Protein 3BMZ (pdb70)

Sequence (375 aa):
EPPLLPPARWSSSAYVSYWSPMLPDDQLTSSGYCWFDYERDICRIDGLFNPWSERDTGYRLWMSEVGNAASGRTWKQKKVAYGRRERTALGEQQLCCEERPLDDETTGPFAELFLPRDVLRRLGARHIGRRVVLGRREEADGWRYQQRPPGKGPSTLYLDAASGTPPLRMVTGDEASSRASSLRDFPPNVSEAEIPDAVFAAEPPLLLPARRWSSAYVSSYWSPMLPDDQLTSGYCWFDYERDIICRIDGLFNPWSSERDTGYRLWMSEVGNAASSGRTWKQKVAYGRERTALGEQQLCCCEERRPPLDDDEETTGPFAELFLPRDVLRRLGARRHIIGRRRVVLGREADGWRYQQRPGKGPSTLYLDAASGTPPLRMMVTGDEASRASSLRDFPPNVSEAEIPDAVFAAKRLEH

Organism: Chromobacterium violaceum (strain ATCC 12472 / DSM 30191 / JCM 1249 / CCUG 213 / NBRC 12614 / NCIMB 9131 / NCTC 9757 / MK) (NCBI:txid243365)

Solvent-accessible surface area: 17722 Å² total; per-residue (Å²): 131,30,45,66,2,16,37,72,0,8,0,0,20,0,5,2,35,4,9,16,89,135,82,27,85,18,10,0,1,8,3,14,8,7,24,143,87,50,13,0,22,44,1,4,14,79,20,81,76,47,52,192,124,56,48,59,42,4,0,19,2,13,7,0,43,21,73,72,24,114,6,58,43,32,38,3,7,1,18,105,41,196,65,114,88,26,49,27,14,77,33,172,51,55,136,85,64,78,10,116,18,102,119,9,97,13,29,71,53,9,0,132,191,65,55,10,162,76,73,28,142,98,107,0,14,43,120,99,0,25,0,22,80,12,101,54,102,93,166,16,24,1,10,0,8,4,9,33,92,62,26,15,0,13,13,15,2,43,13,57,49,74,70,87,1,9,8,88,0,14,18,28,35,38,88,33,133,4,34,109,43,24,15,82,70,171,22,43,66,2,14,33,37,0,8,0,0,19,0,6,3,37,3,15,8,90,135,130,23,93,14,13,1,1,8,3,13,8,1,26,130,96,49,15,0,22,44,1,4,14,80,20,81,75,49,39,214,123,57,50,42,46,4,0,15,2,14,8,0,41,18,72,74,22,118,6,33,46,16,31,2,3,0,19,127,41,230,71,116,70,31,52,24,14,77,33,158,36,56,75,27,76,80,12,114,16,103,113,8,82,4,26,74,55,11,1,96,193,65,57,10,146,86,56,28,137,152,103,0,7,51,100,91,0,26,0,34,83,15,97,53,98,89,166,11,50,2,5,1,13,4,13,35,104,65,24,13,0,2,22,24,1,36,13,68,58,53,76,88,2,9,6,72,0,9,10,28,38,36,91,33,122,6,39,103,44,24,16,67,61,138,189,52,76,99

CATH classification: 2.50.20.30

Radius of gyration: 20.84 Å; Cα contacts (8 Å, |Δi|>4): 1105; chains: 2; bounding box: 60×44×48 Å

Foldseek 3Di:
DDAFAFQWKKFKKWKWKQVHDPQTDIWIWIKIDHVVQQKIKTWIWDPPDDCPVVQWTKTKIKIARQVVQKMKIWIKTWHWDADPVGIDTDIDTDDIDMDGHNHDPDHRCCLVVQVWDFPDWDQALNAIWTWTKGAPPPAAIKIWTARPPPRHTAWIWAHDSVPMTMIMGGNDMDRDDDDPVVNPD/DDAFAFQKKKFKKWKWKFPHDPLTDIWIWIKIDHQVQQKIKTWIFDPPDDCPVVQWTKTKIKIARQVVQKMKIKIKTWHWDQDPVGIDTDIDTDWIDMDGHNHDPDHRCCLVVQVWDWPDWDQALHDTWTWTKGADPPAAIKIWTADPPPRHTAWIWAHDSVPITMIMGGNDMDSDDDPPVVNDDDTDDD

Secondary structure (DSSP, 8-state):
-PPPPPSEEEEEEEEEEES--TT---EEEEEEEETTTTEEEEEEE-SS--HHHHSEEEEEEEEEETTTTEEEEEEEEEEEEEETTEEEEEEEEPPPEEEE--S-SS-TTHHHHTT-EEEEEEEETTEEEEEEEEEETTTEEEEEEEETTT--EEEEEEEETTTEEEEEE-TT-B-S---GGGG--/-PPPPPSEEEEEEEEEEES--TT---EEEEEEEETTTTEEEEEEE-SS--HHHHSSEEEEEEEEETTTTEEEEEEEEEEEEEETTEEEEEEEEPPPEEEE--S-SS-TTHHHHTT-EEEEEEEETTEEEEEEEEEETTTEEEEEEEETTT--EEEEEEEETTTEEEEEE-TT-B-S---GGGG-------

Nearest PDB structures (foldseek):
  2zf3-assembly2_D  TM=9.969E-01  e=3.154E-34  Chromobacterium violaceum
  2zf4-assembly3_F  TM=9.944E-01  e=1.800E-33  Chromobacterium violaceum
  2zf4-assembly1_B  TM=9.982E-01  e=4.087E-33  Chromobacterium violaceum
  2zf4-assembly2_C  TM=9.932E-01  e=1.028E-32  Chromobacterium violaceum
  2zf4-assembly2_D  TM=9.842E-01  e=1.721E-31  Chromobacterium violaceum

Structure (mmCIF, N/CA/C/O backbone):
data_3BMZ
#
_entry.id   3BMZ
#
_cell.length_a   53.527
_cell.length_b   82.477
_cell.length_c   90.633
_cell.angle_alpha   90.00
_cell.angle_beta   90.00
_cell.angle_gamma   90.00
#
_symmetry.space_group_name_H-M   'P 21 21 21'
#
loop_
_entity.id
_entity.type
_entity.pdbx_description
1 polymer 'Putative uncharacterized protein'
2 non-polymer 'TETRAETHYLENE GLYCOL'
3 non-polymer 'TRIETHYLENE GLYCOL'
4 water water
#
loop_
_atom_site.group_PDB
_atom_site.id
_atom_site.type_symbol
_atom_site.label_atom_id
_atom_site.label_alt_id
_atom_site.label_comp_id
_atom_site.label_asym_id
_atom_site.label_entity_id
_atom_site.label_seq_id
_atom_site.pdbx_PDB_ins_code
_atom_site.Cartn_x
_atom_site.Cartn_y
_atom_site.Cartn_z
_atom_site.occupancy
_atom_site.B_iso_or_equiv
_atom_site.auth_seq_id
_atom_site.auth_comp_id
_atom_site.auth_asym_id
_atom_site.auth_atom_id
_atom_site.pdbx_PDB_model_num
ATOM 1 N N . GLU A 1 5 ? -33.123 59.406 38.514 1.00 24.04 5 GLU A N 1
ATOM 2 C CA . GLU A 1 5 ? -33.270 59.862 37.102 1.00 23.03 5 GLU A CA 1
ATOM 3 C C . GLU A 1 5 ? -32.078 59.406 36.262 1.00 23.02 5 GLU A C 1
ATOM 4 O O . GLU A 1 5 ? -30.947 59.812 36.545 1.00 23.63 5 GLU A O 1
ATOM 6 N N . PRO A 1 6 ? -32.321 58.588 35.211 1.00 22.13 6 PRO A N 1
ATOM 7 C CA . PRO A 1 6 ? -31.192 58.048 34.458 1.00 20.86 6 PRO A CA 1
ATOM 8 C C . PRO A 1 6 ? -30.489 59.099 33.589 1.00 19.74 6 PRO A C 1
ATOM 9 O O . PRO A 1 6 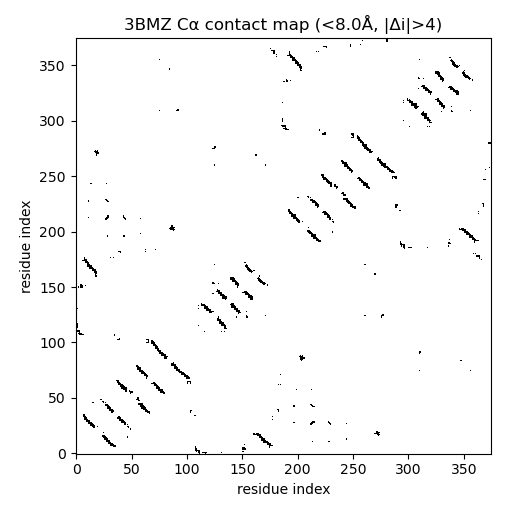? -31.146 59.907 32.944 1.00 19.69 6 PRO A O 1
ATOM 13 N N . PRO A 1 7 ? -29.150 59.086 33.572 1.00 18.25 7 PRO A N 1
ATOM 14 C CA . PRO A 1 7 ? -28.396 60.054 32.792 1.00 17.31 7 PRO A CA 1
ATOM 15 C C . PRO A 1 7 ? -28.241 59.652 31.331 1.00 15.84 7 PRO A C 1
ATOM 16 O O . PRO A 1 7 ? -28.454 58.489 30.971 1.00 15.83 7 PRO A O 1
ATOM 20 N N . LEU A 1 8 ? -27.874 60.628 30.509 1.00 14.94 8 LEU A N 1
ATOM 21 C CA . LEU A 1 8 ? -27.384 60.361 29.162 1.00 14.58 8 LEU A CA 1
ATOM 22 C C . LEU A 1 8 ? -25.939 59.902 29.216 1.00 13.85 8 LEU A C 1
ATOM 23 O O . LEU A 1 8 ? -25.192 60.298 30.104 1.00 14.42 8 LEU A O 1
ATOM 28 N N . LEU A 1 9 ? -25.548 59.079 28.249 1.00 13.11 9 LEU A N 1
ATOM 29 C CA . LEU A 1 9 ? -24.141 58.741 28.051 1.00 13.32 9 LEU A CA 1
ATOM 30 C C . LEU A 1 9 ? -23.411 59.982 27.548 1.00 12.60 9 LEU A C 1
ATOM 31 O O . LEU A 1 9 ? -24.044 60.961 27.140 1.00 12.54 9 LEU A O 1
ATOM 36 N N . PRO A 1 10 ? -22.069 59.977 27.583 1.00 12.26 10 PRO A N 1
ATOM 37 C CA A PRO A 1 10 ? -21.339 61.108 27.014 0.50 12.16 10 PRO A CA 1
ATOM 38 C CA B PRO A 1 10 ? -21.348 61.114 27.017 0.50 12.29 10 PRO A CA 1
ATOM 39 C C . PRO A 1 10 ? -21.686 61.316 25.542 1.00 11.76 10 PRO A C 1
ATOM 40 O O . PRO A 1 10 ? -21.999 60.358 24.849 1.00 12.29 10 PRO A O 1
ATOM 47 N N . ALA A 1 11 ? -21.616 62.557 25.067 1.00 11.53 11 ALA A N 1
ATOM 48 C CA . ALA A 1 11 ? -21.962 62.871 23.676 1.00 11.94 11 ALA A CA 1
ATOM 49 C C . ALA A 1 11 ? -21.085 62.124 22.664 1.00 11.70 11 ALA A C 1
ATOM 50 O O . ALA A 1 11 ? -21.510 61.835 21.547 1.00 11.51 11 ALA A O 1
ATOM 52 N N . ARG A 1 12 ? -19.849 61.830 23.062 1.00 11.80 12 ARG A N 1
ATOM 53 C CA . ARG A 1 12 ? -18.922 61.089 22.223 1.00 12.32 12 ARG A CA 1
ATOM 54 C C . ARG A 1 12 ? -17.978 60.350 23.154 1.00 10.98 12 ARG A C 1
ATOM 55 O O . ARG A 1 12 ? -17.532 60.897 24.163 1.00 11.63 12 ARG A O 1
ATOM 63 N N . TRP A 1 13 ? -17.694 59.094 22.847 1.00 10.00 13 TRP A N 1
ATOM 64 C CA . TRP A 1 13 ? -16.750 58.344 23.648 1.00 10.00 13 TRP A CA 1
ATOM 65 C C . TRP A 1 13 ? -16.151 57.233 22.831 1.00 9.56 13 TRP A C 1
ATOM 66 O O . TRP A 1 13 ? -16.762 56.714 21.910 1.00 9.90 13 TRP A O 1
ATOM 77 N N . SER A 1 14 ? -14.929 56.879 23.180 1.00 8.58 14 SER A N 1
ATOM 78 C CA A SER A 1 14 ? -14.257 55.766 22.535 0.60 8.57 14 SER A CA 1
ATOM 79 C CA B SER A 1 14 ? -14.199 55.810 22.511 0.40 8.92 14 SER A CA 1
ATOM 80 C C . SER A 1 14 ? -13.368 55.087 23.559 1.00 8.12 14 SER A C 1
ATOM 81 O O . SER A 1 14 ? -12.972 55.691 24.551 1.00 9.06 14 SER A O 1
ATOM 86 N N . SER A 1 15 ? -13.097 53.807 23.339 1.00 7.90 15 SER A N 1
ATOM 87 C CA . SER A 1 15 ? -12.404 53.012 24.348 1.00 7.91 15 SER A CA 1
ATOM 88 C C . SER A 1 15 ? -11.970 51.692 23.775 1.00 7.61 15 SER A C 1
ATOM 89 O O . SER A 1 15 ? -12.597 51.162 22.855 1.00 7.88 15 SER A O 1
ATOM 92 N N . ALA A 1 16 ? -10.929 51.118 24.361 1.00 7.35 16 ALA A N 1
ATOM 93 C CA . ALA A 1 16 ? -10.712 49.696 24.206 1.00 7.76 16 ALA A CA 1
ATOM 94 C C . ALA A 1 16 ? -11.876 48.969 24.873 1.00 8.00 16 ALA A C 1
ATOM 95 O O . ALA A 1 16 ? -12.534 49.493 25.773 1.00 7.97 16 ALA A O 1
ATOM 97 N N . TYR A 1 17 ? -12.129 47.741 24.452 1.00 8.68 17 TYR A N 1
ATOM 98 C CA . TYR A 1 17 ? -13.084 46.913 25.170 1.00 9.00 17 TYR A CA 1
ATOM 99 C C . TYR A 1 17 ? -12.508 45.521 25.363 1.00 9.24 17 TYR A C 1
ATOM 100 O O . TYR A 1 17 ? -11.654 45.075 24.600 1.00 9.24 17 TYR A O 1
ATOM 109 N N . VAL A 1 18 ? -12.988 44.867 26.412 1.00 9.22 18 VAL A N 1
ATOM 110 C CA . VAL A 1 18 ? -12.686 43.483 26.715 1.00 9.63 18 VAL A CA 1
ATOM 111 C C . VAL A 1 18 ? -14.035 42.780 26.845 1.00 9.34 18 VAL A C 1
ATOM 112 O O . VAL A 1 18 ? -14.896 43.233 27.594 1.00 10.12 18 VAL A O 1
ATOM 116 N N . SER A 1 19 ? -14.220 41.698 26.093 1.00 9.50 19 SER A N 1
ATOM 117 C CA . SER A 1 19 ? -15.513 41.034 25.949 1.00 10.14 19 SER A CA 1
ATOM 118 C C . SER A 1 19 ? -15.412 39.589 26.400 1.00 9.93 19 SER A C 1
ATOM 119 O O . SER A 1 19 ? -14.498 38.865 25.996 1.00 10.17 19 SER A O 1
ATOM 122 N N . TYR A 1 20 ? -16.365 39.182 27.234 1.00 9.99 20 TYR A N 1
ATOM 123 C CA . TYR A 1 20 ? -16.365 37.848 27.798 1.00 10.87 20 TYR A CA 1
ATOM 124 C C . TYR A 1 20 ? -17.778 37.489 28.263 1.00 11.15 20 TYR A C 1
ATOM 125 O O . TYR A 1 20 ? -18.749 38.115 27.837 1.00 10.80 20 TYR A O 1
ATOM 134 N N . TRP A 1 21 ? -17.885 36.462 29.102 1.00 11.85 21 TRP A N 1
ATOM 135 C CA . TRP A 1 21 ? -19.170 35.863 29.444 1.00 12.98 21 TRP A CA 1
ATOM 136 C C . TRP A 1 21 ? -19.248 35.507 30.913 1.00 13.59 21 TRP A C 1
ATOM 137 O O . TRP A 1 21 ? -18.233 35.255 31.553 1.00 13.46 21 TRP A O 1
ATOM 148 N N . SER A 1 22 ? -20.476 35.497 31.429 1.00 14.41 22 SER A N 1
ATOM 149 C CA . SER A 1 22 ? -20.781 35.029 32.780 1.00 15.39 22 SER A CA 1
ATOM 150 C C . SER A 1 22 ? -21.897 33.986 32.669 1.00 16.25 22 SER A C 1
ATOM 151 O O . SER A 1 22 ? -22.978 34.315 32.210 1.00 16.48 22 SER A O 1
ATOM 154 N N . PRO A 1 23 ? -21.629 32.719 33.029 1.00 16.75 23 PRO A N 1
ATOM 155 C CA . PRO A 1 23 ? -20.341 32.156 33.386 1.00 17.03 23 PRO A CA 1
ATOM 156 C C . PRO A 1 23 ? -19.517 31.945 32.120 1.00 17.06 23 PRO A C 1
ATOM 157 O O . PRO A 1 23 ? -20.050 32.068 31.023 1.00 17.07 23 PRO A O 1
ATOM 161 N N . MET A 1 24 ? -18.236 31.635 32.270 1.00 17.21 24 MET A N 1
ATOM 162 C CA . MET A 1 24 ? -17.423 31.237 31.125 1.00 17.95 24 MET A CA 1
ATOM 163 C C . MET A 1 24 ? -17.585 29.739 30.902 1.00 18.60 24 MET A C 1
ATOM 164 O O . MET A 1 24 ? -17.114 28.933 31.704 1.00 19.61 24 MET A O 1
ATOM 169 N N . LEU A 1 25 ? -18.286 29.381 29.830 1.00 19.53 25 LEU A N 1
ATOM 170 C CA . LEU A 1 25 ? -18.424 27.988 29.406 1.00 20.12 25 LEU A CA 1
ATOM 171 C C . LEU A 1 25 ? -17.180 27.597 28.600 1.00 20.69 25 LEU A C 1
ATOM 172 O O . LEU A 1 25 ? -16.440 28.472 28.154 1.00 20.49 25 LEU A O 1
ATOM 177 N N . PRO A 1 26 ? -16.923 26.284 28.426 1.00 21.07 26 PRO A N 1
ATOM 178 C CA . PRO A 1 26 ? -15.668 25.851 27.782 1.00 20.69 26 PRO A CA 1
ATOM 179 C C . PRO A 1 26 ? -15.266 26.542 26.464 1.00 20.53 26 PRO A C 1
ATOM 180 O O . PRO A 1 26 ? -14.083 26.833 26.271 1.00 21.40 26 PRO A O 1
ATOM 184 N N . ASP A 1 27 ? -16.226 2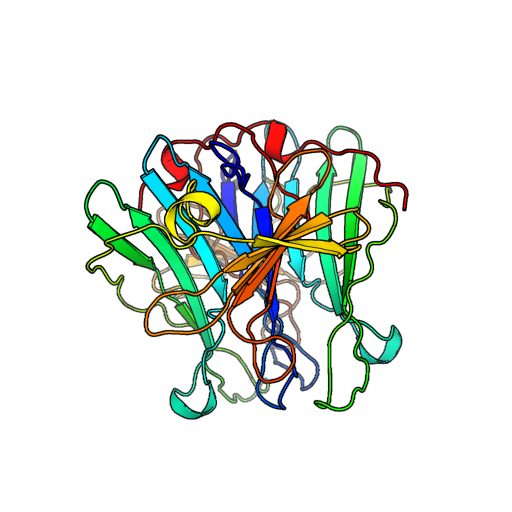6.789 25.575 1.00 19.51 27 ASP A N 1
ATOM 185 C CA . ASP A 1 27 ? -15.935 27.407 24.271 1.00 18.67 27 ASP A CA 1
ATOM 186 C C . ASP A 1 27 ? -16.018 28.930 24.276 1.00 17.56 27 ASP A C 1
ATOM 187 O O . ASP A 1 27 ? -15.746 29.567 23.257 1.00 17.33 27 ASP A O 1
ATOM 192 N N . ASP A 1 28 ? -16.398 29.516 25.406 1.00 16.02 28 ASP A N 1
ATOM 193 C CA . ASP A 1 28 ? -16.470 30.974 25.495 1.00 15.60 28 ASP A CA 1
ATOM 194 C C . ASP A 1 28 ? -15.082 31.589 25.413 1.00 14.94 28 ASP A C 1
ATOM 195 O O . ASP A 1 28 ? -14.119 31.062 25.970 1.00 15.39 28 ASP A O 1
ATOM 200 N N . GLN A 1 29 ? -15.005 32.728 24.729 1.00 14.22 29 GLN A N 1
ATOM 201 C CA . GLN A 1 29 ? -13.750 33.435 24.512 1.00 13.74 29 GLN A CA 1
ATOM 202 C C . GLN A 1 29 ? -13.701 34.753 25.271 1.00 13.01 29 GLN A C 1
ATOM 203 O O . GLN A 1 29 ? -14.728 35.413 25.459 1.00 13.05 29 GLN A O 1
ATOM 209 N N . LEU A 1 30 ? -12.495 35.098 25.715 1.00 12.64 30 LEU A N 1
ATOM 210 C CA . LEU A 1 30 ? -12.146 36.426 26.189 1.00 12.49 30 LEU A CA 1
ATOM 211 C C . LEU A 1 30 ? -11.441 37.136 25.043 1.00 11.55 30 LEU A C 1
ATOM 212 O O . LEU A 1 30 ? -10.399 36.680 24.589 1.00 12.52 30 LEU A O 1
ATOM 217 N N . THR A 1 31 ? -12.003 38.244 24.576 1.00 10.32 31 THR A N 1
ATOM 218 C CA . THR A 1 31 ? -11.447 38.959 23.438 1.00 10.49 31 THR A CA 1
ATOM 219 C C . THR A 1 31 ? -11.341 40.441 23.751 1.00 9.66 31 THR A C 1
ATOM 220 O O . THR A 1 31 ? -11.907 40.916 24.735 1.00 10.20 31 THR A O 1
ATOM 224 N N . SER A 1 32 ? -10.590 41.155 22.922 1.00 9.66 32 SER A N 1
ATOM 225 C CA A SER A 1 32 ? -10.390 42.596 23.068 0.85 9.91 32 SER A CA 1
ATOM 226 C CA B SER A 1 32 ? -10.441 42.590 23.067 0.15 10.01 32 SER A CA 1
ATOM 227 C C . SER A 1 32 ? -10.551 43.276 21.715 1.00 10.01 32 SER A C 1
ATOM 228 O O . SER A 1 32 ? -10.472 42.642 20.662 1.00 13.38 32 SER A O 1
ATOM 233 N N . GLY A 1 33 ? -10.808 44.566 21.745 1.00 8.85 33 GLY A N 1
ATOM 234 C CA . GLY A 1 33 ? -10.865 45.357 20.539 1.00 8.87 33 GLY A CA 1
ATOM 235 C C . GLY A 1 33 ? -10.941 46.822 20.891 1.00 8.27 33 GLY A C 1
ATOM 236 O O . GLY A 1 33 ? -10.515 47.232 21.974 1.00 8.10 33 GLY A O 1
ATOM 237 N N . TYR A 1 34 ? -11.486 47.609 19.976 1.00 7.88 34 TYR A N 1
ATOM 238 C CA . TYR A 1 34 ? -11.621 49.044 20.198 1.00 8.05 34 TYR A CA 1
ATOM 239 C C . TYR A 1 34 ? -12.965 49.479 19.638 1.00 8.03 34 TYR A C 1
ATOM 240 O O . TYR A 1 34 ? -13.450 48.909 18.659 1.00 8.54 34 TYR A O 1
ATOM 249 N N . CYS A 1 35 ? -13.568 50.489 20.263 1.00 7.81 35 CYS A N 1
ATOM 250 C CA . CYS A 1 35 ? -14.845 50.996 19.792 1.00 8.41 35 CYS A CA 1
ATOM 251 C C . CYS A 1 35 ? -14.928 52.508 19.899 1.00 7.81 35 CYS A C 1
ATOM 252 O O . CYS A 1 35 ? -14.238 53.130 20.702 1.00 8.37 35 CYS A O 1
ATOM 255 N N . TRP A 1 36 ? -15.802 53.073 19.068 1.00 8.07 36 TRP A N 1
ATOM 256 C CA . TRP A 1 36 ? -16.035 54.509 18.995 1.00 8.50 36 TRP A CA 1
ATOM 257 C C . TRP A 1 36 ? -17.531 54.773 18.859 1.00 8.88 36 TRP A C 1
ATOM 258 O O . TRP A 1 36 ? -18.199 54.125 18.056 1.00 9.11 36 TRP A O 1
ATOM 269 N N . PHE A 1 37 ? -18.030 55.748 19.612 1.00 8.71 37 PHE A N 1
ATOM 270 C CA . PHE A 1 37 ? -19.434 56.164 19.549 1.00 9.52 37 PHE A CA 1
ATOM 271 C C . PHE A 1 37 ? -19.497 57.671 19.440 1.00 9.62 37 PHE A C 1
ATOM 272 O O . PHE A 1 37 ? -18.982 58.376 20.304 1.00 10.64 37 PHE A O 1
ATOM 280 N N . ASP A 1 38 ? -20.117 58.165 18.372 1.00 10.38 38 ASP A N 1
ATOM 281 C CA . ASP A 1 38 ? -20.295 59.607 18.197 1.00 11.03 38 ASP A CA 1
ATOM 282 C C . ASP A 1 38 ? -21.779 59.874 18.012 1.00 11.18 38 ASP A C 1
ATOM 283 O O . ASP A 1 38 ? -22.342 59.633 16.942 1.00 10.86 38 ASP A O 1
ATOM 288 N N . TYR A 1 39 ? -22.422 60.343 19.070 1.00 11.47 39 TYR A N 1
ATOM 289 C CA . TYR A 1 39 ? -23.873 60.459 19.051 1.00 12.57 39 TYR A CA 1
ATOM 290 C C . TYR A 1 39 ? -24.372 61.654 18.262 1.00 13.81 39 TYR A C 1
ATOM 291 O O . TYR A 1 39 ? -25.494 61.630 17.768 1.00 14.81 39 TYR A O 1
ATOM 300 N N . GLU A 1 40 ? -23.547 62.682 18.112 1.00 14.77 40 GLU A N 1
ATOM 301 C CA . GLU A 1 40 ? -23.929 63.831 17.291 1.00 15.77 40 GLU A CA 1
ATOM 302 C C . GLU A 1 40 ? -23.905 63.465 15.809 1.00 15.99 40 GLU A C 1
ATOM 303 O O . GLU A 1 40 ? -24.806 63.841 15.063 1.00 17.48 40 GLU A O 1
ATOM 309 N N . ARG A 1 41 ? -22.897 62.703 15.387 1.00 15.32 41 ARG A N 1
ATOM 310 C CA . ARG A 1 41 ? -22.868 62.149 14.032 1.00 15.20 41 ARG A CA 1
ATOM 311 C C . ARG A 1 41 ? -23.884 61.016 13.865 1.00 14.14 41 ARG A C 1
ATOM 312 O O . ARG A 1 41 ? -24.325 60.738 12.750 1.00 15.23 41 ARG A O 1
ATOM 320 N N . ASP A 1 42 ? -24.211 60.348 14.970 1.00 13.04 42 ASP A N 1
ATOM 321 C CA . ASP A 1 42 ? -25.126 59.197 14.996 1.00 12.46 42 ASP A CA 1
ATOM 322 C C . ASP A 1 42 ? -24.500 57.969 14.322 1.00 11.28 42 ASP A C 1
ATOM 323 O O . ASP A 1 42 ? -25.097 57.325 13.449 1.00 11.82 42 ASP A O 1
ATOM 328 N N . ILE A 1 43 ? -23.288 57.634 14.763 1.00 10.89 43 ILE A N 1
ATOM 329 C CA . ILE A 1 43 ? -22.510 56.578 14.132 1.00 11.12 43 ILE A CA 1
ATOM 330 C C . ILE A 1 43 ? -21.622 55.923 15.178 1.00 10.25 43 ILE A C 1
ATOM 331 O O . ILE A 1 43 ? -21.255 56.543 16.179 1.00 10.62 43 ILE A O 1
ATOM 336 N N . CYS A 1 44 ? -21.317 54.652 14.960 1.00 9.59 44 CYS A N 1
ATOM 337 C CA . CYS A 1 44 ? -20.435 53.923 15.849 1.00 9.57 44 CYS A CA 1
ATOM 338 C C . CYS A 1 44 ? -19.555 52.995 15.042 1.00 9.01 44 CYS A C 1
ATOM 339 O O . CYS A 1 44 ? -19.818 52.718 13.875 1.00 9.64 44 CYS A O 1
ATOM 342 N N . ARG A 1 45 ? -18.490 52.534 15.681 1.00 8.62 45 ARG A N 1
ATOM 343 C CA . ARG A 1 45 ? -17.564 51.604 15.044 1.00 8.77 45 ARG A CA 1
ATOM 344 C C . ARG A 1 45 ? -17.015 50.659 16.091 1.00 8.39 45 ARG A C 1
ATOM 345 O O . ARG A 1 45 ? -16.698 51.086 17.197 1.00 8.59 45 ARG A O 1
ATOM 353 N N . ILE A 1 46 ? -16.889 49.381 15.736 1.00 8.42 46 ILE A N 1
ATOM 354 C CA . ILE A 1 46 ? -16.321 48.359 16.616 1.00 9.05 46 ILE A CA 1
ATOM 355 C C . ILE A 1 46 ? -15.358 47.504 15.801 1.00 8.04 46 ILE A C 1
ATOM 356 O O . ILE A 1 46 ? -15.746 46.950 14.769 1.00 8.48 46 ILE A O 1
ATOM 361 N N . ASP A 1 47 ? -14.118 47.379 16.285 1.00 7.91 47 ASP A N 1
ATOM 362 C CA . ASP A 1 47 ? -13.089 46.538 15.648 1.00 8.25 47 ASP A CA 1
ATOM 363 C C . ASP A 1 47 ? -12.614 45.468 16.627 1.00 8.05 47 ASP A C 1
ATOM 364 O O . ASP A 1 47 ? -12.102 45.810 17.701 1.00 9.25 47 ASP A O 1
ATOM 369 N N . GLY A 1 48 ? -12.692 44.193 16.258 1.00 8.09 48 GLY A N 1
ATOM 370 C CA . GLY A 1 48 ? -12.160 43.125 17.099 1.00 8.45 48 GLY A CA 1
ATOM 371 C C . GLY A 1 48 ? -12.567 41.759 16.611 1.00 8.72 48 GLY A C 1
ATOM 372 O O . GLY A 1 48 ? -13.392 41.623 15.705 1.00 9.24 48 GLY A O 1
ATOM 373 N N . LEU A 1 49 ? -11.998 40.727 17.220 1.00 9.12 49 LEU A N 1
ATOM 374 C CA . LEU A 1 49 ? -12.481 39.373 16.991 1.00 9.90 49 LEU A CA 1
ATOM 375 C C . LEU A 1 49 ? -13.949 39.302 17.397 1.00 10.23 49 LEU A C 1
ATOM 376 O O . LEU A 1 49 ? -14.338 39.745 18.478 1.00 11.49 49 LEU A O 1
ATOM 381 N N . PHE A 1 50 ? -14.781 38.764 16.517 1.00 10.84 50 PHE A N 1
ATOM 382 C CA . PHE A 1 50 ? -16.213 38.667 16.773 1.00 11.28 50 PHE A CA 1
ATOM 383 C C . PHE A 1 50 ? -16.450 37.725 17.950 1.00 10.98 50 PHE A C 1
ATOM 384 O O . PHE A 1 50 ? -15.904 36.625 17.990 1.00 11.05 50 PHE A O 1
ATOM 392 N N . ASN A 1 51 ? -17.262 38.167 18.902 1.00 11.20 51 ASN A N 1
ATOM 393 C CA . ASN A 1 51 ? -17.535 37.419 20.121 1.00 11.46 51 ASN A CA 1
ATOM 394 C C . ASN A 1 51 ? -19.027 37.596 20.426 1.00 12.02 51 ASN A C 1
ATOM 395 O O . ASN A 1 51 ? -19.457 38.710 20.688 1.00 12.81 51 ASN A O 1
ATOM 400 N N . PRO A 1 52 ? -19.827 36.513 20.391 1.00 12.68 52 PRO A N 1
ATOM 401 C CA . PRO A 1 52 ? -19.480 35.111 20.243 1.00 13.44 52 PRO A CA 1
ATOM 402 C C . PRO A 1 52 ? -19.390 34.662 18.790 1.00 13.72 52 PRO A C 1
ATOM 403 O O . PRO A 1 52 ? -20.148 35.119 17.939 1.00 13.80 52 PRO A O 1
ATOM 407 N N . TRP A 1 53 ? -18.453 33.764 18.522 1.00 14.56 53 TRP A N 1
ATOM 408 C CA . TRP A 1 53 ? -18.314 33.166 17.205 1.00 15.56 53 TRP A CA 1
ATOM 409 C C . TRP A 1 53 ? -17.865 31.725 17.377 1.00 16.70 53 TRP A C 1
ATOM 410 O O . TRP A 1 53 ? -16.796 31.468 17.931 1.00 17.75 53 TRP A O 1
ATOM 421 N N . SER A 1 54 ? -18.697 30.800 16.908 1.00 17.80 54 SER A N 1
ATOM 422 C CA . SER A 1 54 ? -18.422 29.371 17.032 1.00 18.80 54 SER A CA 1
ATOM 423 C C . SER A 1 54 ? -17.490 28.883 15.933 1.00 19.07 54 SER A C 1
ATOM 424 O O . SER A 1 54 ? -17.901 28.711 14.791 1.00 19.01 54 SER A O 1
ATOM 427 N N . GLU A 1 55 ? -16.233 28.665 16.296 1.00 20.15 55 GLU A N 1
ATOM 428 C CA . GLU A 1 55 ? -15.297 28.022 15.392 1.00 20.85 55 GLU A CA 1
ATOM 429 C C . GLU A 1 55 ? -15.722 26.577 15.080 1.00 21.48 55 GLU A C 1
ATOM 430 O O . GLU A 1 55 ? -15.437 26.078 13.999 1.00 21.54 55 GLU A O 1
ATOM 436 N N . ARG A 1 56 ? -16.418 25.919 16.010 1.00 22.30 56 ARG A N 1
ATOM 437 C CA . ARG A 1 56 ? -16.922 24.556 15.778 1.00 22.71 56 ARG A CA 1
ATOM 438 C C . ARG A 1 56 ? -17.954 24.488 14.659 1.00 23.20 56 ARG A C 1
ATOM 439 O O . ARG A 1 56 ? -17.900 23.600 13.805 1.00 23.84 56 ARG A O 1
ATOM 447 N N . ASP A 1 57 ? -18.908 25.412 14.689 1.00 23.11 57 ASP A N 1
ATOM 448 C CA . ASP A 1 57 ? -19.984 25.445 13.705 1.00 22.88 57 ASP A CA 1
ATOM 449 C C . ASP A 1 57 ? -19.476 25.893 12.339 1.00 22.53 57 ASP A C 1
ATOM 450 O O . ASP A 1 57 ? -19.933 25.397 11.307 1.00 23.52 57 ASP A O 1
ATOM 455 N N . THR A 1 58 ? -18.522 26.826 12.341 1.00 21.54 58 THR A N 1
ATOM 456 C CA . THR A 1 58 ? -18.110 27.519 11.123 1.00 20.58 58 THR A CA 1
ATOM 457 C C . THR A 1 58 ? -16.768 27.055 10.546 1.00 19.77 58 THR A C 1
ATOM 458 O O . THR A 1 58 ? -16.553 27.167 9.347 1.00 20.64 58 THR A O 1
ATOM 462 N N . GLY A 1 59 ? -15.872 26.562 11.399 1.00 18.93 59 GLY A N 1
ATOM 463 C CA . GLY A 1 59 ? -14.521 26.174 10.983 1.00 18.29 59 GLY A CA 1
ATOM 464 C C . GLY A 1 59 ? -13.478 27.285 11.034 1.00 17.69 59 GLY A C 1
ATOM 465 O O . GLY A 1 59 ? -12.324 27.063 10.663 1.00 18.50 59 GLY A O 1
ATOM 466 N N . TYR A 1 60 ? -13.853 28.479 11.496 1.00 16.41 60 TYR A N 1
ATOM 467 C CA . TYR A 1 60 ? -12.894 29.583 11.590 1.00 15.47 60 TYR A CA 1
ATOM 468 C C . TYR A 1 60 ? -13.237 30.557 12.710 1.00 14.39 60 TYR A C 1
ATOM 469 O O . TYR A 1 60 ? -14.328 30.522 13.276 1.00 14.63 60 TYR A O 1
ATOM 478 N N . ARG A 1 61 ? -12.266 31.400 13.042 1.00 13.19 61 ARG A N 1
ATOM 479 C CA . ARG A 1 61 ? -12.487 32.559 13.896 1.00 13.43 61 ARG A CA 1
ATOM 480 C C . ARG A 1 61 ? -12.574 33.788 13.002 1.00 12.50 61 ARG A C 1
ATOM 481 O O . ARG A 1 61 ? -12.001 33.823 11.922 1.00 13.34 61 ARG A O 1
ATOM 489 N N . LEU A 1 62 ? -13.321 34.790 13.436 1.00 12.29 62 LEU A N 1
ATOM 490 C CA . LEU A 1 62 ? -13.639 35.938 12.596 1.00 11.61 62 LEU A CA 1
ATOM 491 C C . LEU A 1 62 ? -13.169 37.233 13.248 1.00 10.37 62 LEU A C 1
ATOM 492 O O . LEU A 1 62 ? -13.534 37.510 14.385 1.00 10.45 62 LEU A O 1
ATOM 497 N N . TRP A 1 63 ? -12.366 38.010 12.528 1.00 9.47 63 TRP A N 1
ATOM 498 C CA . TRP A 1 63 ? -12.113 39.401 12.881 1.00 8.99 63 TRP A CA 1
ATOM 499 C C . TRP A 1 63 ? -13.063 40.279 12.070 1.00 8.73 63 TRP A C 1
ATOM 500 O O . TRP A 1 63 ? -13.276 40.034 10.884 1.00 8.85 63 TRP A O 1
ATOM 511 N N . MET A 1 64 ? -13.612 41.310 12.705 1.00 9.16 64 MET A N 1
ATOM 512 C CA . MET A 1 64 ? -14.504 42.220 12.026 1.00 9.33 64 MET A CA 1
ATOM 513 C C . MET A 1 64 ? -14.299 43.662 12.478 1.00 8.38 64 MET A C 1
ATOM 514 O O . MET A 1 64 ? -14.020 43.926 13.638 1.00 9.14 64 MET A O 1
ATOM 519 N N . SER A 1 65 ? -14.452 44.580 11.528 1.00 8.42 65 SER A N 1
ATOM 520 C CA . SER A 1 65 ? -14.620 46.006 11.781 1.00 8.65 65 SER A CA 1
ATOM 521 C C . SER A 1 65 ? -15.977 46.391 11.214 1.00 8.91 65 SER A C 1
ATOM 522 O O . SER A 1 65 ? -16.235 46.175 10.028 1.00 10.27 65 SER A O 1
ATOM 525 N N . GLU A 1 66 ? -16.831 46.958 12.061 1.00 9.16 66 GLU A N 1
ATOM 526 C CA . GLU A 1 66 ? -18.168 47.355 11.659 1.00 9.52 66 GLU A CA 1
ATOM 527 C C . GLU A 1 66 ? -18.339 48.840 11.917 1.00 9.08 66 GLU A C 1
ATOM 528 O O . GLU A 1 66 ? -18.046 49.321 13.008 1.00 9.58 66 GLU A O 1
ATOM 534 N N . VAL A 1 67 ? -18.848 49.556 10.918 1.00 9.33 67 VAL A N 1
ATOM 535 C CA . VAL A 1 67 ? -19.217 50.959 11.076 1.00 9.75 67 VAL A CA 1
ATOM 536 C C . VAL A 1 67 ? -20.726 51.027 10.873 1.00 9.76 67 VAL A C 1
ATOM 537 O O . VAL A 1 67 ? -21.217 50.801 9.758 1.00 10.70 67 VAL A O 1
ATOM 541 N N . GLY A 1 68 ? -21.442 51.282 11.968 1.00 9.90 68 GLY A N 1
ATOM 542 C CA . GLY A 1 68 ? -22.903 51.315 11.987 1.00 10.53 68 GLY A CA 1
ATOM 543 C C . GLY A 1 68 ? -23.379 52.750 11.991 1.00 10.42 68 GLY A C 1
ATOM 544 O O . GLY A 1 68 ? -23.192 53.482 12.968 1.00 10.92 68 GLY A O 1
ATOM 545 N N . ASN A 1 69 ? -23.987 53.155 10.880 1.00 11.30 69 ASN A N 1
ATOM 546 C CA . ASN A 1 69 ? -24.436 54.518 10.686 1.00 11.73 69 ASN A CA 1
ATOM 547 C C . ASN A 1 69 ? -25.944 54.572 10.912 1.00 11.94 69 ASN A C 1
ATOM 548 O O . ASN A 1 69 ? -26.727 54.246 10.019 1.00 12.93 69 ASN A O 1
ATOM 553 N N . ALA A 1 70 ? -26.351 54.968 12.112 1.00 12.31 70 ALA A N 1
ATOM 554 C CA . ALA A 1 70 ? -27.784 55.047 12.438 1.00 13.23 70 ALA A CA 1
ATOM 555 C C . ALA A 1 70 ? -28.478 56.224 11.750 1.00 14.03 70 ALA A C 1
ATOM 556 O O . ALA A 1 70 ? -29.693 56.199 11.566 1.00 14.71 70 ALA A O 1
ATOM 558 N N . ALA A 1 71 ? -27.731 57.245 11.348 1.00 14.69 71 ALA A N 1
ATOM 559 C CA . ALA A 1 71 ? -28.331 58.359 10.607 1.00 15.40 71 ALA A CA 1
ATOM 560 C C . ALA A 1 71 ? -28.835 57.873 9.246 1.00 16.19 71 ALA A C 1
ATOM 561 O O . ALA A 1 71 ? -29.980 58.147 8.867 1.00 17.62 71 ALA A O 1
ATOM 563 N N . SER A 1 72 ? -27.989 57.151 8.516 1.00 16.49 72 SER A N 1
ATOM 564 C CA . SER A 1 72 ? -28.353 56.615 7.200 1.00 16.23 72 SER A CA 1
ATOM 565 C C . SER A 1 72 ? -29.117 55.301 7.299 1.00 16.35 72 SER A C 1
ATOM 566 O O . SER A 1 72 ? -29.757 54.879 6.333 1.00 17.30 72 SER A O 1
ATOM 569 N N . GLY A 1 73 ? -29.050 54.653 8.454 1.00 15.15 73 GLY A N 1
ATOM 570 C CA . GLY A 1 73 ? -29.666 53.357 8.657 1.00 14.70 73 GLY A CA 1
ATOM 571 C C . GLY A 1 73 ? -28.931 52.201 7.998 1.00 13.87 73 GLY A C 1
ATOM 572 O O . GLY A 1 73 ? -29.531 51.160 7.728 1.00 13.87 73 GLY A O 1
ATOM 573 N N . ARG A 1 74 ? -27.628 52.362 7.764 1.00 13.48 74 ARG A N 1
ATOM 574 C CA . ARG A 1 74 ? -26.840 51.331 7.103 1.00 13.23 74 ARG A CA 1
ATOM 575 C C . ARG A 1 74 ? -25.572 51.022 7.883 1.00 12.55 74 ARG A C 1
ATOM 576 O O . ARG A 1 74 ? -24.962 51.909 8.491 1.00 12.77 74 ARG A O 1
ATOM 584 N N . THR A 1 75 ? -25.188 49.753 7.849 1.00 11.73 75 THR A N 1
ATOM 585 C CA . THR A 1 75 ? -23.926 49.311 8.405 1.00 11.65 75 THR A CA 1
ATOM 586 C C . THR A 1 75 ? -23.036 48.730 7.313 1.00 11.42 75 THR A C 1
ATOM 587 O O . THR A 1 75 ? -23.513 48.263 6.275 1.00 12.26 75 THR A O 1
ATOM 591 N N . TRP A 1 76 ? -21.732 48.810 7.565 1.00 11.34 76 TRP A N 1
ATOM 592 C CA . TRP A 1 76 ? -20.691 48.279 6.696 1.00 11.25 76 TRP A CA 1
ATOM 593 C C . TRP A 1 76 ? -19.769 47.447 7.572 1.00 10.59 76 TRP A C 1
ATOM 594 O O . TRP A 1 76 ? -19.369 47.885 8.646 1.00 11.11 76 TRP A O 1
ATOM 605 N N . LYS A 1 77 ? -19.478 46.237 7.119 1.00 10.36 77 LYS A N 1
ATOM 606 C CA . LYS A 1 77 ? -18.662 45.289 7.869 1.00 11.11 77 LYS A CA 1
ATOM 607 C C . LYS A 1 77 ? -17.519 44.792 7.000 1.00 10.43 77 LYS A C 1
ATOM 608 O O . LYS A 1 77 ? -17.742 44.281 5.891 1.00 11.81 77 LYS A O 1
ATOM 614 N N . GLN A 1 78 ? -16.301 44.932 7.519 1.00 10.07 78 GLN A N 1
ATOM 615 C CA . GLN A 1 78 ? -15.106 44.332 6.940 1.00 10.41 78 GLN A CA 1
ATOM 616 C C . GLN A 1 78 ? -14.791 43.097 7.765 1.00 10.05 78 GLN A C 1
ATOM 617 O O . GLN A 1 78 ? -14.818 43.147 8.983 1.00 10.75 78 GLN A O 1
ATOM 623 N N . LYS A 1 79 ? -14.459 41.998 7.099 1.00 10.33 79 LYS A N 1
ATOM 624 C CA A LYS A 1 79 ? -14.314 40.702 7.751 0.70 11.06 79 LYS A CA 1
ATOM 625 C CA B LYS A 1 79 ? -14.294 40.720 7.778 0.30 10.58 79 LYS A CA 1
ATOM 626 C C . LYS A 1 79 ? -13.069 39.968 7.274 1.00 10.46 79 LYS A C 1
ATOM 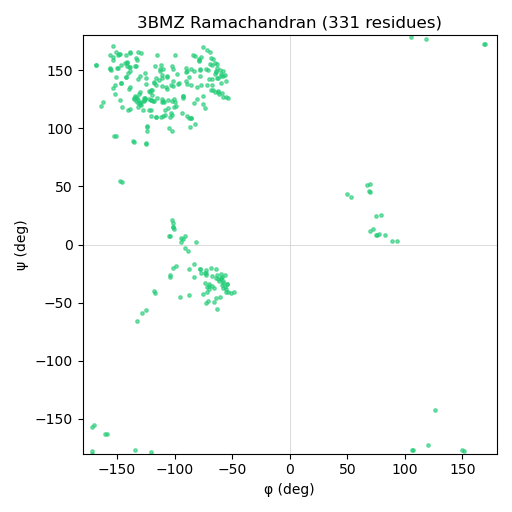627 O O . LYS A 1 79 ? -12.777 39.956 6.072 1.00 11.48 79 LYS A O 1
ATOM 638 N N . VAL A 1 80 ? -12.358 39.341 8.208 1.00 9.70 80 VAL A N 1
ATOM 639 C CA . VAL A 1 80 ? -11.236 38.463 7.874 1.00 10.22 80 VAL A CA 1
ATOM 640 C C . VAL A 1 80 ? -11.376 37.179 8.686 1.00 10.23 80 VAL A C 1
ATOM 641 O O . VAL A 1 80 ? -11.481 37.220 9.907 1.00 10.68 80 VAL A O 1
ATOM 645 N N . ALA A 1 81 ? -11.411 36.046 7.991 1.00 10.67 81 ALA A N 1
ATOM 646 C CA . ALA A 1 81 ? -11.492 34.735 8.627 1.00 10.98 81 ALA A CA 1
ATOM 647 C C . ALA A 1 81 ? -10.100 34.185 8.902 1.00 11.15 81 ALA A C 1
ATOM 648 O O . ALA A 1 81 ? -9.199 34.340 8.076 1.00 11.98 81 ALA A O 1
ATOM 650 N N . TYR A 1 82 ? -9.946 33.544 10.057 1.00 11.13 82 TYR A N 1
ATOM 651 C CA . TYR A 1 82 ? -8.722 32.838 10.424 1.00 12.00 82 TYR A CA 1
ATOM 652 C C . TYR A 1 82 ? -9.058 31.376 10.678 1.00 12.81 82 TYR A C 1
ATOM 653 O O . TYR A 1 82 ? -9.743 31.057 11.643 1.00 13.35 82 TYR A O 1
ATOM 662 N N . GLY A 1 83 ? -8.593 30.499 9.794 1.00 13.77 83 GLY A N 1
ATOM 663 C CA . GLY A 1 83 ? -8.842 29.062 9.897 1.00 14.88 83 GLY A CA 1
ATOM 664 C C . GLY A 1 83 ? -7.578 28.273 10.177 1.00 15.85 83 GLY A C 1
ATOM 665 O O . GLY A 1 83 ? -6.488 28.672 9.773 1.00 16.98 83 GLY A O 1
ATOM 666 N N . ARG A 1 84 ? -7.729 27.134 10.849 1.00 16.60 84 ARG A N 1
ATOM 667 C CA A ARG A 1 84 ? -6.586 26.293 11.193 0.60 17.22 84 ARG A CA 1
ATOM 668 C CA B ARG A 1 84 ? -6.600 26.275 11.206 0.40 16.97 84 ARG A CA 1
ATOM 669 C C . ARG A 1 84 ? -6.253 25.315 10.072 1.00 17.45 84 ARG A C 1
ATOM 670 O O . ARG A 1 84 ? -7.141 24.762 9.425 1.00 18.02 84 ARG A O 1
ATOM 685 N N . GLU A 1 85 ? -4.959 25.125 9.846 1.00 17.89 85 GLU A N 1
ATOM 686 C CA . GLU A 1 85 ? -4.461 24.151 8.893 1.00 18.54 85 GLU A CA 1
ATOM 687 C C . GLU A 1 85 ? -3.266 23.480 9.542 1.00 19.18 85 GLU A C 1
ATOM 688 O O . GLU A 1 85 ? -2.740 23.949 10.549 1.00 19.04 85 GLU A O 1
ATOM 690 N N . ARG A 1 86 ? -2.851 22.364 8.969 1.00 20.43 86 ARG A N 1
ATOM 691 C CA . ARG A 1 86 ? -1.683 21.653 9.456 1.00 21.10 86 ARG A CA 1
ATOM 692 C C . ARG A 1 86 ? -0.727 21.451 8.290 1.00 21.11 86 ARG A C 1
ATOM 693 O O . ARG A 1 86 ? -1.110 20.902 7.259 1.00 21.58 86 ARG A O 1
ATOM 701 N N . THR A 1 87 ? 0.503 21.929 8.447 1.00 21.59 87 THR A N 1
ATOM 702 C CA . THR A 1 87 ? 1.533 21.790 7.420 1.00 21.89 87 THR A CA 1
ATOM 703 C C . THR A 1 87 ? 2.717 21.030 7.997 1.00 22.08 87 THR A C 1
ATOM 704 O O . THR A 1 87 ? 2.692 20.620 9.163 1.00 21.93 87 THR A O 1
ATOM 708 N N . ALA A 1 88 ? 3.751 20.847 7.176 1.00 22.37 88 ALA A N 1
ATOM 709 C CA . ALA A 1 88 ? 5.007 20.228 7.613 1.00 22.49 88 ALA A CA 1
ATOM 710 C C . ALA A 1 88 ? 5.745 21.048 8.681 1.00 22.74 88 ALA A C 1
ATOM 711 O O . ALA A 1 88 ? 6.578 20.511 9.409 1.00 23.32 88 ALA A O 1
ATOM 713 N N . LEU A 1 89 ? 5.441 22.343 8.770 1.00 22.66 89 LEU A N 1
ATOM 714 C CA . LEU A 1 89 ? 6.046 23.219 9.772 1.00 22.42 89 LEU A CA 1
ATOM 715 C C . LEU A 1 89 ? 5.196 23.347 11.045 1.00 21.98 89 LEU A C 1
ATOM 716 O O . LEU A 1 89 ? 5.568 24.088 11.958 1.00 22.13 89 LEU A O 1
ATOM 721 N N . GLY A 1 90 ? 4.068 22.628 11.099 1.00 21.40 90 GLY A N 1
ATOM 722 C CA . GLY A 1 90 ? 3.192 22.586 12.278 1.00 20.90 90 GLY A CA 1
ATOM 723 C C . GLY A 1 90 ? 1.773 23.082 12.012 1.00 20.30 90 GLY A C 1
ATOM 724 O O . GLY A 1 90 ? 1.387 23.320 10.866 1.00 20.28 90 GLY A O 1
ATOM 725 N N . GLU A 1 91 ? 0.984 23.214 13.076 1.00 19.99 91 GLU A N 1
ATOM 726 C CA . GLU A 1 91 ? -0.342 23.824 12.987 1.00 19.46 91 GLU A CA 1
ATOM 727 C C . GLU A 1 91 ? -0.195 25.305 12.669 1.00 18.04 91 GLU A C 1
ATOM 728 O O . GLU A 1 91 ? 0.673 25.966 13.227 1.00 17.60 91 GLU A O 1
ATOM 734 N N . GLN A 1 92 ? -1.023 25.809 11.757 1.00 17.22 92 GLN A N 1
ATOM 735 C CA A GLN A 1 92 ? -0.944 27.212 11.377 0.40 17.57 92 GLN A CA 1
ATOM 736 C CA B GLN A 1 92 ? -0.945 27.192 11.278 0.60 17.41 92 GLN A CA 1
ATOM 737 C C . GLN A 1 92 ? -2.327 27.811 11.218 1.00 17.11 92 GLN A C 1
ATOM 738 O O . GLN A 1 92 ? -3.325 27.096 11.100 1.00 17.93 92 GLN A O 1
ATOM 749 N N . LEU A 1 93 ? -2.377 29.138 11.259 1.00 16.57 93 LEU A N 1
ATOM 750 C CA . LEU A 1 93 ? -3.603 29.856 10.936 1.00 17.00 93 LEU A CA 1
ATOM 751 C C . LEU A 1 93 ? -3.458 30.421 9.547 1.00 17.45 93 LEU A C 1
ATOM 752 O O . LEU A 1 93 ? -2.409 30.963 9.192 1.00 18.95 93 LEU A O 1
ATOM 757 N N . CYS A 1 94 ? -4.521 30.301 8.766 1.00 17.47 94 CYS A N 1
ATOM 758 C CA A CYS A 1 94 ? -4.555 30.909 7.453 0.60 17.48 94 CYS A CA 1
ATOM 759 C CA C CYS A 1 94 ? -4.580 30.869 7.427 0.40 17.52 94 CYS A CA 1
ATOM 760 C C . CYS A 1 94 ? -5.666 31.934 7.391 1.00 16.61 94 CYS A C 1
ATOM 761 O O . CYS A 1 94 ? -6.818 31.667 7.786 1.00 16.58 94 CYS A O 1
ATOM 766 N N A GLU A 1 95 ? -5.331 33.125 6.921 0.80 15.95 95 GLU A N 1
ATOM 767 N N B GLU A 1 95 ? -5.293 33.137 6.957 0.20 15.81 95 GLU A N 1
ATOM 768 C CA A GLU A 1 95 ? -6.325 34.180 6.838 0.80 16.36 95 GLU A CA 1
ATOM 769 C CA B GLU A 1 95 ? -6.242 34.245 6.838 0.20 15.48 95 GLU A CA 1
ATOM 770 C C A GLU A 1 95 ? -6.916 34.274 5.461 0.80 15.64 95 GLU A C 1
ATOM 771 C C B GLU A 1 95 ? -6.928 34.229 5.473 0.20 15.38 95 GLU A C 1
ATOM 772 O O A GLU A 1 95 ? -6.269 33.985 4.449 0.80 15.86 95 GLU A O 1
ATOM 773 O O B GLU A 1 95 ? -6.356 33.779 4.478 0.20 15.46 95 GLU A O 1
ATOM 784 N N . ARG A 1 96 ? -8.164 34.717 5.448 1.00 15.37 96 ARG A N 1
ATOM 785 C CA . ARG A 1 96 ? -8.920 34.867 4.233 1.00 15.47 96 ARG A CA 1
ATOM 786 C C . ARG A 1 96 ? -9.855 36.039 4.449 1.00 14.18 96 ARG A C 1
ATOM 787 O O . ARG A 1 96 ? -10.788 35.930 5.237 1.00 14.54 96 ARG A O 1
ATOM 795 N N . PRO A 1 97 ? -9.616 37.167 3.767 1.00 13.11 97 PRO A N 1
ATOM 796 C CA . PRO A 1 97 ? -10.640 38.204 3.822 1.00 13.42 97 PRO A CA 1
ATOM 797 C C . PRO A 1 97 ? -11.933 37.704 3.204 1.00 13.12 97 PRO A C 1
ATOM 798 O O . PRO A 1 97 ? -11.912 36.935 2.233 1.00 13.71 97 PRO A O 1
ATOM 802 N N . LEU A 1 98 ? -13.045 38.120 3.788 1.00 12.97 98 LEU A N 1
ATOM 803 C CA . LEU A 1 98 ? -14.354 37.848 3.221 1.00 13.75 98 LEU A CA 1
ATOM 804 C C . LEU A 1 98 ? -14.804 39.105 2.498 1.00 13.85 98 LEU A C 1
ATOM 805 O O . LEU A 1 98 ? -14.243 40.184 2.699 1.00 13.69 98 LEU A O 1
ATOM 810 N N . ASP A 1 99 ? -15.802 38.981 1.631 1.00 14.74 99 ASP A N 1
ATOM 811 C CA . ASP A 1 99 ? -16.355 40.170 0.996 1.00 15.10 99 ASP A CA 1
ATOM 812 C C . ASP A 1 99 ? -16.954 41.101 2.065 1.00 14.52 99 ASP A C 1
ATOM 813 O O . ASP A 1 99 ? -17.501 40.642 3.078 1.00 14.79 99 ASP A O 1
ATOM 818 N N . ASP A 1 100 ? -16.811 42.404 1.855 1.00 14.76 100 ASP A N 1
ATOM 819 C CA . ASP A 1 100 ? -17.470 43.382 2.723 1.00 15.16 100 ASP A CA 1
ATOM 820 C C . ASP A 1 100 ? -18.979 43.098 2.719 1.00 15.24 100 ASP A C 1
ATOM 821 O O . ASP A 1 100 ? -19.530 42.674 1.698 1.00 16.09 100 ASP A O 1
ATOM 826 N N . GLU A 1 101 ? -19.635 43.325 3.853 1.00 15.30 101 GLU A N 1
ATOM 827 C CA . GLU A 1 101 ? -21.086 43.152 3.983 1.00 15.52 101 GLU A CA 1
ATOM 828 C C . GLU A 1 101 ? -21.705 44.499 4.321 1.00 14.74 101 GLU A C 1
ATOM 829 O O . GLU A 1 101 ? -21.158 45.267 5.120 1.00 14.82 101 GLU A O 1
ATOM 835 N N . THR A 1 102 ? -22.843 44.789 3.699 1.00 14.50 102 THR A N 1
ATOM 836 C CA A THR A 1 102 ? -23.639 45.958 4.032 0.30 14.63 102 THR A CA 1
ATOM 837 C CA B THR A 1 102 ? -23.637 45.952 4.090 0.70 14.66 102 THR A CA 1
ATOM 838 C C . THR A 1 102 ? -25.042 45.491 4.403 1.00 14.63 102 THR A C 1
ATOM 839 O O . THR A 1 102 ? -25.486 44.449 3.935 1.00 15.75 102 THR A O 1
ATOM 846 N N . GLY A 1 103 ? -25.730 46.257 5.235 1.00 14.06 103 GLY A N 1
ATOM 847 C CA . GLY A 1 103 ? -27.089 45.905 5.611 1.00 14.00 103 GLY A CA 1
ATOM 848 C C . GLY A 1 103 ? -27.758 46.999 6.401 1.00 13.76 103 GLY A C 1
ATOM 849 O O . GLY A 1 103 ? -27.184 48.069 6.613 1.00 12.95 103 GLY A O 1
ATOM 850 N N . PRO A 1 104 ? -29.000 46.742 6.830 1.00 13.81 104 PRO A N 1
ATOM 851 C CA . PRO A 1 104 ? -29.732 47.728 7.600 1.00 13.93 104 PRO A CA 1
ATOM 852 C C . PRO A 1 104 ? -29.186 47.857 9.016 1.00 14.29 104 PRO A C 1
ATOM 853 O O . PRO A 1 104 ? -28.674 46.886 9.577 1.00 15.05 104 PRO A O 1
ATOM 857 N N . PHE A 1 105 ? -29.335 49.049 9.577 1.00 14.15 105 PHE A N 1
ATOM 858 C CA . PHE A 1 105 ? -28.801 49.390 10.889 1.00 14.84 105 PHE A CA 1
ATOM 859 C C . PHE A 1 105 ? -29.676 50.486 11.492 1.00 15.75 105 PHE A C 1
ATOM 860 O O . PHE A 1 105 ? -29.456 51.667 11.250 1.00 16.84 105 PHE A O 1
ATOM 868 N N . ALA A 1 106 ? -30.668 50.087 12.276 1.00 16.59 106 ALA A N 1
ATOM 869 C CA . ALA A 1 106 ? -31.710 51.024 12.706 1.00 16.88 106 ALA A CA 1
ATOM 870 C C . ALA A 1 106 ? -31.354 51.790 13.976 1.00 17.60 106 ALA A C 1
ATOM 871 O O . ALA A 1 106 ? -31.917 52.853 14.231 1.00 18.34 106 ALA A O 1
ATOM 873 N N . GLU A 1 107 ? -30.430 51.271 14.780 1.00 17.69 107 GLU A N 1
ATOM 874 C CA . GLU A 1 107 ? -29.967 52.024 15.941 1.00 18.02 107 GLU A CA 1
ATOM 875 C C . GLU A 1 107 ? -28.557 51.627 16.335 1.00 16.60 107 GLU A C 1
ATOM 876 O O . GLU A 1 107 ? -28.093 50.535 16.003 1.00 16.32 107 GLU A O 1
ATOM 882 N N . LEU A 1 108 ? -27.895 52.526 17.055 1.00 15.86 108 LEU A N 1
ATOM 883 C CA . LEU A 1 108 ? -26.545 52.283 17.549 1.00 16.01 108 LEU A CA 1
ATOM 884 C C . LEU A 1 108 ? -26.593 51.182 18.593 1.00 16.31 108 LEU A C 1
ATOM 885 O O . LEU A 1 108 ? -27.620 50.975 19.238 1.00 16.80 108 LEU A O 1
ATOM 890 N N . PHE A 1 109 ? -25.482 50.478 18.771 1.00 16.65 109 PHE A N 1
ATOM 891 C CA . PHE A 1 109 ? -25.448 49.359 19.717 1.00 16.74 109 PHE A CA 1
ATOM 892 C C . PHE A 1 109 ? -25.730 49.794 21.149 1.00 17.00 109 PHE A C 1
ATOM 893 O O . PHE A 1 109 ? -26.289 49.028 21.935 1.00 18.21 109 PHE A O 1
ATOM 901 N N . LEU A 1 110 ? -25.329 51.021 21.474 1.00 16.39 110 LEU A N 1
ATOM 902 C CA . LEU A 1 110 ? -25.601 51.628 22.767 1.00 15.79 110 LEU A CA 1
ATOM 903 C C . LEU A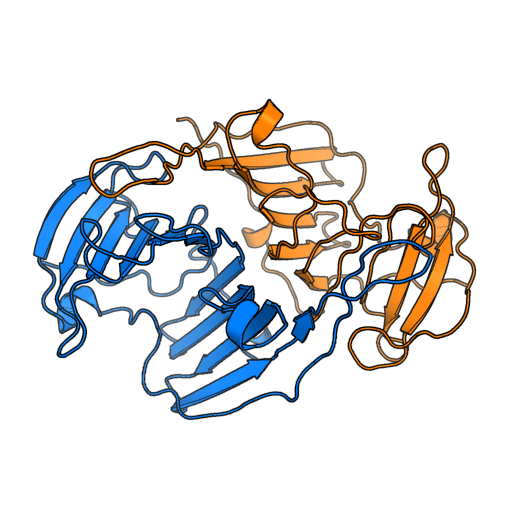 1 110 ? -26.047 53.078 22.545 1.00 14.53 110 LEU A C 1
ATOM 904 O O . LEU A 1 110 ? -25.225 53.991 22.493 1.00 13.85 110 LEU A O 1
ATOM 909 N N . PRO A 1 111 ? -27.358 53.295 22.360 1.00 13.86 111 PRO A N 1
ATOM 910 C CA . PRO A 1 111 ? -27.880 54.642 22.159 1.00 13.55 111 PRO A CA 1
ATOM 911 C C . PRO A 1 111 ? -27.569 55.558 23.341 1.00 12.71 111 PRO A C 1
ATOM 912 O O . PRO A 1 111 ? -27.558 55.106 24.490 1.00 12.69 111 PRO A O 1
ATOM 916 N N . ARG A 1 112 ? -27.324 56.831 23.061 1.00 12.16 112 ARG A N 1
ATOM 917 C CA . ARG A 1 112 ? -26.951 57.778 24.109 1.00 12.35 112 ARG A CA 1
ATOM 918 C C . ARG A 1 112 ? -27.983 57.845 25.226 1.00 12.16 112 ARG A C 1
ATOM 919 O O . ARG A 1 112 ? -27.640 58.013 26.400 1.00 12.15 112 ARG A O 1
ATOM 927 N N . ASP A 1 113 ? -29.251 57.739 24.836 1.00 12.14 113 ASP A N 1
ATOM 928 C CA . ASP A 1 113 ? -30.371 57.894 25.755 1.00 12.60 113 ASP A CA 1
ATOM 929 C C . ASP A 1 113 ? -30.976 56.552 26.158 1.00 12.60 113 ASP A C 1
ATOM 930 O O . ASP A 1 113 ? -32.107 56.508 26.626 1.00 13.42 113 ASP A O 1
ATOM 935 N N . VAL A 1 114 ? -30.226 55.461 26.024 1.00 12.75 114 VAL A N 1
ATOM 936 C CA . VAL A 1 114 ? -30.759 54.125 26.283 1.00 13.00 114 VAL A CA 1
ATOM 937 C C . VAL A 1 114 ? -31.365 53.990 27.689 1.00 12.60 114 VAL A C 1
ATOM 938 O O . VAL A 1 114 ? -32.419 53.369 27.868 1.00 12.83 114 VAL A O 1
ATOM 942 N N . LEU A 1 115 ? -30.717 54.574 28.689 1.00 12.45 115 LEU A N 1
ATOM 943 C CA . LEU A 1 115 ? -31.177 54.425 30.065 1.00 12.97 115 LEU A CA 1
ATOM 944 C C . LEU A 1 115 ? -32.478 55.185 30.309 1.00 13.45 115 LEU A C 1
ATOM 945 O O . LEU A 1 115 ? -33.348 54.724 31.055 1.00 14.14 115 LEU A O 1
ATOM 950 N N . ARG A 1 116 ? -32.600 56.361 29.703 1.00 14.29 116 ARG A N 1
ATOM 951 C CA . ARG A 1 116 ? -33.825 57.139 29.814 1.00 15.31 116 ARG A CA 1
ATOM 952 C C . ARG A 1 116 ? -34.949 56.475 29.036 1.00 15.32 116 ARG A C 1
ATOM 953 O O . ARG A 1 116 ? -36.051 56.315 29.557 1.00 16.20 116 ARG A O 1
ATOM 961 N N . ARG A 1 117 ? -34.689 56.092 27.792 1.00 15.22 117 ARG A N 1
ATOM 962 C CA . ARG A 1 117 ? -35.739 55.585 26.913 1.00 15.64 117 ARG A CA 1
ATOM 963 C C . ARG A 1 117 ? -36.255 54.210 27.340 1.00 15.20 117 ARG A C 1
ATOM 964 O O . ARG A 1 117 ? -37.446 53.933 27.196 1.00 16.13 117 ARG A O 1
ATOM 972 N N . LEU A 1 118 ? -35.381 53.361 27.880 1.00 14.54 118 LEU A N 1
ATOM 973 C CA . LEU A 1 118 ? -35.792 52.032 28.335 1.00 14.52 118 LEU A CA 1
ATOM 974 C C . LEU A 1 118 ? -36.130 51.981 29.829 1.00 13.55 118 LEU A C 1
ATOM 975 O O . LEU A 1 118 ? -36.398 50.906 30.365 1.00 14.93 118 LEU A O 1
ATOM 980 N N . GLY A 1 119 ? -36.119 53.133 30.492 1.00 13.69 119 GLY A N 1
ATOM 981 C CA . GLY A 1 119 ? -36.610 53.230 31.868 1.00 13.71 119 GLY A CA 1
ATOM 982 C C . GLY A 1 119 ? -35.727 52.526 32.882 1.00 13.68 119 GLY A C 1
ATOM 983 O O . GLY A 1 119 ? -36.205 51.810 33.752 1.00 14.14 119 GLY A O 1
ATOM 984 N N . ALA A 1 120 ? -34.418 52.730 32.777 1.00 12.97 120 ALA A N 1
ATOM 985 C CA . ALA A 1 120 ? -33.483 52.059 33.680 1.00 13.07 120 ALA A CA 1
ATOM 986 C C . ALA A 1 120 ? -33.679 52.501 35.116 1.00 13.67 120 ALA A C 1
ATOM 987 O O . ALA A 1 120 ? -34.063 53.646 35.387 1.00 14.86 120 ALA A O 1
ATOM 989 N N . ARG A 1 121 ? -33.403 51.577 36.029 1.00 13.66 121 ARG A N 1
ATOM 990 C CA . ARG A 1 121 ? -33.422 51.872 37.453 1.00 14.45 121 ARG A CA 1
ATOM 991 C C . ARG A 1 121 ? -32.037 51.694 38.040 1.00 13.22 121 ARG A C 1
ATOM 992 O O . ARG A 1 121 ? -31.278 50.802 37.642 1.00 12.49 121 ARG A O 1
ATOM 1000 N N . HIS A 1 122 ? -31.709 52.561 38.980 1.00 12.98 122 HIS A N 1
ATOM 1001 C CA . HIS A 1 122 ? -30.436 52.492 39.679 1.00 12.99 122 HIS A CA 1
ATOM 1002 C C . HIS A 1 122 ? -30.493 51.340 40.673 1.00 12.69 122 HIS A C 1
ATOM 1003 O O . HIS A 1 122 ? -31.370 51.319 41.539 1.00 13.73 122 HIS A O 1
ATOM 1010 N N . ILE A 1 123 ? -29.593 50.370 40.539 1.00 12.26 123 ILE A N 1
ATOM 1011 C CA . ILE A 1 123 ? -29.598 49.187 41.398 1.00 12.85 123 ILE A CA 1
ATOM 1012 C C . ILE A 1 123 ? -28.494 49.215 42.453 1.00 12.55 123 ILE A C 1
ATOM 1013 O O . ILE A 1 123 ? -28.303 48.241 43.171 1.00 13.27 123 ILE A O 1
ATOM 1018 N N . GLY A 1 124 ? -27.796 50.338 42.561 1.00 12.79 124 GLY A N 1
ATOM 1019 C CA . GLY A 1 124 ? -26.751 50.503 43.556 1.00 12.89 124 GLY A CA 1
ATOM 1020 C C . GLY A 1 124 ? -25.387 50.748 42.942 1.00 12.78 124 GLY A C 1
ATOM 1021 O O . GLY A 1 124 ? -25.215 50.743 41.717 1.00 13.89 124 GLY A O 1
ATOM 1022 N N . ARG A 1 125 ? -24.422 50.973 43.825 1.00 13.21 125 ARG A N 1
ATOM 1023 C CA . ARG A 1 125 ? -23.037 51.199 43.444 1.00 13.61 125 ARG A CA 1
ATOM 1024 C C . ARG A 1 125 ? -22.288 49.870 43.403 1.00 13.34 125 ARG A C 1
ATOM 1025 O O . ARG A 1 125 ? -22.614 48.918 44.116 1.00 14.01 125 ARG A O 1
ATOM 1033 N N . ARG A 1 126 ? -21.267 49.819 42.561 1.00 12.67 126 ARG A N 1
ATOM 1034 C CA . ARG A 1 126 ? -20.410 48.647 42.440 1.00 12.81 126 ARG A CA 1
ATOM 1035 C C . ARG A 1 126 ? -19.037 49.122 42.005 1.00 12.31 126 ARG A C 1
ATOM 1036 O O . ARG A 1 126 ? -18.935 50.081 41.252 1.00 12.40 126 ARG A O 1
ATOM 1044 N N . VAL A 1 127 ? -17.980 48.482 42.489 1.00 11.93 127 VAL A N 1
ATOM 1045 C CA . VAL A 1 127 ? -16.642 48.784 42.006 1.00 12.13 127 VAL A CA 1
ATOM 1046 C C . VAL A 1 127 ? -16.398 47.994 40.725 1.00 11.77 127 VAL A C 1
ATOM 1047 O O . VAL A 1 127 ? -16.496 46.773 40.719 1.00 12.59 127 VAL A O 1
ATOM 1051 N N . VAL A 1 128 ? -16.094 48.707 39.647 1.00 11.01 128 VAL A N 1
ATOM 1052 C CA . VAL A 1 128 ? -15.845 48.104 38.341 1.00 11.12 128 VAL A CA 1
ATOM 1053 C C . VAL A 1 128 ? -14.568 48.722 37.805 1.00 10.91 128 VAL A C 1
ATOM 1054 O O . VAL A 1 128 ? -14.440 49.944 37.774 1.00 10.77 128 VAL A O 1
ATOM 1058 N N . LEU A 1 129 ? -13.604 47.884 37.432 1.00 10.99 129 LEU A N 1
ATOM 1059 C CA . LEU A 1 129 ? -12.312 48.372 36.955 1.00 11.79 129 LEU A CA 1
ATOM 1060 C C . LEU A 1 129 ? -11.695 49.353 37.961 1.00 12.32 129 LEU A C 1
ATOM 1061 O O . LEU A 1 129 ? -11.125 50.384 37.597 1.00 13.11 129 LEU A O 1
ATOM 1066 N N . GLY A 1 130 ? -11.825 49.020 39.241 1.00 12.24 130 GLY A N 1
ATOM 1067 C CA . GLY A 1 130 ? -11.244 49.815 40.313 1.00 12.86 130 GLY A CA 1
ATOM 1068 C C . GLY A 1 130 ? -11.886 51.170 40.550 1.00 13.17 130 GLY A C 1
ATOM 1069 O O . GLY A 1 130 ? -11.343 51.981 41.308 1.00 14.46 130 GLY A O 1
ATOM 1070 N N . ARG A 1 131 ? -13.047 51.406 39.933 1.00 13.01 131 ARG A N 1
ATOM 1071 C CA A ARG A 1 131 ? -13.742 52.688 39.999 0.38 13.16 131 ARG A CA 1
ATOM 1072 C CA B ARG A 1 131 ? -13.725 52.688 40.023 0.62 13.66 131 ARG A CA 1
ATOM 1073 C C . ARG A 1 131 ? -15.138 52.512 40.575 1.00 13.17 131 ARG A C 1
ATOM 1074 O O . ARG A 1 131 ? -15.804 51.507 40.316 1.00 13.40 131 ARG A O 1
ATOM 1089 N N . GLU A 1 132 ? -15.583 53.495 41.347 1.00 13.52 132 GLU A N 1
ATOM 1090 C CA A GLU A 1 132 ? -16.950 53.527 41.828 0.60 13.60 132 GLU A CA 1
ATOM 1091 C CA B GLU A 1 132 ? -16.954 53.524 41.828 0.40 13.12 132 GLU A CA 1
ATOM 1092 C C . GLU A 1 132 ? -17.885 53.725 40.640 1.00 12.62 132 GLU A C 1
ATOM 1093 O O . GLU A 1 132 ? -17.739 54.690 39.896 1.00 12.39 132 GLU A O 1
ATOM 1104 N N . ALA A 1 133 ? -18.834 52.805 40.469 1.00 12.31 133 ALA A N 1
ATOM 1105 C CA . ALA A 1 133 ? -19.755 52.826 39.343 1.00 11.93 133 ALA A CA 1
ATOM 1106 C C . ALA A 1 133 ? -21.195 52.779 39.828 1.00 11.84 133 ALA A C 1
ATOM 1107 O O . ALA A 1 133 ? -21.492 52.169 40.856 1.00 13.08 133 ALA A O 1
ATOM 1109 N N . ASP A 1 134 ? -22.070 53.434 39.073 1.00 11.17 134 ASP A N 1
ATOM 1110 C CA . ASP A 1 134 ? -23.511 53.319 39.232 1.00 11.45 134 ASP A CA 1
ATOM 1111 C C . ASP A 1 134 ? -24.028 52.228 38.306 1.00 11.05 134 ASP A C 1
ATOM 1112 O O . ASP A 1 134 ? -23.757 52.262 37.106 1.00 11.05 134 ASP A O 1
ATOM 1117 N N . GLY A 1 135 ? -24.791 51.282 38.847 1.00 10.77 135 GLY A N 1
ATOM 1118 C CA . GLY A 1 135 ? -25.441 50.261 38.039 1.00 10.40 135 GLY A CA 1
ATOM 1119 C C . GLY A 1 135 ? -26.855 50.673 37.646 1.00 10.35 135 GLY A C 1
ATOM 1120 O O . GLY A 1 135 ? -27.680 50.994 38.502 1.00 11.18 135 GLY A O 1
ATOM 1121 N N . TRP A 1 136 ? -27.133 50.638 36.348 1.00 10.29 136 TRP A N 1
ATOM 1122 C CA . TRP A 1 136 ? -28.438 50.987 35.796 1.00 10.81 136 TRP A CA 1
ATOM 1123 C C . TRP A 1 136 ? -28.979 49.779 35.052 1.00 10.90 136 TRP A C 1
ATOM 1124 O O . TRP A 1 136 ? -28.406 49.357 34.047 1.00 11.03 136 TRP A O 1
ATOM 1135 N N . ARG A 1 137 ? -30.091 49.234 35.537 1.00 11.42 137 ARG A N 1
ATOM 1136 C CA . ARG A 1 137 ? -3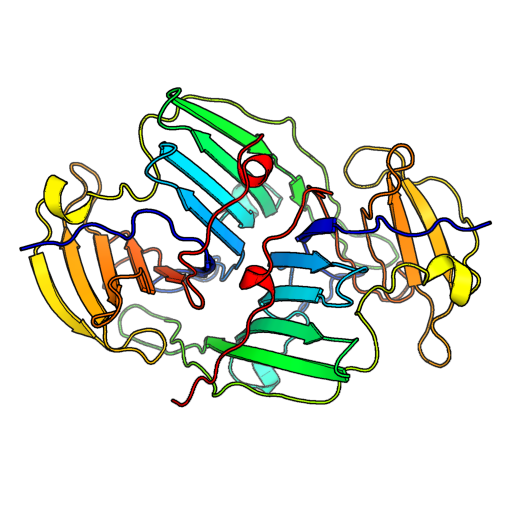0.627 47.991 35.016 1.00 11.94 137 ARG A CA 1
ATOM 1137 C C . ARG A 1 137 ? -31.916 48.288 34.276 1.00 11.83 137 ARG A C 1
ATOM 1138 O O . ARG A 1 137 ? -32.753 49.046 34.767 1.00 12.18 137 ARG A O 1
ATOM 1146 N N . TYR A 1 138 ? -32.078 47.674 33.111 1.00 12.20 138 TYR A N 1
ATOM 1147 C CA . TYR A 1 138 ? -33.246 47.913 32.272 1.00 13.14 138 TYR A CA 1
ATOM 1148 C C . TYR A 1 138 ? -33.577 46.674 31.477 1.00 13.41 138 TYR A C 1
ATOM 1149 O O . TYR A 1 138 ? -32.772 45.759 31.343 1.00 13.26 138 TYR A O 1
ATOM 1158 N N . GLN A 1 139 ? -34.803 46.656 30.961 1.00 14.58 139 GLN A N 1
ATOM 1159 C CA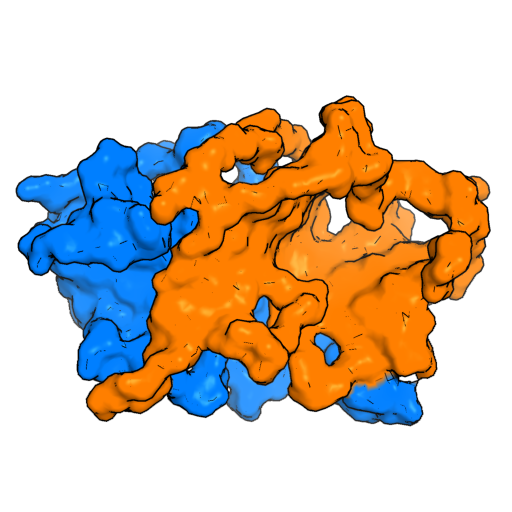 A GLN A 1 139 ? -35.265 45.573 30.103 0.40 15.14 139 GLN A CA 1
ATOM 1160 C CA B GLN A 1 139 ? -35.270 45.577 30.106 0.60 15.03 139 GLN A CA 1
ATOM 1161 C C . GLN A 1 139 ? -35.171 45.996 28.646 1.00 15.41 139 GLN A C 1
ATOM 1162 O O . GLN A 1 139 ? -35.638 47.071 28.270 1.00 15.90 139 GLN A O 1
ATOM 1173 N N . ARG A 1 140 ? -34.542 45.149 27.836 1.00 16.21 140 ARG A N 1
ATOM 1174 C CA . ARG A 1 140 ? -34.566 45.299 26.388 1.00 17.28 140 ARG A CA 1
ATOM 1175 C C . ARG A 1 140 ? -35.851 44.575 25.962 1.00 18.11 140 ARG A C 1
ATOM 1176 O O . ARG A 1 140 ? -35.906 43.351 26.055 1.00 17.13 140 ARG A O 1
ATOM 1184 N N . PRO A 1 141 ? -36.897 45.325 25.526 1.00 19.40 141 PRO A N 1
ATOM 1185 C CA A PRO A 1 141 ? -38.190 44.703 25.233 0.60 19.67 141 PRO A CA 1
ATOM 1186 C CA B PRO A 1 141 ? -38.192 44.703 25.236 0.40 19.59 141 PRO A CA 1
ATOM 1187 C C . PRO A 1 141 ? -38.078 43.498 24.303 1.00 20.17 141 PRO A C 1
ATOM 1188 O O . PRO A 1 141 ? -37.485 43.599 23.230 1.00 20.74 141 PRO A O 1
ATOM 1195 N N . GLY A 1 142 ? -38.631 42.368 24.733 1.00 20.59 142 GLY A N 1
ATOM 1196 C CA . GLY A 1 142 ? -38.630 41.146 23.943 1.00 20.53 142 GLY A CA 1
ATOM 1197 C C . GLY A 1 142 ? -37.292 40.438 23.827 1.00 20.91 142 GLY A C 1
ATOM 1198 O O . GLY A 1 142 ? -37.145 39.545 22.995 1.00 21.88 142 GLY A O 1
ATOM 1199 N N . LYS A 1 143 ? -36.320 40.820 24.660 1.00 20.55 143 LYS A N 1
ATOM 1200 C CA . LYS A 1 143 ? -34.974 40.230 24.617 1.00 20.11 143 LYS A CA 1
ATOM 1201 C C . LYS A 1 143 ? -34.521 39.750 25.992 1.00 19.66 143 LYS A C 1
ATOM 1202 O O . LYS A 1 143 ? -34.228 38.571 26.181 1.00 20.98 143 LYS A O 1
ATOM 1208 N N . GLY A 1 144 ? -34.470 40.665 26.952 1.00 18.09 144 GLY A N 1
ATOM 1209 C CA . GLY A 1 144 ? -34.008 40.337 28.296 1.00 16.94 144 GLY A CA 1
ATOM 1210 C C . GLY A 1 144 ? -33.380 41.538 28.974 1.00 15.36 144 GLY A C 1
ATOM 1211 O O . GLY A 1 144 ? -33.377 42.631 28.411 1.00 15.36 144 GLY A O 1
ATOM 1212 N N . PRO A 1 145 ? -32.864 41.346 30.202 1.00 14.70 145 PRO A N 1
ATOM 1213 C CA . PRO A 1 145 ? -32.300 42.452 30.954 1.00 13.91 145 PRO A CA 1
ATOM 1214 C C . PRO A 1 145 ? -30.893 42.827 30.512 1.00 12.80 145 PRO A C 1
ATOM 1215 O O . PRO A 1 145 ? -30.191 42.017 29.908 1.00 12.92 145 PRO A O 1
ATOM 1219 N N . SER A 1 146 ? -30.522 44.060 30.827 1.00 12.09 146 SER A N 1
ATOM 1220 C CA . SER A 1 146 ? -29.155 44.537 30.712 1.00 12.21 146 SER A CA 1
ATOM 1221 C C . SER A 1 146 ? -28.851 45.385 31.933 1.00 11.57 146 SER A C 1
ATOM 1222 O O . SER A 1 146 ? -29.753 45.982 32.521 1.00 11.47 146 SER A O 1
ATOM 1225 N N . THR A 1 147 ? -27.576 45.446 32.303 1.00 11.71 147 THR A N 1
ATOM 1226 C CA . THR A 1 147 ? -27.122 46.353 33.348 1.00 11.67 147 THR A CA 1
ATOM 1227 C C . THR A 1 147 ? -25.917 47.117 32.818 1.00 11.24 147 THR A C 1
ATOM 1228 O O . THR A 1 147 ? -24.914 46.495 32.452 1.00 12.83 147 THR A O 1
ATOM 1232 N N . LEU A 1 148 ? -26.016 48.444 32.769 1.00 10.40 148 LEU A N 1
ATOM 1233 C CA . LEU A 1 148 ? -24.922 49.304 32.350 1.00 10.57 148 LEU A CA 1
ATOM 1234 C C . LEU A 1 148 ? -24.344 49.995 33.572 1.00 10.06 148 LEU A C 1
ATOM 1235 O O . LEU A 1 148 ? -25.064 50.642 34.329 1.00 10.78 148 LEU A O 1
ATOM 1240 N N . TYR A 1 149 ? -23.039 49.831 33.769 1.00 9.33 149 TYR A N 1
ATOM 1241 C CA . TYR A 1 149 ? -22.318 50.476 34.851 1.00 9.29 149 TYR A CA 1
ATOM 1242 C C . TYR A 1 149 ? -21.603 51.698 34.304 1.00 9.34 149 TYR A C 1
ATOM 1243 O O . TYR A 1 149 ? -20.807 51.597 33.361 1.00 10.00 149 TYR A O 1
ATOM 1252 N N . LEU A 1 150 ? -21.905 52.847 34.897 1.00 9.79 150 LEU A N 1
ATOM 1253 C CA . LEU A 1 150 ? -21.288 54.120 34.544 1.00 10.07 150 LEU A CA 1
ATOM 1254 C C . LEU A 1 150 ? -20.400 54.594 35.674 1.00 10.31 150 LEU A C 1
ATOM 1255 O O . LEU A 1 150 ? -20.736 54.439 36.845 1.00 11.00 150 LEU A O 1
ATOM 1260 N N . ASP A 1 151 ? -19.278 55.208 35.323 1.00 10.75 151 ASP A N 1
ATOM 1261 C CA . ASP A 1 151 ? -18.418 55.817 36.322 1.00 11.14 151 ASP A CA 1
ATOM 1262 C C . ASP A 1 151 ? -19.236 56.849 37.095 1.00 11.51 151 ASP A C 1
ATOM 1263 O O . ASP A 1 151 ? -19.847 57.746 36.505 1.00 11.85 151 ASP A O 1
ATOM 1268 N N . ALA A 1 152 ? -19.235 56.732 38.420 1.00 12.73 152 ALA A N 1
ATOM 1269 C CA . ALA A 1 152 ? -20.094 57.578 39.252 1.00 13.86 152 ALA A CA 1
ATOM 1270 C C . ALA A 1 152 ? -19.667 59.047 39.249 1.00 14.79 152 ALA A C 1
ATOM 1271 O O . ALA A 1 152 ? -20.472 59.926 39.574 1.00 16.57 152 ALA A O 1
ATOM 1273 N N . ALA A 1 153 ? -18.413 59.313 38.889 1.00 15.02 153 ALA A N 1
ATOM 1274 C CA . ALA A 1 153 ? -17.889 60.676 38.817 1.00 15.25 153 ALA A CA 1
ATOM 1275 C C . ALA A 1 153 ? -17.958 61.278 37.409 1.00 15.58 153 ALA A C 1
ATOM 1276 O O . ALA A 1 153 ? -18.361 62.430 37.254 1.00 17.10 153 ALA A O 1
ATOM 1278 N N . SER A 1 154 ? -17.563 60.518 36.389 1.00 14.95 154 SER A N 1
ATOM 1279 C CA . SER A 1 154 ? -17.453 61.051 35.023 1.00 14.61 154 SER A CA 1
ATOM 1280 C C . SER A 1 154 ? -18.646 60.733 34.123 1.00 14.25 154 SER A C 1
ATOM 1281 O O . SER A 1 154 ? -18.824 61.356 33.074 1.00 15.03 154 SER A O 1
ATOM 1284 N N . GLY A 1 155 ? -19.439 59.740 34.510 1.00 13.04 155 GLY A N 1
ATOM 1285 C CA . GLY A 1 155 ? -20.569 59.304 33.702 1.00 12.66 155 GLY A CA 1
ATOM 1286 C C . GLY A 1 155 ? -20.227 58.474 32.474 1.00 11.77 155 GLY A C 1
ATOM 1287 O O . GLY A 1 155 ? -21.110 58.179 31.663 1.00 13.05 155 GLY A O 1
ATOM 1288 N N . THR A 1 156 ? -18.966 58.071 32.330 1.00 11.23 156 THR A N 1
ATOM 1289 C CA . THR A 1 156 ? -18.550 57.289 31.171 1.00 11.38 156 THR A CA 1
ATOM 1290 C C . THR A 1 156 ? -18.799 55.796 31.406 1.00 10.30 156 THR A C 1
ATOM 1291 O O . THR A 1 156 ? -18.773 55.336 32.548 1.00 10.46 156 THR A O 1
ATOM 1295 N N . PRO A 1 157 ? -19.047 55.024 30.336 1.00 9.88 157 PRO A N 1
ATOM 1296 C CA A PRO A 1 157 ? -19.286 53.593 30.512 0.45 9.95 157 PRO A CA 1
ATOM 1297 C CA B PRO A 1 157 ? -19.298 53.600 30.532 0.55 10.09 157 PRO A CA 1
ATOM 1298 C C . PRO A 1 157 ? -18.090 52.843 31.079 1.00 9.68 157 PRO A C 1
ATOM 1299 O O . PRO A 1 157 ? -16.948 53.114 30.690 1.00 9.99 157 PRO A O 1
ATOM 1306 N N . LEU A 1 158 ? -18.360 51.899 31.970 1.00 8.78 158 LEU A N 1
ATOM 1307 C CA . LEU A 1 158 ? -17.345 50.996 32.512 1.00 9.02 158 LEU A CA 1
ATOM 1308 C C . LEU A 1 158 ? -17.608 49.538 32.149 1.00 8.76 158 LEU A C 1
ATOM 1309 O O . LEU A 1 158 ? -16.675 48.797 31.849 1.00 8.83 158 LEU A O 1
ATOM 1314 N N . ARG A 1 159 ? -18.869 49.109 32.211 1.00 8.98 159 ARG A N 1
ATOM 1315 C CA . ARG A 1 159 ? -19.212 47.732 31.890 1.00 9.25 159 ARG A CA 1
ATOM 1316 C C . ARG A 1 159 ? -20.638 47.646 31.401 1.00 9.18 159 ARG A C 1
ATOM 1317 O O . ARG A 1 159 ? -21.549 48.217 32.010 1.00 9.70 159 ARG A O 1
ATOM 1325 N N . MET A 1 160 ? -20.828 46.903 30.315 1.00 10.40 160 MET A N 1
ATOM 1326 C CA . MET A 1 160 ? -22.157 46.549 29.852 1.00 11.12 160 MET A CA 1
ATOM 1327 C C . MET A 1 160 ? -22.380 45.071 30.076 1.00 11.04 160 MET A C 1
ATOM 1328 O O . MET A 1 160 ? -21.610 44.244 29.579 1.00 11.48 160 MET A O 1
ATOM 1333 N N . VAL A 1 161 ? -23.447 44.750 30.812 1.00 11.42 161 VAL A N 1
ATOM 1334 C CA . VAL A 1 161 ? -23.893 43.385 31.012 1.00 11.84 161 VAL A CA 1
ATOM 1335 C C . VAL A 1 161 ? -25.144 43.201 30.162 1.00 12.14 161 VAL A C 1
ATOM 1336 O O . VAL A 1 161 ? -26.147 43.887 30.376 1.00 12.66 161 VAL A O 1
ATOM 1340 N N . THR A 1 162 ? -25.078 42.295 29.192 1.00 12.27 162 THR A N 1
ATOM 1341 C CA . THR A 1 162 ? -26.214 42.007 28.329 1.00 12.76 162 THR A CA 1
ATOM 1342 C C . THR A 1 162 ? -26.712 40.616 28.691 1.00 12.95 162 THR A C 1
ATOM 1343 O O . THR A 1 162 ? -26.036 39.614 28.452 1.00 12.76 162 THR A O 1
ATOM 1347 N N . GLY A 1 163 ? -27.897 40.578 29.295 1.00 13.37 163 GLY A N 1
ATOM 1348 C CA . GLY A 1 163 ? -28.452 39.358 29.847 1.00 14.31 163 GLY A CA 1
ATOM 1349 C C . GLY A 1 163 ? -28.376 39.404 31.354 1.00 15.13 163 GLY A C 1
ATOM 1350 O O . GLY A 1 163 ? -27.955 40.395 31.957 1.00 16.01 163 GLY A O 1
ATOM 1351 N N . ASP A 1 164 ? -28.797 38.307 31.958 1.00 16.59 164 ASP A N 1
ATOM 1352 C CA . ASP A 1 164 ? -28.820 38.169 33.396 1.00 17.35 164 ASP A CA 1
ATOM 1353 C C . ASP A 1 164 ? -27.476 37.610 33.843 1.00 17.97 164 ASP A C 1
ATOM 1354 O O . ASP A 1 164 ? -27.168 36.456 33.580 1.00 17.65 164 ASP A O 1
ATOM 1359 N N . GLU A 1 165 ? -26.685 38.433 34.527 1.00 19.46 165 GLU A N 1
ATOM 1360 C CA . GLU A 1 165 ? -25.347 38.048 34.982 1.00 19.86 165 GLU A CA 1
ATOM 1361 C C . GLU A 1 165 ? -25.340 36.786 35.857 1.00 19.59 165 GLU A C 1
ATOM 1362 O O . GLU A 1 165 ? -24.339 36.065 35.911 1.00 19.59 165 GLU A O 1
ATOM 1368 N N . ALA A 1 166 ? -26.460 36.526 36.533 1.00 19.13 166 ALA A N 1
ATOM 1369 C CA . ALA A 1 166 ? -26.598 35.377 37.430 1.00 19.02 166 ALA A CA 1
ATOM 1370 C C . ALA A 1 166 ? -27.139 34.110 36.747 1.00 18.95 166 ALA A C 1
ATOM 1371 O O . ALA A 1 166 ? -27.419 33.125 37.430 1.00 19.52 166 ALA A O 1
ATOM 1373 N N . SER A 1 167 ? -27.283 34.131 35.418 1.00 18.49 167 SER A N 1
ATOM 1374 C CA A SER A 1 167 ? -27.695 32.959 34.640 0.50 17.98 167 SER A CA 1
ATOM 1375 C CA B SER A 1 167 ? -27.647 32.926 34.667 0.50 18.07 167 SER A CA 1
ATOM 1376 C C . SER A 1 167 ? -26.809 32.807 33.397 1.00 17.64 167 SER A C 1
ATOM 1377 O O . SER A 1 167 ? -26.117 31.801 33.213 1.00 17.69 167 SER A O 1
ATOM 1382 N N . ARG A 1 168 ? -26.856 33.817 32.535 1.00 16.71 168 ARG A N 1
ATOM 1383 C CA . ARG A 1 168 ? -26.054 33.833 31.318 1.00 16.21 168 ARG A CA 1
ATOM 1384 C C . ARG A 1 168 ? -26.034 35.245 30.769 1.00 15.13 168 ARG A C 1
ATOM 1385 O O . ARG A 1 168 ? -27.073 35.790 30.419 1.00 15.29 168 ARG A O 1
ATOM 1393 N N . ALA A 1 169 ? -24.846 35.835 30.677 1.00 14.16 169 ALA A N 1
ATOM 1394 C CA . ALA A 1 169 ? -24.722 37.187 30.159 1.00 13.54 169 ALA A CA 1
ATOM 1395 C C . ALA A 1 169 ? -23.399 37.398 29.462 1.00 12.97 169 ALA A C 1
ATOM 1396 O O . ALA A 1 169 ? -22.408 36.754 29.786 1.00 13.33 169 ALA A O 1
ATOM 1398 N N . SER A 1 170 ? -23.413 38.312 28.505 1.00 12.19 170 SER A N 1
ATOM 1399 C CA A SER A 1 170 ? -22.210 38.873 27.899 0.50 12.15 170 SER A CA 1
ATOM 1400 C CA B SER A 1 170 ? -22.164 38.806 27.960 0.50 12.17 170 SER A CA 1
ATOM 1401 C C . SER A 1 170 ? -21.736 40.041 28.757 1.00 11.91 170 SER A C 1
ATOM 1402 O O . SER A 1 170 ? -22.566 40.853 29.196 1.00 12.06 170 SER A O 1
ATOM 1407 N N . LEU A 1 171 ? -20.426 40.151 28.971 1.00 11.42 171 LEU A N 1
ATOM 1408 C CA . LEU A 1 171 ? -19.829 41.285 29.681 1.00 12.07 171 LEU A CA 1
ATOM 1409 C C . LEU A 1 171 ? -18.861 41.984 28.750 1.00 11.35 171 LEU A C 1
ATOM 1410 O O . LEU A 1 171 ? -18.046 41.337 28.095 1.00 11.87 171 LEU A O 1
ATOM 1415 N N . ARG A 1 172 ? -18.948 43.306 28.696 1.00 10.55 172 ARG A N 1
ATOM 1416 C CA . ARG A 1 172 ? -18.003 44.116 27.936 1.00 11.46 172 ARG A CA 1
ATOM 1417 C C . ARG A 1 172 ? -17.512 45.221 28.857 1.00 10.10 172 ARG A C 1
ATOM 1418 O O . ARG A 1 172 ? -18.317 45.983 29.394 1.00 10.25 172 ARG A O 1
ATOM 1426 N N . ASP A 1 173 ? -16.196 45.269 29.063 1.00 9.40 173 ASP A N 1
ATOM 1427 C CA . ASP A 1 173 ? -15.547 46.238 29.944 1.00 9.43 173 ASP A CA 1
ATOM 1428 C C . ASP A 1 173 ? -14.830 47.288 29.112 1.00 8.80 173 ASP A C 1
ATOM 1429 O O . ASP A 1 173 ? -14.264 46.963 28.078 1.00 9.04 173 ASP A O 1
ATOM 1434 N N . PHE A 1 174 ? -14.826 48.528 29.594 1.00 8.72 174 PHE A N 1
ATOM 1435 C CA . PHE A 1 174 ? -14.288 49.681 28.866 1.00 8.58 174 PHE A CA 1
ATOM 1436 C C . PHE A 1 174 ? -13.233 50.357 29.744 1.00 8.69 174 PHE A C 1
ATOM 1437 O O . PHE A 1 174 ? -13.557 51.250 30.519 1.00 9.21 174 PHE A O 1
ATOM 1445 N N . PRO A 1 175 ? -11.969 49.899 29.685 1.00 9.13 175 PRO A N 1
ATOM 1446 C CA A PRO A 1 175 ? -10.936 50.358 30.619 0.50 9.04 175 PRO A CA 1
ATOM 1447 C CA B PRO A 1 175 ? -10.979 50.380 30.653 0.50 9.15 175 PRO A CA 1
ATOM 1448 C C . PRO A 1 175 ? -10.378 51.762 30.431 1.00 9.11 175 PRO A C 1
ATOM 1449 O O . PRO A 1 175 ? -9.745 52.280 31.344 1.00 9.78 175 PRO A O 1
ATOM 1456 N N . ASN A 1 176 ? -10.561 52.366 29.267 1.00 8.65 176 ASN A N 1
ATOM 1457 C CA . ASN A 1 176 ? -9.859 53.630 28.985 1.00 8.85 176 ASN A CA 1
ATOM 1458 C C . ASN A 1 176 ? -10.674 54.586 28.125 1.00 8.82 176 ASN A C 1
ATOM 1459 O O . ASN A 1 176 ? -10.219 55.080 27.102 1.00 9.42 176 ASN A O 1
ATOM 1464 N N . VAL A 1 177 ? -11.884 54.866 28.586 1.00 8.50 177 VAL A N 1
ATOM 1465 C CA . VAL A 1 177 ? -12.765 55.730 27.832 1.00 8.97 177 VAL A CA 1
ATOM 1466 C C . VAL A 1 177 ? -12.193 57.137 27.679 1.00 9.35 177 VAL A C 1
ATOM 1467 O O . VAL A 1 177 ? -11.767 57.760 28.653 1.00 10.38 177 VAL A O 1
ATOM 1471 N N . SER A 1 178 ? -12.211 57.619 26.443 1.00 9.06 178 SER A N 1
ATOM 1472 C CA . SER A 1 178 ? -11.840 58.978 26.105 1.00 9.74 178 SER A CA 1
ATOM 1473 C C . SER A 1 178 ? -13.039 59.688 25.501 1.00 9.60 178 SER A C 1
ATOM 1474 O O . SER A 1 178 ? -13.759 59.116 24.682 1.00 9.59 178 SER A O 1
ATOM 1477 N N . GLU A 1 179 ? -13.214 60.956 25.877 1.00 10.14 179 GLU A N 1
ATOM 1478 C CA . GLU A 1 179 ? -14.255 61.806 25.300 1.00 11.27 179 GLU A CA 1
ATOM 1479 C C . GLU A 1 179 ? -13.686 62.753 24.248 1.00 11.77 179 GLU A C 1
ATOM 1480 O O . GLU A 1 179 ? -14.347 63.716 23.853 1.00 12.83 179 GLU A O 1
ATOM 1486 N N . ALA A 1 180 ? -12.474 62.490 23.773 1.00 12.10 180 ALA A N 1
ATOM 1487 C CA . ALA A 1 180 ? -11.847 63.360 22.772 1.00 13.24 180 ALA A CA 1
ATOM 1488 C C . ALA A 1 180 ? -12.579 63.316 21.427 1.00 13.96 180 ALA A C 1
ATOM 1489 O O . ALA A 1 180 ? -13.310 62.372 21.117 1.00 13.31 180 ALA A O 1
ATOM 1491 N N . GLU A 1 181 ? -12.360 64.352 20.623 1.00 15.54 181 GLU A N 1
ATOM 1492 C CA . GLU A 1 181 ? -12.890 64.429 19.262 1.00 16.32 181 GLU A CA 1
ATOM 1493 C C . GLU A 1 181 ? -12.452 63.207 18.459 1.00 15.70 181 GLU A C 1
ATOM 1494 O O . GLU A 1 181 ? -11.343 62.724 18.612 1.00 16.52 181 GLU A O 1
ATOM 1500 N N . ILE A 1 182 ? -13.361 62.693 17.635 1.00 15.22 182 ILE A N 1
ATOM 1501 C CA . ILE A 1 182 ? -13.098 61.535 16.789 1.00 15.24 182 ILE A CA 1
ATOM 1502 C C . ILE A 1 182 ? -13.013 62.026 15.346 1.00 15.23 182 ILE A C 1
ATOM 1503 O O . ILE A 1 182 ? -13.950 62.652 14.865 1.00 15.30 182 ILE A O 1
ATOM 1508 N N . PRO A 1 183 ? -11.885 61.779 14.654 1.00 15.25 183 PRO A N 1
ATOM 1509 C CA . PRO A 1 183 ? -11.779 62.248 13.268 1.00 15.39 183 PRO A CA 1
ATOM 1510 C C . PRO A 1 183 ? -12.798 61.620 12.318 1.00 14.77 183 PRO A C 1
ATOM 1511 O O . PRO A 1 183 ? -13.226 60.481 12.527 1.00 13.83 183 PRO A O 1
ATOM 1515 N N . ASP A 1 184 ? -13.157 62.363 11.269 1.00 14.86 184 ASP A N 1
ATOM 1516 C CA . ASP A 1 184 ? -14.065 61.877 10.228 1.00 15.31 184 ASP A CA 1
ATOM 1517 C C . ASP A 1 184 ? -13.630 60.525 9.695 1.00 14.53 184 ASP A C 1
ATOM 1518 O O . ASP A 1 184 ? -14.462 59.646 9.465 1.00 13.77 184 ASP A O 1
ATOM 1523 N N . ALA A 1 185 ? -12.325 60.367 9.488 1.00 14.34 185 ALA A N 1
ATOM 1524 C CA . ALA A 1 185 ? -11.779 59.170 8.872 1.00 14.06 185 ALA A CA 1
ATOM 1525 C C . ALA A 1 185 ? -12.103 57.888 9.630 1.00 13.22 185 ALA A C 1
ATOM 1526 O O . ALA A 1 185 ? -12.168 56.827 9.029 1.00 13.77 185 ALA A O 1
ATOM 1528 N N . VAL A 1 186 ? -12.294 57.977 10.946 1.00 11.98 186 VAL A N 1
ATOM 1529 C CA . VAL A 1 186 ? -12.614 56.794 11.740 1.00 12.18 186 VAL A CA 1
ATOM 1530 C C . VAL A 1 186 ? -13.906 56.152 11.226 1.00 11.66 186 VAL A C 1
ATOM 1531 O O . VAL A 1 186 ? -14.029 54.935 11.214 1.00 11.58 186 VAL A O 1
ATOM 1535 N N . PHE A 1 187 ? -14.851 56.975 10.772 1.00 12.18 187 PHE A N 1
ATOM 1536 C CA . PHE A 1 187 ? -16.161 56.487 10.344 1.00 13.59 187 PHE A CA 1
ATOM 1537 C C . PHE A 1 187 ? -16.353 56.429 8.830 1.00 15.12 187 PHE A C 1
ATOM 1538 O O . PHE A 1 187 ? -17.456 56.145 8.366 1.00 16.92 187 PHE A O 1
ATOM 1546 N N . ALA A 1 188 ? -15.302 56.675 8.057 1.00 17.13 188 ALA A N 1
ATOM 1547 C CA . ALA A 1 188 ? -15.416 56.744 6.590 1.00 18.62 188 ALA A CA 1
ATOM 1548 C C . ALA A 1 188 ? -16.037 55.501 5.939 1.00 20.47 188 ALA A C 1
ATOM 1549 O O . ALA A 1 188 ? -16.799 55.625 4.974 1.00 21.65 188 ALA A O 1
ATOM 1551 N N . ALA A 1 189 ? -15.708 54.315 6.452 1.00 21.60 189 ALA A N 1
ATOM 1552 C CA . ALA A 1 189 ? -16.244 53.048 5.931 1.00 21.84 189 ALA A CA 1
ATOM 1553 C C . ALA A 1 189 ? -15.907 52.832 4.452 1.00 23.07 189 ALA A C 1
ATOM 1554 O O . ALA A 1 189 ? -16.770 52.461 3.651 1.00 24.59 189 ALA A O 1
ATOM 1556 N N . GLU B 1 5 ? 16.149 50.487 -3.265 1.00 24.84 5 GLU B N 1
ATOM 1557 C CA . GLU B 1 5 ? 16.177 50.963 -1.854 1.00 24.03 5 GLU B CA 1
ATOM 1558 C C . GLU B 1 5 ? 14.878 50.569 -1.146 1.00 23.28 5 GLU B C 1
ATOM 1559 O O . GLU B 1 5 ? 13.793 50.728 -1.717 1.00 23.78 5 GLU B O 1
ATOM 1565 N N . PRO B 1 6 ? 14.976 50.054 0.096 1.00 22.00 6 PRO B N 1
ATOM 1566 C CA . PRO B 1 6 ? 13.752 49.744 0.831 1.00 20.75 6 PRO B CA 1
ATOM 1567 C C . PRO B 1 6 ? 12.956 51.014 1.134 1.00 19.47 6 PRO B C 1
ATOM 1568 O O . PRO B 1 6 ? 13.542 52.071 1.320 1.00 19.20 6 PRO B O 1
ATOM 1572 N N . PRO B 1 7 ? 11.621 50.918 1.162 1.00 17.95 7 PRO B N 1
ATOM 1573 C CA . PRO B 1 7 ? 10.791 52.089 1.421 1.00 17.20 7 PRO B CA 1
ATOM 1574 C C . PRO B 1 7 ? 10.719 52.468 2.899 1.00 15.87 7 PRO B C 1
ATOM 1575 O O . PRO B 1 7 ? 10.972 51.634 3.765 1.00 15.64 7 PRO B O 1
ATOM 1579 N N . LEU B 1 8 ? 10.366 53.721 3.162 1.00 15.29 8 LEU B N 1
ATOM 1580 C CA . LEU B 1 8 ? 9.921 54.140 4.490 1.00 14.86 8 LEU B CA 1
ATOM 1581 C C . LEU B 1 8 ? 8.481 53.704 4.712 1.00 14.39 8 LEU B C 1
ATOM 1582 O O . LEU B 1 8 ? 7.706 53.590 3.761 1.00 15.04 8 LEU B O 1
ATOM 1587 N N . LEU B 1 9 ? 8.118 53.467 5.968 1.00 13.66 9 LEU B N 1
ATOM 1588 C CA A LEU B 1 9 ? 6.718 53.256 6.330 0.50 13.69 9 LEU B CA 1
ATOM 1589 C CA B LEU B 1 9 ? 6.719 53.252 6.321 0.50 13.90 9 LEU B CA 1
ATOM 1590 C C . LEU B 1 9 ? 5.986 54.589 6.192 1.00 13.41 9 LEU B C 1
ATOM 1591 O O . LEU B 1 9 ? 6.612 55.642 6.077 1.00 13.21 9 LEU B O 1
ATOM 1600 N N . PRO B 1 10 ? 4.643 54.563 6.189 1.00 12.99 10 PRO B N 1
ATOM 1601 C CA . PRO B 1 10 ? 3.909 55.828 6.149 1.00 13.02 10 PRO B CA 1
ATOM 1602 C C . PRO B 1 10 ? 4.282 56.721 7.331 1.00 12.42 10 PRO B C 1
ATOM 1603 O O . PRO B 1 10 ? 4.593 56.203 8.394 1.00 13.00 10 PRO B O 1
ATOM 1607 N N . ALA B 1 11 ? 4.238 58.038 7.151 1.00 12.45 11 ALA B N 1
ATOM 1608 C CA . ALA B 1 11 ? 4.579 58.985 8.229 1.00 12.50 11 ALA B CA 1
ATOM 1609 C C . ALA B 1 11 ? 3.719 58.809 9.484 1.00 12.38 11 ALA B C 1
ATOM 1610 O O . ALA B 1 11 ? 4.159 59.072 10.601 1.00 12.42 11 ALA B O 1
ATOM 1612 N N . ARG B 1 12 ? 2.474 58.393 9.280 1.00 12.12 12 ARG B N 1
ATOM 1613 C CA A ARG B 1 12 ? 1.560 58.088 10.362 0.50 12.54 12 ARG B CA 1
ATOM 1614 C CA B ARG B 1 12 ? 1.585 58.053 10.384 0.50 12.42 12 ARG B CA 1
ATOM 1615 C C . ARG B 1 12 ? 0.631 56.986 9.893 1.00 11.52 12 ARG B C 1
ATOM 1616 O O . ARG B 1 12 ? 0.177 57.012 8.745 1.00 11.91 12 ARG B O 1
ATOM 1631 N N . TRP B 1 13 ? 0.346 56.028 10.759 1.00 10.52 13 TRP B N 1
ATOM 1632 C CA . TRP B 1 13 ? -0.610 54.993 10.408 1.00 10.45 13 TRP B CA 1
ATOM 1633 C C . TRP B 1 13 ? -1.212 54.393 11.651 1.00 9.62 13 TRP B C 1
ATOM 1634 O O . TRP B 1 13 ? -0.607 54.406 12.725 1.00 9.95 13 TRP B O 1
ATOM 1645 N N . SER B 1 14 ? -2.438 53.909 11.508 1.00 9.08 14 SER B N 1
ATOM 1646 C CA . SER B 1 14 ? -3.115 53.241 12.600 1.00 9.28 14 SER B CA 1
ATOM 1647 C C . SER B 1 14 ? -3.987 52.146 12.030 1.00 8.81 14 SER B C 1
ATOM 1648 O O . SER B 1 14 ? -4.370 52.196 10.866 1.00 9.39 14 SER B O 1
ATOM 1651 N N . SER B 1 15 ? -4.267 51.129 12.831 1.00 8.09 15 SER B N 1
ATOM 1652 C CA . SER B 1 15 ? -4.945 49.943 12.320 1.00 7.98 15 SER B CA 1
ATOM 1653 C C . SER B 1 15 ? -5.397 49.068 13.461 1.00 7.58 15 SER B C 1
ATOM 1654 O O . SER B 1 15 ? -4.778 49.039 14.521 1.00 8.01 15 SER B O 1
ATOM 1657 N N . ALA B 1 16 ? -6.436 48.281 13.220 1.00 7.67 16 ALA B N 1
ATOM 1658 C CA . ALA B 1 16 ? -6.649 47.099 14.020 1.00 7.99 16 ALA B CA 1
ATOM 1659 C C . ALA B 1 16 ? -5.471 46.161 13.788 1.00 8.21 16 ALA B C 1
ATOM 1660 O O . ALA B 1 16 ? -4.812 46.198 12.748 1.00 8.20 16 ALA B O 1
ATOM 1662 N N . TYR B 1 17 ? -5.215 45.300 14.754 1.00 8.72 17 TYR B N 1
ATOM 1663 C CA . TYR B 1 17 ? -4.245 44.240 14.523 1.00 9.08 17 TYR B CA 1
ATOM 1664 C C . TYR B 1 17 ? -4.795 42.909 15.005 1.00 9.12 17 TYR B C 1
ATOM 1665 O O . TYR B 1 17 ? -5.652 42.864 15.896 1.00 9.33 17 TYR B O 1
ATOM 1674 N N . VAL B 1 18 ? -4.295 41.836 14.396 1.00 9.06 18 VAL B N 1
ATOM 1675 C CA . VAL B 1 18 ? -4.580 40.468 14.799 1.00 9.47 18 VAL B CA 1
ATOM 1676 C C . VAL B 1 18 ? -3.220 39.806 15.015 1.00 9.32 18 VAL B C 1
ATOM 1677 O O . VAL B 1 18 ? -2.378 39.841 14.121 1.00 10.12 18 VAL B O 1
ATOM 1681 N N . SER B 1 19 ? -3.014 39.235 16.198 1.00 9.33 19 SER B N 1
ATOM 1682 C CA A SER B 1 19 ? -1.716 38.743 16.616 0.75 9.69 19 SER B CA 1
ATOM 1683 C CA B SER B 1 19 ? -1.712 38.736 16.639 0.25 9.60 19 SER B CA 1
ATOM 1684 C C . SER B 1 19 ? -1.788 37.247 16.902 1.00 9.49 19 SER B C 1
ATOM 1685 O O . SER B 1 19 ? -2.687 36.783 17.601 1.00 9.69 19 SER B O 1
ATOM 1690 N N . TYR B 1 20 ? -0.824 36.499 16.371 1.00 9.48 20 TYR B N 1
ATOM 1691 C CA . TYR B 1 20 ? -0.812 35.049 16.502 1.00 9.99 20 TYR B CA 1
ATOM 1692 C C . TYR B 1 20 ? 0.613 34.542 16.235 1.00 10.03 20 TYR B C 1
ATOM 1693 O O . TYR B 1 20 ? 1.570 35.310 16.328 1.00 10.40 20 TYR B O 1
ATOM 1702 N N . TRP B 1 21 ? 0.749 33.247 15.969 1.00 10.41 21 TRP B N 1
ATOM 1703 C CA . TRP B 1 21 ? 2.055 32.578 15.948 1.00 11.29 21 TRP B CA 1
ATOM 1704 C C . TRP B 1 21 ? 2.108 31.571 14.820 1.00 11.82 21 TRP B C 1
ATOM 1705 O O . TRP B 1 21 ? 1.082 31.051 14.394 1.00 11.70 21 TRP B O 1
ATOM 1716 N N . SER B 1 22 ? 3.326 31.310 14.351 1.00 12.44 22 SER B N 1
ATOM 1717 C CA . SER B 1 22 ? 3.592 30.249 13.385 1.00 13.45 22 SER B CA 1
ATOM 1718 C C . SER B 1 22 ? 4.787 29.434 13.882 1.00 13.89 22 SER B C 1
ATOM 1719 O O . SER B 1 22 ? 5.856 29.997 14.067 1.00 14.78 22 SER B O 1
ATOM 1722 N N . PRO B 1 23 ? 4.596 28.132 14.156 1.00 14.44 23 PRO B N 1
ATOM 1723 C CA . PRO B 1 23 ? 3.326 27.420 14.156 1.00 14.00 23 PRO B CA 1
ATOM 1724 C C . PRO B 1 23 ? 2.517 27.858 15.371 1.00 13.77 23 PRO B C 1
ATOM 1725 O O . PRO B 1 23 ? 3.056 28.517 16.262 1.00 13.71 23 PRO B O 1
ATOM 1729 N N . MET B 1 24 ? 1.238 27.504 15.392 1.00 13.73 24 MET B N 1
ATOM 1730 C CA . MET B 1 24 ? 0.397 27.721 16.562 1.00 13.78 24 MET B CA 1
ATOM 1731 C C . MET B 1 24 ? 0.560 26.534 17.493 1.00 13.84 24 MET B C 1
ATOM 1732 O O . MET B 1 24 ? -0.025 25.470 17.265 1.00 14.55 24 MET B O 1
ATOM 1737 N N . LEU B 1 25 ? 1.359 26.719 18.538 1.00 13.80 25 LEU B N 1
ATOM 1738 C CA . LEU B 1 25 ? 1.507 25.705 19.569 1.00 14.17 25 LEU B CA 1
ATOM 1739 C C . LEU B 1 25 ? 0.271 25.747 20.466 1.00 13.75 25 LEU B C 1
ATOM 1740 O O . LEU B 1 25 ? -0.490 26.724 20.438 1.00 13.08 25 LEU B O 1
ATOM 1745 N N . PRO B 1 26 ? 0.032 24.671 21.228 1.00 14.15 26 PRO B N 1
ATOM 1746 C CA . PRO B 1 26 ? -1.223 24.565 21.977 1.00 14.18 26 PRO B CA 1
ATOM 1747 C C . PRO B 1 26 ? -1.591 25.729 22.922 1.00 14.09 26 PRO B C 1
ATOM 1748 O O . PRO B 1 26 ? -2.779 26.033 23.050 1.00 15.53 26 PRO B O 1
ATOM 1752 N N . ASP B 1 27 ? -0.619 26.384 23.557 1.00 13.86 27 ASP B N 1
ATOM 1753 C CA . ASP B 1 27 ? -0.913 27.533 24.430 1.00 13.80 27 ASP B CA 1
ATOM 1754 C C . ASP B 1 27 ? -0.939 28.867 23.691 1.00 13.32 27 ASP B C 1
ATOM 1755 O O . ASP B 1 27 ? -1.262 29.900 24.294 1.00 14.10 27 ASP B O 1
ATOM 1760 N N . ASP B 1 28 ? -0.598 28.874 22.407 1.00 12.68 28 ASP B N 1
ATOM 1761 C CA . ASP B 1 28 ? -0.574 30.130 21.659 1.00 12.64 28 ASP B CA 1
ATOM 1762 C C . ASP B 1 28 ? -1.985 30.646 21.441 1.00 12.57 28 ASP B C 1
ATOM 1763 O O . ASP B 1 28 ? -2.909 29.878 21.176 1.00 13.35 28 ASP B O 1
ATOM 1768 N N . GLN B 1 29 ? -2.115 31.964 21.524 1.00 12.03 29 GLN B N 1
ATOM 1769 C CA . GLN B 1 29 ? -3.404 32.636 21.392 1.00 12.36 29 GLN B CA 1
ATOM 1770 C C . GLN B 1 29 ? -3.465 33.476 20.126 1.00 12.04 29 GLN B C 1
ATOM 1771 O O . GLN B 1 29 ? -2.449 33.998 19.659 1.00 11.74 29 GLN B O 1
ATOM 1777 N N . LEU B 1 30 ? -4.684 33.588 19.601 1.00 11.81 30 LEU B N 1
ATOM 1778 C CA . LEU B 1 30 ? -5.051 34.544 18.564 1.00 11.86 30 LEU B CA 1
ATOM 1779 C C . LEU B 1 30 ? -5.749 35.705 19.259 1.00 11.15 30 LEU B C 1
ATOM 1780 O O . LEU B 1 30 ? -6.781 35.508 19.887 1.00 12.36 30 LEU B O 1
ATOM 1785 N N . THR B 1 31 ? -5.184 36.902 19.171 1.00 9.94 31 THR B N 1
ATOM 1786 C CA . THR B 1 31 ? -5.763 38.067 19.830 1.00 10.44 31 THR B CA 1
ATOM 1787 C C . THR B 1 31 ? -5.901 39.215 18.855 1.00 9.75 31 THR B C 1
ATOM 1788 O O . THR B 1 31 ? -5.322 39.202 17.772 1.00 10.28 31 THR B O 1
ATOM 1792 N N . SER B 1 32 ? -6.691 40.211 19.240 1.00 9.78 32 SER B N 1
ATOM 1793 C CA . SER B 1 32 ? -6.900 41.402 18.427 1.00 10.34 32 SER B CA 1
ATOM 1794 C C . SER B 1 32 ? -6.774 42.640 19.294 1.00 10.01 32 SER B C 1
ATOM 1795 O O . SER B 1 32 ? -6.882 42.590 20.522 1.00 13.69 32 SER B O 1
ATOM 1798 N N . GLY B 1 33 ? -6.538 43.765 18.653 1.00 9.27 33 GLY B N 1
ATOM 1799 C CA . GLY B 1 33 ? -6.485 45.039 19.339 1.00 8.79 33 GLY B CA 1
ATOM 1800 C C . GLY B 1 33 ? -6.408 46.150 18.325 1.00 8.39 33 GLY B C 1
ATOM 1801 O O . GLY B 1 33 ? -6.837 45.986 17.184 1.00 8.16 33 GLY B O 1
ATOM 1802 N N . TYR B 1 34 ? -5.898 47.299 18.754 1.00 8.06 34 TYR B N 1
ATOM 1803 C CA . TYR B 1 34 ? -5.743 48.454 17.878 1.00 8.01 34 TYR B CA 1
ATOM 1804 C C . TYR B 1 34 ? -4.394 49.097 18.171 1.00 8.01 34 TYR B C 1
ATOM 1805 O O . TYR B 1 34 ? -3.909 49.037 19.296 1.00 8.53 34 TYR B O 1
ATOM 1814 N N . CYS B 1 35 ? -3.796 49.696 17.148 1.00 7.99 35 CYS B N 1
ATOM 1815 C CA . CYS B 1 35 ? -2.506 50.345 17.304 1.00 8.23 35 CYS B CA 1
ATOM 1816 C C . CYS B 1 35 ? -2.412 51.620 16.475 1.00 8.22 35 CYS B C 1
ATOM 1817 O O . CYS B 1 35 ? -3.107 51.795 15.476 1.00 8.59 35 CYS B O 1
ATOM 1820 N N . TRP B 1 36 ? -1.526 52.503 16.927 1.00 8.34 36 TRP B N 1
ATOM 1821 C CA . TRP B 1 36 ? -1.302 53.794 16.314 1.00 8.62 36 TRP B CA 1
ATOM 1822 C C . TRP B 1 36 ? 0.197 54.074 16.310 1.00 8.85 36 TRP B C 1
ATOM 1823 O O . TRP B 1 36 ? 0.854 53.897 17.340 1.00 9.54 36 TRP B O 1
ATOM 1834 N N . PHE B 1 37 ? 0.711 54.530 15.171 1.00 9.07 37 PHE B N 1
ATOM 1835 C CA . PHE B 1 37 ? 2.112 54.925 15.023 1.00 9.77 37 PHE B CA 1
ATOM 1836 C C . PHE B 1 37 ? 2.177 56.310 14.409 1.00 10.36 37 PHE B C 1
ATOM 1837 O O . PHE B 1 37 ? 1.696 56.534 13.310 1.00 11.42 37 PHE B O 1
ATOM 1845 N N . ASP B 1 38 ? 2.786 57.247 15.125 1.00 10.62 38 ASP B N 1
ATOM 1846 C CA . ASP B 1 38 ? 2.947 58.602 14.625 1.00 11.24 38 ASP B CA 1
ATOM 1847 C C . ASP B 1 38 ? 4.430 58.941 14.653 1.00 11.44 38 ASP B C 1
ATOM 1848 O O . ASP B 1 38 ? 4.998 59.225 15.703 1.00 11.88 38 ASP B O 1
ATOM 1853 N N . TYR B 1 39 ? 5.059 58.871 13.491 1.00 11.83 39 TYR B N 1
ATOM 1854 C CA . TYR B 1 39 ? 6.508 59.013 13.421 1.00 12.61 39 TYR B CA 1
ATOM 1855 C C . TYR B 1 39 ? 6.962 60.454 13.521 1.00 13.76 39 TYR B C 1
ATOM 1856 O O . TYR B 1 39 ? 8.117 60.701 13.870 1.00 15.03 39 TYR B O 1
ATOM 1865 N N . GLU B 1 40 ? 6.081 61.403 13.225 1.00 14.73 40 GLU B N 1
ATOM 1866 C CA . GLU B 1 40 ? 6.430 62.817 13.379 1.00 15.50 40 GLU B CA 1
ATOM 1867 C C . GLU B 1 40 ? 6.421 63.213 14.856 1.00 15.64 40 GLU B C 1
ATOM 1868 O O . GLU B 1 40 ? 7.328 63.907 15.318 1.00 17.24 40 GLU B O 1
ATOM 1874 N N . ARG B 1 41 ? 5.424 62.752 15.606 1.00 14.53 41 ARG B N 1
ATOM 1875 C CA . ARG B 1 41 ? 5.420 62.921 17.057 1.00 14.04 41 ARG B CA 1
ATOM 1876 C C . ARG B 1 41 ? 6.426 61.988 17.746 1.00 13.80 41 ARG B C 1
ATOM 1877 O O . ARG B 1 41 ? 6.871 62.271 18.859 1.00 15.21 41 ARG B O 1
ATOM 1885 N N . ASP B 1 42 ? 6.762 60.878 17.087 1.00 12.88 42 ASP B N 1
ATOM 1886 C CA . ASP B 1 42 ? 7.679 59.854 17.605 1.00 12.36 42 ASP B CA 1
ATOM 1887 C C . ASP B 1 42 ? 7.070 59.127 18.810 1.00 11.67 42 ASP B C 1
ATOM 1888 O O . ASP B 1 42 ? 7.686 58.987 19.876 1.00 12.13 42 ASP B O 1
ATOM 1893 N N . ILE B 1 43 ? 5.836 58.658 18.616 1.00 11.18 43 ILE B N 1
ATOM 1894 C CA A ILE B 1 43 ? 5.088 58.012 19.663 0.50 10.97 43 ILE B CA 1
ATOM 1895 C CA B ILE B 1 43 ? 5.058 57.998 19.676 0.50 11.12 43 ILE B CA 1
ATOM 1896 C C . ILE B 1 43 ? 4.213 56.917 19.038 1.00 10.49 43 ILE B C 1
ATOM 1897 O O . ILE B 1 43 ? 3.818 57.019 17.874 1.00 10.64 43 ILE B O 1
ATOM 1906 N N . CYS B 1 44 ? 3.957 55.866 19.798 1.00 9.98 44 CYS B N 1
ATOM 1907 C CA . CYS B 1 44 ? 3.065 54.800 19.365 1.00 9.86 44 CYS B CA 1
ATOM 1908 C C . CYS B 1 44 ? 2.176 54.364 20.526 1.00 9.31 44 CYS B C 1
ATOM 1909 O O . CYS B 1 44 ? 2.444 54.687 21.680 1.00 9.65 44 CYS B O 1
ATOM 1912 N N . ARG B 1 45 ? 1.114 53.637 20.195 1.00 8.89 45 ARG B N 1
ATOM 1913 C CA . ARG B 1 45 ? 0.185 53.120 21.195 1.00 8.82 45 ARG B CA 1
ATOM 1914 C C . ARG B 1 45 ? -0.348 51.782 20.727 1.00 8.52 45 ARG B C 1
ATOM 1915 O O . ARG B 1 45 ? -0.673 51.626 19.546 1.00 8.71 45 ARG B O 1
ATOM 1923 N N . ILE B 1 46 ? -0.465 50.834 21.652 1.00 8.44 46 ILE B N 1
ATOM 1924 C CA . ILE B 1 46 ? -1.018 49.510 21.369 1.00 9.37 46 ILE B CA 1
ATOM 1925 C C . ILE B 1 46 ? -1.981 49.141 22.489 1.00 8.62 46 ILE B C 1
ATOM 1926 O O . ILE B 1 46 ? -1.598 49.161 23.661 1.00 8.76 46 ILE B O 1
ATOM 1931 N N . ASP B 1 47 ? -3.219 48.801 22.126 1.00 8.09 47 ASP B N 1
ATOM 1932 C CA . ASP B 1 47 ? -4.246 48.367 23.079 1.00 8.10 47 ASP B CA 1
ATOM 1933 C C . ASP B 1 47 ? -4.716 46.962 22.733 1.00 8.32 47 ASP B C 1
ATOM 1934 O O . ASP B 1 47 ? -5.233 46.747 21.644 1.00 9.48 47 ASP B O 1
ATOM 1939 N N . GLY B 1 48 ? -4.638 46.032 23.665 1.00 8.00 48 GLY B N 1
ATOM 1940 C CA . GLY B 1 48 ? -5.155 44.690 23.441 1.00 8.69 48 GLY B CA 1
ATOM 1941 C C . GLY B 1 48 ? -4.731 43.722 24.516 1.00 8.87 48 GLY B C 1
ATOM 1942 O O . GLY B 1 48 ? -3.911 44.036 25.369 1.00 9.56 48 GLY B O 1
ATOM 1943 N N . LEU B 1 49 ? -5.291 42.522 24.470 1.00 9.32 49 LEU B N 1
ATOM 1944 C CA . LEU B 1 49 ? -4.830 41.445 25.332 1.00 10.25 49 LEU B CA 1
ATOM 1945 C C . LEU B 1 49 ? -3.370 41.170 24.993 1.00 10.49 49 LEU B C 1
ATOM 1946 O O . LEU B 1 49 ? -2.996 41.026 23.825 1.00 12.24 49 LEU B O 1
ATOM 1951 N N . PHE B 1 50 ? -2.532 41.134 26.016 1.00 10.85 50 PHE B N 1
ATOM 1952 C CA . PHE B 1 50 ? -1.105 40.959 25.803 1.00 11.64 50 PHE B CA 1
ATOM 1953 C C . PHE B 1 50 ? -0.836 39.566 25.243 1.00 11.31 50 PHE B C 1
ATOM 1954 O O . PHE B 1 50 ? -1.365 38.572 25.740 1.00 11.42 50 PHE B O 1
ATOM 1962 N N . ASN B 1 51 ? -0.016 39.513 24.197 1.00 11.46 51 ASN B N 1
ATOM 1963 C CA . ASN B 1 51 ? 0.289 38.276 23.486 1.00 11.81 51 ASN B CA 1
ATOM 1964 C C . ASN B 1 51 ? 1.788 38.293 23.169 1.00 12.60 51 ASN B C 1
ATOM 1965 O O . ASN B 1 51 ? 2.230 39.161 22.435 1.00 13.05 51 ASN B O 1
ATOM 1970 N N . PRO B 1 52 ? 2.580 37.351 23.725 1.00 13.16 52 PRO B N 1
ATOM 1971 C CA . PRO B 1 52 ? 2.197 36.190 24.512 1.00 13.66 52 PRO B CA 1
ATOM 1972 C C . PRO B 1 52 ? 2.114 36.494 26.003 1.00 13.87 52 PRO B C 1
ATOM 1973 O O . PRO B 1 52 ? 2.855 37.328 26.516 1.00 14.52 52 PRO B O 1
ATOM 1977 N N . TRP B 1 53 ? 1.227 35.796 26.689 1.00 14.66 53 TRP B N 1
ATOM 1978 C CA . TRP B 1 53 ? 1.098 35.934 28.130 1.00 16.04 53 TRP B CA 1
ATOM 1979 C C . TRP B 1 53 ? 0.681 34.599 28.720 1.00 16.90 53 TRP B C 1
ATOM 1980 O O . TRP B 1 53 ? -0.332 34.037 28.327 1.00 16.84 53 TRP B O 1
ATOM 1991 N N . SER B 1 54 ? 1.467 34.105 29.674 1.00 17.97 54 SER B N 1
ATOM 1992 C CA A SER B 1 54 ? 1.201 32.812 30.296 0.70 18.58 54 SER B CA 1
ATOM 1993 C CA B SER B 1 54 ? 1.206 32.810 30.292 0.30 18.53 54 SER B CA 1
ATOM 1994 C C . SER B 1 54 ? 0.263 32.953 31.483 1.00 18.93 54 SER B C 1
ATOM 1995 O O . SER B 1 54 ? 0.665 33.419 32.550 1.00 19.12 54 SER B O 1
ATOM 2000 N N . GLU B 1 55 ? -0.984 32.545 31.294 1.00 19.75 55 GLU B N 1
ATOM 2001 C CA . GLU B 1 55 ? -1.944 32.540 32.386 1.00 20.72 55 GLU B CA 1
ATOM 2002 C C . GLU B 1 55 ? -1.559 31.504 33.449 1.00 21.82 55 GLU B C 1
ATOM 2003 O O . GLU B 1 55 ? -1.765 31.726 34.642 1.00 22.18 55 GLU B O 1
ATOM 2009 N N . ARG B 1 56 ? -1.004 30.377 33.013 1.00 23.51 56 ARG B N 1
ATOM 2010 C CA . ARG B 1 56 ? -0.578 29.326 33.941 1.00 23.52 56 ARG B CA 1
ATOM 2011 C C . ARG B 1 56 ? 0.483 29.838 34.919 1.00 24.10 56 ARG B C 1
ATOM 2012 O O . ARG B 1 56 ? 0.395 29.584 36.126 1.00 24.63 56 ARG B O 1
ATOM 2020 N N . ASP B 1 57 ? 1.469 30.565 34.401 1.00 24.22 57 ASP B N 1
ATOM 2021 C CA . ASP B 1 57 ? 2.577 31.079 35.213 1.00 24.07 57 ASP B CA 1
ATOM 2022 C C . ASP B 1 57 ? 2.181 32.253 36.115 1.00 23.82 57 ASP B C 1
ATOM 2023 O O . ASP B 1 57 ? 2.721 32.400 37.213 1.00 24.49 57 ASP B O 1
ATOM 2028 N N . THR B 1 58 ? 1.252 33.090 35.648 1.00 22.84 58 THR B N 1
ATOM 2029 C CA . THR B 1 58 ? 0.901 34.332 36.346 1.00 22.18 58 THR B CA 1
ATOM 2030 C C . THR B 1 58 ? -0.417 34.272 37.111 1.00 21.60 58 THR B C 1
ATOM 2031 O O . THR B 1 58 ? -0.604 35.013 38.072 1.00 21.98 58 THR B O 1
ATOM 2035 N N . GLY B 1 59 ? -1.330 33.414 36.671 1.00 20.96 59 GLY B N 1
ATOM 2036 C CA . GLY B 1 59 ? -2.656 33.312 37.270 1.00 20.30 59 GLY B CA 1
ATOM 2037 C C . GLY B 1 59 ? -3.733 34.160 36.609 1.00 19.66 59 GLY B C 1
ATOM 2038 O O . GLY B 1 59 ? -4.875 34.166 37.063 1.00 20.40 59 GLY B O 1
ATOM 2039 N N . TYR B 1 60 ? -3.393 34.865 35.531 1.00 18.55 60 TYR B N 1
ATOM 2040 C CA . TYR B 1 60 ? -4.366 35.737 34.867 1.00 17.52 60 TYR B CA 1
ATOM 2041 C C . TYR B 1 60 ? -4.016 35.993 33.412 1.00 16.28 60 TYR B C 1
ATOM 2042 O O . TYR B 1 60 ? -2.891 35.748 32.972 1.00 15.52 60 TYR B O 1
ATOM 2051 N N . ARG B 1 61 ? -5.007 36.465 32.665 1.00 15.26 61 ARG B N 1
ATOM 2052 C CA . ARG B 1 61 ? -4.783 37.010 31.337 1.00 15.18 61 ARG B CA 1
ATOM 2053 C C . ARG B 1 61 ? -4.712 38.523 31.482 1.00 14.10 61 ARG B C 1
ATOM 2054 O O . ARG B 1 61 ? -5.358 39.108 32.347 1.00 15.17 61 ARG B O 1
ATOM 2062 N N . LEU B 1 62 ? -3.895 39.154 30.657 1.00 13.14 62 LEU B N 1
ATOM 2063 C CA . LEU B 1 62 ? -3.590 40.568 30.812 1.00 12.47 62 LEU B CA 1
ATOM 2064 C C . LEU B 1 62 ? -4.115 41.367 29.634 1.00 11.13 62 LEU B C 1
ATOM 2065 O O . LEU B 1 62 ? -3.793 41.051 28.495 1.00 11.23 62 LEU B O 1
ATOM 2070 N N . TRP B 1 63 ? -4.914 42.397 29.909 1.00 10.11 63 TRP B N 1
ATOM 2071 C CA . TRP B 1 63 ? -5.193 43.440 28.929 1.00 9.85 63 TRP B CA 1
ATOM 2072 C C . TRP B 1 63 ? -4.253 44.607 29.215 1.00 9.71 63 TRP B C 1
ATOM 2073 O O . TRP B 1 63 ? -4.027 44.961 30.372 1.00 9.90 63 TRP B O 1
ATOM 2084 N N . MET B 1 64 ? -3.698 45.197 28.161 1.00 9.73 64 MET B N 1
ATOM 2085 C CA . MET B 1 64 ? -2.825 46.346 28.324 1.00 10.01 64 MET B CA 1
ATOM 2086 C C . MET B 1 64 ? -3.018 47.388 27.230 1.00 9.61 64 MET B C 1
ATOM 2087 O O . MET B 1 64 ? -3.284 47.067 26.074 1.00 9.95 64 MET B O 1
ATOM 2092 N N . SER B 1 65 ? -2.891 48.647 27.630 1.00 9.03 65 SER B N 1
ATOM 2093 C CA . SER B 1 65 ? -2.707 49.757 26.723 1.00 9.07 65 SER B CA 1
ATOM 2094 C C . SER B 1 65 ? -1.356 50.378 27.046 1.00 9.13 65 SER B C 1
ATOM 2095 O O . SER B 1 65 ? -1.092 50.760 28.190 1.00 10.41 65 SER B O 1
ATOM 2098 N N . GLU B 1 66 ? -0.500 50.443 26.031 1.00 9.11 66 GLU B N 1
ATOM 2099 C CA . GLU B 1 66 ? 0.848 50.984 26.174 1.00 9.72 66 GLU B CA 1
ATOM 2100 C C . GLU B 1 66 ? 1.017 52.176 25.249 1.00 9.38 66 GLU B C 1
ATOM 2101 O O . GLU B 1 66 ? 0.718 52.082 24.065 1.00 9.82 66 GLU B O 1
ATOM 2107 N N . VAL B 1 67 ? 1.491 53.295 25.793 1.00 9.63 67 VAL B N 1
ATOM 2108 C CA . VAL B 1 67 ? 1.882 54.455 25.007 1.00 10.05 67 VAL B CA 1
ATOM 2109 C C . VAL B 1 67 ? 3.394 54.586 25.134 1.00 9.91 67 VAL B C 1
ATOM 2110 O O . VAL B 1 67 ? 3.910 54.903 26.202 1.00 10.90 67 VAL B O 1
ATOM 2114 N N . GLY B 1 68 ? 4.087 54.302 24.039 1.00 10.06 68 GLY B N 1
ATOM 2115 C CA . GLY B 1 68 ? 5.547 54.333 23.985 1.00 10.70 68 GLY B CA 1
ATOM 2116 C C . GLY B 1 68 ? 6.009 55.589 23.293 1.00 10.84 68 GLY B C 1
ATOM 2117 O O . GLY B 1 68 ? 5.809 55.755 22.092 1.00 10.83 68 GLY B O 1
ATOM 2118 N N . ASN B 1 69 ? 6.658 56.466 24.050 1.00 11.62 69 ASN B N 1
ATOM 2119 C CA . ASN B 1 69 ? 7.090 57.754 23.554 1.00 11.93 69 ASN B CA 1
ATOM 2120 C C . ASN B 1 69 ? 8.602 57.690 23.334 1.00 12.24 69 ASN B C 1
ATOM 2121 O O . ASN B 1 69 ? 9.387 57.788 24.287 1.00 12.58 69 ASN B O 1
ATOM 2126 N N . ALA B 1 70 ? 9.010 57.498 22.082 1.00 12.57 70 ALA B N 1
ATOM 2127 C CA . ALA B 1 70 ? 10.439 57.419 21.754 1.00 13.40 70 ALA B CA 1
ATOM 2128 C C . ALA B 1 70 ? 11.114 58.784 21.846 1.00 14.05 70 ALA B C 1
ATOM 2129 O O . ALA B 1 70 ? 12.325 58.863 22.059 1.00 14.94 70 ALA B O 1
ATOM 2131 N N . ALA B 1 71 ? 10.363 59.867 21.692 1.00 14.95 71 ALA B N 1
ATOM 2132 C CA . ALA B 1 71 ? 10.954 61.195 21.832 1.00 15.65 71 ALA B CA 1
ATOM 2133 C C . ALA B 1 71 ? 11.458 61.377 23.261 1.00 16.24 71 ALA B C 1
ATOM 2134 O O . ALA B 1 71 ? 12.640 61.661 23.468 1.00 17.75 71 ALA B O 1
ATOM 2136 N N . SER B 1 72 ? 10.575 61.197 24.241 1.00 16.09 72 SER B N 1
ATOM 2137 C CA A SER B 1 72 ? 10.937 61.347 25.650 0.85 16.01 72 SER B CA 1
ATOM 2138 C CA B SER B 1 72 ? 10.940 61.352 25.648 0.15 15.95 72 SER B CA 1
ATOM 2139 C C . SER B 1 72 ? 11.733 60.154 26.167 1.00 16.05 72 SER B C 1
ATOM 2140 O O . SER B 1 72 ? 12.437 60.261 27.174 1.00 17.16 72 SER B O 1
ATOM 2145 N N . GLY B 1 73 ? 11.621 59.023 25.482 1.00 15.20 73 GLY B N 1
ATOM 2146 C CA . GLY B 1 73 ? 12.283 57.796 25.882 1.00 14.93 73 GLY B CA 1
ATOM 2147 C C . GLY B 1 73 ? 11.585 57.053 27.007 1.00 14.51 73 GLY B C 1
ATOM 2148 O O . GLY B 1 73 ? 12.225 56.282 27.734 1.00 15.01 73 GLY B O 1
ATOM 2149 N N . ARG B 1 74 ? 10.275 57.262 27.151 1.00 13.74 74 ARG B N 1
ATOM 2150 C CA . ARG B 1 74 ? 9.522 56.643 28.234 1.00 13.58 74 ARG B CA 1
ATOM 2151 C C . ARG B 1 74 ? 8.258 55.989 27.714 1.00 12.57 74 ARG B C 1
ATOM 2152 O O . ARG B 1 74 ? 7.601 56.504 26.800 1.00 12.62 74 ARG B O 1
ATOM 2160 N N . THR B 1 75 ? 7.929 54.844 28.297 1.00 11.88 75 THR B N 1
ATOM 2161 C CA . THR B 1 75 ? 6.665 54.203 28.038 1.00 12.22 75 THR B CA 1
ATOM 2162 C C . THR B 1 75 ? 5.781 54.235 29.282 1.00 11.45 75 THR B C 1
ATOM 2163 O O . THR B 1 75 ? 6.268 54.317 30.414 1.00 12.39 75 THR B O 1
ATOM 2167 N N . TRP B 1 76 ? 4.473 54.173 29.034 1.00 11.29 76 TRP B N 1
ATOM 2168 C CA . TRP B 1 76 ? 3.436 54.181 30.052 1.00 11.69 76 TRP B CA 1
ATOM 2169 C C . TRP B 1 76 ? 2.493 53.026 29.722 1.00 10.83 76 TRP B C 1
ATOM 2170 O O . TRP B 1 76 ? 2.059 52.901 28.580 1.00 11.47 76 TRP B O 1
ATOM 2181 N N . LYS B 1 77 ? 2.207 52.186 30.705 1.00 10.66 77 LYS B N 1
ATOM 2182 C CA . LYS B 1 77 ? 1.396 50.985 30.514 1.00 11.55 77 LYS B CA 1
ATOM 2183 C C . LYS B 1 77 ? 0.248 50.965 31.509 1.00 11.08 77 LYS B C 1
ATOM 2184 O O . LYS B 1 77 ? 0.468 51.052 32.721 1.00 11.98 77 LYS B O 1
ATOM 2190 N N . GLN B 1 78 ? -0.968 50.850 30.979 1.00 10.75 78 GLN B N 1
ATOM 2191 C CA . GLN B 1 78 ? -2.169 50.635 31.768 1.00 10.86 78 GLN B CA 1
ATOM 2192 C C . GLN B 1 78 ? -2.530 49.164 31.637 1.00 10.87 78 GLN B C 1
ATOM 2193 O O . GLN B 1 78 ? -2.722 48.680 30.540 1.00 11.42 78 GLN B O 1
ATOM 2199 N N . LYS B 1 79 ? -2.636 48.467 32.758 1.00 11.80 79 LYS B N 1
ATOM 2200 C CA . LYS B 1 79 ? -2.805 47.016 32.777 1.00 12.39 79 LYS B CA 1
ATOM 2201 C C . LYS B 1 79 ? -4.043 46.622 33.569 1.00 11.90 79 LYS B C 1
ATOM 2202 O O . LYS B 1 79 ? -4.308 47.177 34.639 1.00 12.89 79 LYS B O 1
ATOM 2208 N N . VAL B 1 80 ? -4.796 45.655 33.046 1.00 11.21 80 VAL B N 1
ATOM 2209 C CA . VAL B 1 80 ? -5.916 45.064 33.775 1.00 11.33 80 VAL B CA 1
ATOM 2210 C C . VAL B 1 80 ? -5.798 43.553 33.691 1.00 11.42 80 VAL B C 1
ATOM 2211 O O . VAL B 1 80 ? -5.728 42.992 32.599 1.00 11.51 80 VAL B O 1
ATOM 2215 N N . ALA B 1 81 ? -5.770 42.907 34.853 1.00 11.94 81 ALA B N 1
ATOM 2216 C CA . ALA B 1 81 ? -5.691 41.447 34.940 1.00 12.48 81 ALA B CA 1
ATOM 2217 C C . ALA B 1 81 ? -7.094 40.855 34.942 1.00 13.01 81 ALA B C 1
ATOM 2218 O O . ALA B 1 81 ? -7.987 41.385 35.598 1.00 14.37 81 ALA B O 1
ATOM 2220 N N . TYR B 1 82 ? -7.285 39.766 34.204 1.00 13.24 82 TYR B N 1
ATOM 2221 C CA . TYR B 1 82 ? -8.519 38.988 34.239 1.00 13.95 82 TYR B CA 1
ATOM 2222 C C . TYR B 1 82 ? -8.195 37.604 34.765 1.00 14.91 82 TYR B C 1
ATOM 2223 O O . TYR B 1 82 ? -7.519 36.837 34.093 1.00 15.30 82 TYR B O 1
ATOM 2232 N N . GLY B 1 83 ? -8.644 37.311 35.983 1.00 16.05 83 GLY B N 1
ATOM 2233 C CA . GLY B 1 83 ? -8.391 36.012 36.622 1.00 17.24 83 GLY B CA 1
ATOM 2234 C C . GLY B 1 83 ? -9.652 35.180 36.744 1.00 18.51 83 GLY B C 1
ATOM 2235 O O . GLY B 1 83 ? -10.747 35.721 36.862 1.00 19.19 83 GLY B O 1
ATOM 2236 N N . ARG B 1 84 ? -9.498 33.858 36.728 1.00 19.87 84 ARG B N 1
ATOM 2237 C CA . ARG B 1 84 ? -10.635 32.939 36.851 1.00 21.34 84 ARG B CA 1
ATOM 2238 C C . ARG B 1 84 ? -10.982 32.660 38.314 1.00 22.28 84 ARG B C 1
ATOM 2239 O O . ARG B 1 84 ? -10.090 32.448 39.139 1.00 22.91 84 ARG B O 1
ATOM 2247 N N . GLU B 1 85 ? -12.278 32.657 38.619 1.00 23.43 85 GLU B N 1
ATOM 2248 C CA . GLU B 1 85 ? -12.789 32.255 39.932 1.00 24.50 85 GLU B CA 1
ATOM 2249 C C . GLU B 1 85 ? -13.951 31.282 39.743 1.00 25.43 85 GLU B C 1
ATOM 2250 O O . GLU B 1 85 ? -14.570 31.248 38.680 1.00 25.32 85 GLU B O 1
ATOM 2252 N N . ARG B 1 86 ? -14.246 30.494 40.774 1.00 26.71 86 ARG B N 1
ATOM 2253 C CA . ARG B 1 86 ? -15.358 29.542 40.726 1.00 27.59 86 ARG B CA 1
ATOM 2254 C C . ARG B 1 86 ? -16.530 30.026 41.577 1.00 27.99 86 ARG B C 1
ATOM 2255 O O . ARG B 1 86 ? -16.338 30.462 42.715 1.00 28.51 86 ARG B O 1
ATOM 2263 N N . THR B 1 87 ? -17.735 29.952 41.010 1.00 28.24 87 THR B N 1
ATOM 2264 C CA . THR B 1 87 ? -18.966 30.364 41.688 1.00 28.26 87 THR B CA 1
ATOM 2265 C C . THR B 1 87 ? -20.051 29.303 41.487 1.00 28.17 87 THR B C 1
ATOM 2266 O O . THR B 1 87 ? -19.806 28.264 40.870 1.00 28.10 87 THR B O 1
ATOM 2270 N N . ALA B 1 88 ? -21.251 29.574 42.001 1.00 28.14 88 ALA B N 1
ATOM 2271 C CA . ALA B 1 88 ? -22.396 28.677 41.824 1.00 27.93 88 ALA B CA 1
ATOM 2272 C C . ALA B 1 88 ? -22.727 28.437 40.347 1.00 27.79 88 ALA B C 1
ATOM 2273 O O . ALA B 1 88 ? -23.170 27.349 39.981 1.00 28.07 88 ALA B O 1
ATOM 2275 N N . LEU B 1 89 ? -22.507 29.448 39.508 1.00 27.42 89 LEU B N 1
ATOM 2276 C CA . LEU B 1 89 ? -22.772 29.333 38.069 1.00 27.01 89 LEU B CA 1
ATOM 2277 C C . LEU B 1 89 ? -21.689 28.570 37.312 1.00 26.57 89 LEU B C 1
ATOM 2278 O O . LEU B 1 89 ? -21.935 28.082 36.207 1.00 26.74 89 LEU B O 1
ATOM 2283 N N . GLY B 1 90 ? -20.497 28.488 37.900 1.00 25.87 90 GLY B N 1
ATOM 2284 C CA . GLY B 1 90 ? -19.337 27.870 37.263 1.00 25.28 90 GLY B CA 1
ATOM 2285 C C . GLY B 1 90 ? -18.175 28.843 37.273 1.00 24.83 90 GLY B C 1
ATOM 2286 O O . GLY B 1 90 ? -17.993 29.591 38.235 1.00 24.99 90 GLY B O 1
ATOM 2287 N N . GLU B 1 91 ? -17.398 28.852 36.195 1.00 23.85 91 GLU B N 1
ATOM 2288 C CA . GLU B 1 91 ? -16.238 29.731 36.101 1.00 23.20 91 GLU B CA 1
ATOM 2289 C C . GLU B 1 91 ? -16.677 31.156 35.787 1.00 22.18 91 GLU B C 1
ATOM 2290 O O . GLU B 1 91 ? -17.569 31.366 34.969 1.00 21.94 91 GLU B O 1
ATOM 2296 N N . GLN B 1 92 ? -16.053 32.113 36.468 1.00 21.42 92 GLN B N 1
ATOM 2297 C CA A GLN B 1 92 ? -16.268 33.543 36.242 0.50 21.27 92 GLN B CA 1
ATOM 2298 C CA B GLN B 1 92 ? -16.260 33.526 36.170 0.50 21.32 92 GLN B CA 1
ATOM 2299 C C . GLN B 1 92 ? -14.918 34.235 36.131 1.00 20.80 92 GLN B C 1
ATOM 2300 O O . GLN B 1 92 ? -13.941 33.781 36.733 1.00 20.73 92 GLN B O 1
ATOM 2311 N N . LEU B 1 93 ? -14.865 35.336 35.385 1.00 19.91 93 LEU B N 1
ATOM 2312 C CA . LEU B 1 93 ? -13.658 36.152 35.326 1.00 19.81 93 LEU B CA 1
ATOM 2313 C C . LEU B 1 93 ? -13.833 37.366 36.219 1.00 19.54 93 LEU B C 1
ATOM 2314 O O . LEU B 1 93 ? -14.922 37.949 36.291 1.00 20.61 93 LEU B O 1
ATOM 2319 N N . CYS B 1 94 ? -12.752 37.714 36.911 1.00 19.59 94 CYS B N 1
ATOM 2320 C CA A CYS B 1 94 ? -12.729 38.907 37.744 0.50 19.36 94 CYS B CA 1
ATOM 2321 C CA B CYS B 1 94 ? -12.703 38.882 37.784 0.25 19.14 94 CYS B CA 1
ATOM 2322 C CA C CYS B 1 94 ? -12.712 38.891 37.772 0.25 19.45 94 CYS B CA 1
ATOM 2323 C C . CYS B 1 94 ? -11.618 39.825 37.277 1.00 18.89 94 CYS B C 1
ATOM 2324 O O . CYS B 1 94 ? -10.485 39.387 37.048 1.00 18.81 94 CYS B O 1
ATOM 2331 N N . GLU B 1 95 ? -11.957 41.103 37.111 1.00 18.04 95 GLU B N 1
ATOM 2332 C CA A GLU B 1 95 ? -10.969 42.068 36.647 0.45 18.20 95 GLU B CA 1
ATOM 2333 C CA B GLU B 1 95 ? -11.018 42.118 36.636 0.55 17.65 95 GLU B CA 1
ATOM 2334 C C . GLU B 1 95 ? -10.323 42.779 37.821 1.00 17.61 95 GLU B C 1
ATOM 2335 O O . GLU B 1 95 ? -10.952 43.014 38.860 1.00 17.89 95 GLU B O 1
ATOM 2346 N N . ARG B 1 96 ? -9.044 43.088 37.648 1.00 17.98 96 ARG B N 1
ATOM 2347 C CA A ARG B 1 96 ? -8.277 43.800 38.652 0.70 18.27 96 ARG B CA 1
ATOM 2348 C CA B ARG B 1 96 ? -8.268 43.805 38.658 0.30 17.66 96 ARG B CA 1
ATOM 2349 C C . ARG B 1 96 ? -7.290 44.746 37.959 1.00 17.45 96 ARG B C 1
ATOM 2350 O O . ARG B 1 96 ? -6.293 44.299 37.381 1.00 17.28 96 ARG B O 1
ATOM 2365 N N . PRO B 1 97 ? -7.559 46.062 37.987 1.00 16.95 97 PRO B N 1
ATOM 2366 C CA A PRO B 1 97 ? -6.573 46.974 37.413 0.50 17.43 97 PRO B CA 1
ATOM 2367 C CA B PRO B 1 97 ? -6.575 46.982 37.421 0.50 17.39 97 PRO B CA 1
ATOM 2368 C C . PRO B 1 97 ? -5.278 47.004 38.222 1.00 17.38 97 PRO B C 1
ATOM 2369 O O . PRO B 1 97 ? -5.300 46.807 39.438 1.00 18.07 97 PRO B O 1
ATOM 2376 N N . LEU B 1 98 ? -4.165 47.236 37.529 1.00 17.59 98 LEU B N 1
ATOM 2377 C CA . LEU B 1 9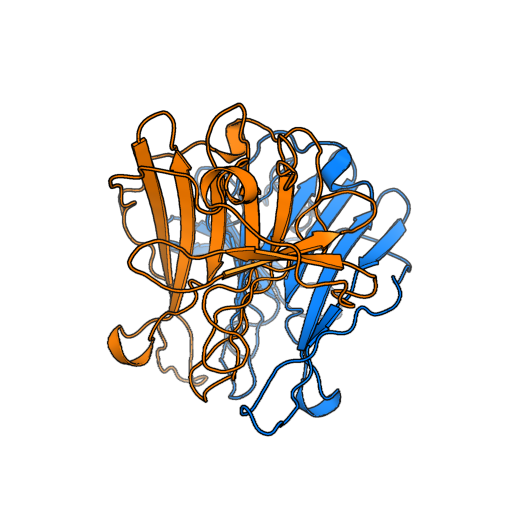8 ? -2.855 47.466 38.158 1.00 18.20 98 LEU B CA 1
ATOM 2378 C C . LEU B 1 98 ? -2.577 48.965 38.112 1.00 18.24 98 LEU B C 1
ATOM 2379 O O . LEU B 1 98 ? -3.075 49.660 37.239 1.00 19.05 98 LEU B O 1
ATOM 2384 N N . ASP B 1 99 ? -1.773 49.477 39.048 1.00 19.08 99 ASP B N 1
ATOM 2385 C CA . ASP B 1 99 ? -1.305 50.864 38.953 1.00 19.34 99 ASP B CA 1
ATOM 2386 C C . ASP B 1 99 ? -0.515 51.009 37.661 1.00 18.95 99 ASP B C 1
ATOM 2387 O O . ASP B 1 99 ? 0.057 50.038 37.184 1.00 18.24 99 ASP B O 1
ATOM 2392 N N . ASP B 1 100 ? -0.504 52.195 37.066 1.00 19.29 100 ASP B N 1
ATOM 2393 C CA A ASP B 1 100 ? 0.237 52.352 35.811 0.50 19.17 100 ASP B CA 1
ATOM 2394 C CA B ASP B 1 100 ? 0.243 52.396 35.829 0.50 19.17 100 ASP B CA 1
ATOM 2395 C C . ASP B 1 100 ? 1.727 52.136 36.044 1.00 19.07 100 ASP B C 1
ATOM 2396 O O . ASP B 1 100 ? 2.254 52.432 37.117 1.00 19.88 100 ASP B O 1
ATOM 2405 N N . GLU B 1 101 ? 2.368 51.575 35.024 1.00 18.41 101 GLU B N 1
ATOM 2406 C CA A GLU B 1 101 ? 3.796 51.265 35.032 0.50 18.28 101 GLU B CA 1
ATOM 2407 C CA B GLU B 1 101 ? 3.791 51.305 35.057 0.50 18.06 101 GLU B CA 1
ATOM 2408 C C . GLU B 1 101 ? 4.473 52.132 33.997 1.00 17.55 101 GLU B C 1
ATOM 2409 O O . GLU B 1 101 ? 3.917 52.363 32.919 1.00 17.27 101 GLU B O 1
ATOM 2420 N N . THR B 1 102 ? 5.675 52.588 34.326 1.00 17.10 102 THR B N 1
ATOM 2421 C CA A THR B 1 102 ? 6.473 53.360 33.389 0.60 16.66 102 THR B CA 1
ATOM 2422 C CA B THR B 1 102 ? 6.475 53.385 33.421 0.40 16.67 102 THR B CA 1
ATOM 2423 C C . THR B 1 102 ? 7.867 52.770 33.333 1.00 16.33 102 THR B C 1
ATOM 2424 O O . THR B 1 102 ? 8.294 52.066 34.243 1.00 17.08 102 THR B O 1
ATOM 2431 N N . GLY B 1 103 ? 8.560 53.038 32.240 1.00 15.42 103 GLY B N 1
ATOM 2432 C CA . GLY B 1 103 ? 9.897 52.521 32.049 1.00 15.18 103 GLY B CA 1
ATOM 2433 C C . GLY B 1 103 ? 10.526 53.131 30.822 1.00 14.42 103 GLY B C 1
ATOM 2434 O O . GLY B 1 103 ? 9.934 53.975 30.156 1.00 13.28 103 GLY B O 1
ATOM 2435 N N . PRO B 1 104 ? 11.768 52.731 30.532 1.00 14.47 104 PRO B N 1
ATOM 2436 C CA . PRO B 1 104 ? 12.473 53.246 29.367 1.00 14.49 104 PRO B CA 1
ATOM 2437 C C . PRO B 1 104 ? 11.884 52.714 28.066 1.00 14.67 104 PRO B C 1
ATOM 2438 O O . PRO B 1 104 ? 11.328 51.607 28.039 1.00 15.87 104 PRO B O 1
ATOM 2442 N N . PHE B 1 105 ? 11.997 53.514 27.009 1.00 13.94 105 PHE B N 1
ATOM 2443 C CA . PHE B 1 105 ? 11.445 53.185 25.700 1.00 14.92 105 PHE B CA 1
ATOM 2444 C C . PHE B 1 105 ? 12.315 53.853 24.638 1.00 15.75 105 PHE B C 1
ATOM 2445 O O . PHE B 1 105 ? 12.107 55.005 24.287 1.00 16.93 105 PHE B O 1
ATOM 2453 N N . ALA B 1 106 ? 13.289 53.110 24.130 1.00 16.66 106 ALA B N 1
ATOM 2454 C CA . ALA B 1 106 ? 14.351 53.699 23.312 1.00 17.12 106 ALA B CA 1
ATOM 2455 C C . ALA B 1 106 ? 13.949 53.876 21.853 1.00 17.62 106 ALA B C 1
ATOM 2456 O O . ALA B 1 106 ? 14.462 54.758 21.173 1.00 18.33 106 ALA B O 1
ATOM 2458 N N . GLU B 1 107 ? 13.042 53.042 21.357 1.00 17.40 107 GLU B N 1
ATOM 2459 C CA . GLU B 1 107 ? 12.551 53.203 19.992 1.00 18.02 107 GLU B CA 1
ATOM 2460 C C . GLU B 1 107 ? 11.150 52.633 19.845 1.00 16.74 107 GLU B C 1
ATOM 2461 O O . GLU B 1 107 ? 10.705 51.822 20.656 1.00 16.22 107 GLU B O 1
ATOM 2467 N N . LEU B 1 108 ? 10.471 53.063 18.793 1.00 16.09 108 LEU B N 1
ATOM 2468 C CA . LEU B 1 108 ? 9.118 52.590 18.512 1.00 16.26 108 LEU B CA 1
ATOM 2469 C C . LEU B 1 108 ? 9.197 51.137 18.097 1.00 16.15 108 LEU B C 1
ATOM 2470 O O . LEU B 1 108 ? 10.229 50.683 17.594 1.00 16.76 108 LEU B O 1
ATOM 2475 N N . PHE B 1 109 ? 8.107 50.401 18.288 1.00 16.37 109 PHE B N 1
ATOM 2476 C CA . PHE B 1 109 ? 8.111 48.966 17.999 1.00 16.85 109 PHE B CA 1
ATOM 2477 C C . PHE B 1 109 ? 8.375 48.665 16.529 1.00 16.98 109 PHE B C 1
ATOM 2478 O O . PHE B 1 109 ? 8.926 47.614 16.200 1.00 18.20 109 PHE B O 1
ATOM 2486 N N . LEU B 1 110 ? 7.968 49.579 15.655 1.00 16.47 110 LEU B N 1
ATOM 2487 C CA . LEU B 1 110 ? 8.249 49.479 14.226 1.00 15.86 110 LEU B CA 1
ATOM 2488 C C . LEU B 1 110 ? 8.715 50.848 13.735 1.00 14.83 110 LEU B C 1
ATOM 2489 O O . LEU B 1 110 ? 7.909 51.687 13.329 1.00 14.47 110 LEU B O 1
ATOM 2494 N N . PRO B 1 111 ? 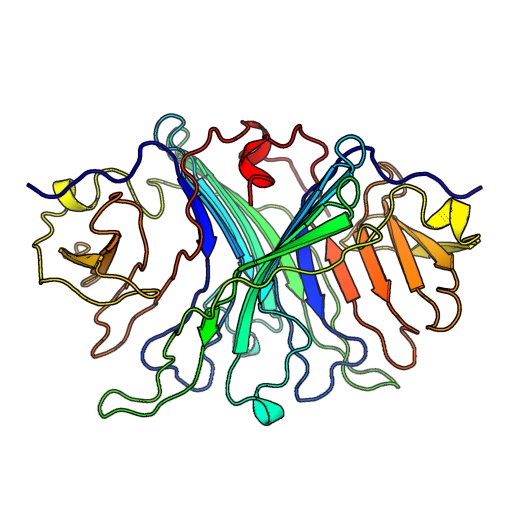10.030 51.108 13.813 1.00 14.25 111 PRO B N 1
ATOM 2495 C CA . PRO B 1 111 ? 10.534 52.406 13.363 1.00 13.69 111 PRO B CA 1
ATOM 2496 C C . PRO B 1 111 ? 10.235 52.684 11.888 1.00 12.76 111 PRO B C 1
ATOM 2497 O O . PRO B 1 111 ? 10.251 51.758 11.074 1.00 13.07 111 PRO B O 1
ATOM 2501 N N . ARG B 1 112 ? 10.004 53.949 11.548 1.00 12.39 112 ARG B N 1
ATOM 2502 C CA . ARG B 1 112 ? 9.599 54.304 10.182 1.00 12.66 112 ARG B CA 1
ATOM 2503 C C . ARG B 1 112 ? 10.620 53.851 9.141 1.00 12.37 112 ARG B C 1
ATOM 2504 O O . ARG B 1 112 ? 10.258 53.431 8.038 1.00 12.59 112 ARG B O 1
ATOM 2512 N N . ASP B 1 113 ? 11.897 53.953 9.509 1.00 12.47 113 ASP B N 1
ATOM 2513 C CA . ASP B 1 113 ? 13.008 53.659 8.607 1.00 13.07 113 ASP B CA 1
ATOM 2514 C C . ASP B 1 113 ? 13.624 52.290 8.855 1.00 12.93 113 ASP B C 1
ATOM 2515 O O . ASP B 1 113 ? 14.741 52.038 8.412 1.00 13.19 113 ASP B O 1
ATOM 2520 N N . VAL B 1 114 ? 12.911 51.402 9.541 1.00 12.72 114 VAL B N 1
ATOM 2521 C CA . VAL B 1 114 ? 13.460 50.103 9.934 1.00 12.91 114 VAL B CA 1
ATOM 2522 C C . VAL B 1 114 ? 14.029 49.311 8.746 1.00 12.36 114 VAL B C 1
ATOM 2523 O O . VAL B 1 114 ? 15.091 48.690 8.868 1.00 12.34 114 VAL B O 1
ATOM 2527 N N . LEU B 1 115 ? 13.345 49.334 7.602 1.00 12.12 115 LEU B N 1
ATOM 2528 C CA . LEU B 1 115 ? 13.780 48.546 6.451 1.00 12.31 115 LEU B CA 1
ATOM 2529 C C . LEU B 1 115 ? 15.061 49.104 5.841 1.00 12.57 115 LEU B C 1
ATOM 2530 O O . LEU B 1 115 ? 15.903 48.346 5.342 1.00 13.11 115 LEU B O 1
ATOM 2535 N N . ARG B 1 116 ? 15.191 50.427 5.860 1.00 12.92 116 ARG B N 1
ATOM 2536 C CA . ARG B 1 116 ? 16.417 51.062 5.369 1.00 13.98 116 ARG B CA 1
ATOM 2537 C C . ARG B 1 116 ? 17.569 50.856 6.339 1.00 13.94 116 ARG B C 1
ATOM 2538 O O . ARG B 1 116 ? 18.651 50.414 5.944 1.00 14.52 116 ARG B O 1
ATOM 2546 N N . ARG B 1 117 ? 17.333 51.149 7.612 1.00 13.54 117 ARG B N 1
ATOM 2547 C CA . ARG B 1 117 ? 18.398 51.126 8.612 1.00 13.84 117 ARG B CA 1
ATOM 2548 C C . ARG B 1 117 ? 18.938 49.719 8.842 1.00 13.56 117 ARG B C 1
ATOM 2549 O O . ARG B 1 117 ? 20.154 49.555 9.011 1.00 14.17 117 ARG B O 1
ATOM 2557 N N . LEU B 1 118 ? 18.065 48.707 8.817 1.00 13.48 118 LEU B N 1
ATOM 2558 C CA . LEU B 1 118 ? 18.499 47.331 9.039 1.00 13.65 118 LEU B CA 1
ATOM 2559 C C . LEU B 1 118 ? 18.837 46.578 7.749 1.00 13.19 118 LEU B C 1
ATOM 2560 O O . LEU B 1 118 ? 19.142 45.384 7.791 1.00 13.91 118 LEU B O 1
ATOM 2565 N N . GLY B 1 119 ? 18.793 47.269 6.613 1.00 12.74 119 GLY B N 1
ATOM 2566 C CA . GLY B 1 119 ? 19.266 46.698 5.348 1.00 13.19 119 GLY B CA 1
ATOM 2567 C C . GLY B 1 119 ? 18.391 45.573 4.812 1.00 13.02 119 GLY B C 1
ATOM 2568 O O . GLY B 1 119 ? 18.879 44.522 4.404 1.00 13.89 119 GLY B O 1
ATOM 2569 N N . ALA B 1 120 ? 17.079 45.785 4.814 1.00 12.68 120 ALA B N 1
ATOM 2570 C CA . ALA B 1 120 ? 16.152 44.763 4.354 1.00 12.84 120 ALA B CA 1
ATOM 2571 C C . ALA B 1 120 ? 16.346 44.457 2.881 1.00 13.13 120 ALA B C 1
ATOM 2572 O O . ALA B 1 120 ? 16.729 45.324 2.094 1.00 14.19 120 ALA B O 1
ATOM 2574 N N . ARG B 1 121 ? 16.062 43.205 2.539 1.00 13.33 121 ARG B N 1
ATOM 2575 C CA A ARG B 1 121 ? 16.097 42.738 1.159 0.90 14.39 121 ARG B CA 1
ATOM 2576 C CA B ARG B 1 121 ? 16.101 42.735 1.162 0.10 13.45 121 ARG B CA 1
ATOM 2577 C C . ARG B 1 121 ? 14.716 42.257 0.738 1.00 13.72 121 ARG B C 1
ATOM 2578 O O . ARG B 1 121 ? 13.983 41.651 1.528 1.00 12.94 121 ARG B O 1
ATOM 2593 N N . HIS B 1 122 ? 14.377 42.525 -0.511 1.00 13.94 122 HIS B N 1
ATOM 2594 C CA . HIS B 1 122 ? 13.090 42.142 -1.056 1.00 14.25 122 HIS B CA 1
ATOM 2595 C C . HIS B 1 122 ? 13.120 40.643 -1.317 1.00 14.60 122 HIS B C 1
ATOM 2596 O O . HIS B 1 122 ? 14.034 40.152 -1.989 1.00 15.87 122 HIS B O 1
ATOM 2603 N N . ILE B 1 123 ? 12.134 39.915 -0.796 1.00 15.04 123 ILE B N 1
ATOM 2604 C CA A ILE B 1 123 ? 12.110 38.458 -0.957 0.50 15.24 123 ILE B CA 1
ATOM 2605 C CA B ILE B 1 123 ? 12.074 38.458 -0.906 0.50 15.48 123 ILE B CA 1
ATOM 2606 C C . ILE B 1 123 ? 10.926 37.986 -1.801 1.00 15.76 123 ILE B C 1
ATOM 2607 O O . ILE B 1 123 ? 10.574 36.810 -1.789 1.00 17.52 123 ILE B O 1
ATOM 2616 N N . GLY B 1 124 ? 10.360 38.907 -2.570 1.00 15.11 124 GLY B N 1
ATOM 2617 C CA . GLY B 1 124 ? 9.281 38.593 -3.503 1.00 14.76 124 GLY B CA 1
ATOM 2618 C C . GLY B 1 124 ? 7.916 39.061 -3.043 1.00 14.24 124 GLY B C 1
ATOM 2619 O O . GLY B 1 124 ? 7.758 39.633 -1.960 1.00 14.60 124 GLY B O 1
ATOM 2620 N N . ARG B 1 125 ? 6.927 38.805 -3.892 1.00 13.52 125 ARG B N 1
ATOM 2621 C CA . ARG B 1 125 ? 5.530 39.108 -3.610 1.00 13.25 125 ARG B CA 1
ATOM 2622 C C . ARG B 1 125 ? 4.871 37.918 -2.939 1.00 13.10 125 ARG B C 1
ATOM 2623 O O . ARG B 1 125 ? 5.211 36.767 -3.201 1.00 14.19 125 ARG B O 1
ATOM 2631 N N . ARG B 1 126 ? 3.903 38.220 -2.076 1.00 13.21 126 ARG B N 1
ATOM 2632 C CA A ARG B 1 126 ? 3.110 37.215 -1.371 0.70 12.95 126 ARG B CA 1
ATOM 2633 C CA B ARG B 1 126 ? 3.103 37.197 -1.422 0.30 12.87 126 ARG B CA 1
ATOM 2634 C C . ARG B 1 126 ? 1.685 37.722 -1.267 1.00 12.46 126 ARG B C 1
ATOM 2635 O O . ARG B 1 126 ? 1.481 38.909 -1.031 1.00 12.40 126 ARG B O 1
ATOM 2650 N N . VAL B 1 127 ? 0.704 36.839 -1.426 1.00 12.02 127 VAL B N 1
ATOM 2651 C CA . VAL B 1 127 ? -0.676 37.219 -1.145 1.00 12.04 127 VAL B CA 1
ATOM 2652 C C . VAL B 1 127 ? -0.843 37.303 0.364 1.00 11.32 127 VAL B C 1
ATOM 2653 O O . VAL B 1 127 ? -0.672 36.313 1.062 1.00 12.79 127 VAL B O 1
ATOM 2657 N N . VAL B 1 128 ? -1.156 38.497 0.850 1.00 10.83 128 VAL B N 1
ATOM 2658 C CA . VAL B 1 128 ? -1.374 38.736 2.270 1.00 11.01 128 VAL B CA 1
ATOM 2659 C C . VAL B 1 128 ? -2.652 39.545 2.383 1.00 10.57 128 VAL B C 1
ATOM 2660 O O . VAL B 1 128 ? -2.794 40.574 1.733 1.00 10.77 128 VAL B O 1
ATOM 2664 N N . LEU B 1 129 ? -3.588 39.068 3.194 1.00 10.69 129 LEU B N 1
ATOM 2665 C CA . LEU B 1 129 ? -4.871 39.747 3.358 1.00 11.38 129 LEU B CA 1
ATOM 2666 C C . LEU B 1 129 ? -5.502 40.082 1.997 1.00 11.62 129 LEU B C 1
ATOM 2667 O O . LEU B 1 129 ? -6.034 41.171 1.775 1.00 12.24 129 LEU B O 1
ATOM 2672 N N . GLY B 1 130 ? -5.438 39.124 1.080 1.00 11.92 130 GLY B N 1
ATOM 2673 C CA . GLY B 1 130 ? -6.188 39.209 -0.159 1.00 12.80 130 GLY B CA 1
ATOM 2674 C C . GLY B 1 130 ? -5.588 40.014 -1.288 1.00 13.58 130 GLY B C 1
ATOM 2675 O O . GLY B 1 130 ? -6.253 40.244 -2.293 1.00 14.99 130 GLY B O 1
ATOM 2676 N N . ARG B 1 131 ? -4.342 40.456 -1.161 1.00 14.20 131 ARG B N 1
ATOM 2677 C CA . ARG B 1 131 ? -3.688 41.060 -2.321 1.00 14.34 131 ARG B CA 1
ATOM 2678 C C . ARG B 1 131 ? -2.187 40.908 -2.247 1.00 13.63 131 ARG B C 1
ATOM 2679 O O . ARG B 1 131 ? -1.635 40.474 -1.233 1.00 12.82 131 ARG B O 1
ATOM 2687 N N . GLU B 1 132 ? -1.519 41.253 -3.341 1.00 13.47 132 GLU B N 1
ATOM 2688 C CA . GLU B 1 132 ? -0.070 41.118 -3.381 1.00 13.42 132 GLU B CA 1
ATOM 2689 C C . GLU B 1 132 ? 0.615 42.114 -2.446 1.00 12.64 132 GLU B C 1
ATOM 2690 O O . GLU B 1 132 ? 0.307 43.309 -2.425 1.00 13.25 132 GLU B O 1
ATOM 2696 N N . ALA B 1 133 ? 1.559 41.586 -1.678 1.00 12.06 133 ALA B N 1
ATOM 2697 C CA . ALA B 1 133 ? 2.360 42.360 -0.750 1.00 11.56 133 ALA B CA 1
ATOM 2698 C C . ALA B 1 133 ? 3.834 42.137 -1.044 1.00 11.64 133 ALA B C 1
ATOM 2699 O O . ALA B 1 133 ? 4.224 41.038 -1.412 1.00 11.95 133 ALA B O 1
ATOM 2701 N N . ASP B 1 134 ? 4.628 43.190 -0.889 1.00 11.28 134 ASP B N 1
ATOM 2702 C CA . ASP B 1 134 ? 6.088 43.090 -0.945 1.00 11.58 134 ASP B CA 1
ATOM 2703 C C . ASP B 1 134 ? 6.618 42.587 0.380 1.00 11.36 134 ASP B C 1
ATOM 2704 O O . ASP B 1 134 ? 6.326 43.173 1.418 1.00 11.89 134 ASP B O 1
ATOM 2709 N N . GLY B 1 135 ? 7.397 41.514 0.350 1.00 11.56 135 GLY B N 1
ATOM 2710 C CA . GLY B 1 135 ? 8.092 41.029 1.531 1.00 11.61 135 GLY B CA 1
ATOM 2711 C C . GLY B 1 135 ? 9.497 41.593 1.640 1.00 11.53 135 GLY B C 1
ATOM 2712 O O . GLY B 1 135 ? 10.286 41.497 0.697 1.00 12.71 135 GLY B O 1
ATOM 2713 N N . TRP B 1 136 ? 9.806 42.162 2.802 1.00 11.33 136 TRP B N 1
ATOM 2714 C CA . TRP B 1 136 ? 11.113 42.746 3.086 1.00 11.73 136 TRP B CA 1
ATOM 2715 C C . TRP B 1 136 ? 11.686 42.048 4.298 1.00 11.85 136 TRP B C 1
ATOM 2716 O O . TRP B 1 136 ? 11.141 42.150 5.399 1.00 11.91 136 TRP B O 1
ATOM 2727 N N . ARG B 1 137 ? 12.801 41.350 4.095 1.00 12.71 137 ARG B N 1
ATOM 2728 C CA . ARG B 1 137 ? 13.387 40.519 5.138 1.00 13.52 137 ARG B CA 1
ATOM 2729 C C . ARG B 1 137 ? 14.653 41.172 5.663 1.00 13.08 137 ARG B C 1
ATOM 2730 O O . ARG B 1 137 ? 15.466 41.658 4.883 1.00 12.67 137 ARG B O 1
ATOM 2738 N N . TYR B 1 138 ? 14.807 41.191 6.978 1.00 12.96 138 TYR B N 1
ATOM 2739 C CA . TYR B 1 138 ? 15.968 41.808 7.602 1.00 13.84 138 TYR B CA 1
ATOM 2740 C C . TYR B 1 138 ? 16.336 41.101 8.889 1.00 13.96 138 TYR B C 1
ATOM 2741 O O . TYR B 1 138 ? 15.564 40.324 9.438 1.00 14.32 138 TYR B O 1
ATOM 2750 N N . GLN B 1 139 ? 17.551 41.360 9.359 1.00 14.77 139 GLN B N 1
ATOM 2751 C CA A GLN B 1 139 ? 18.022 40.806 10.623 0.60 15.31 139 GLN B CA 1
ATOM 2752 C CA B GLN B 1 139 ? 18.013 40.804 10.621 0.40 15.40 139 GLN B CA 1
ATOM 2753 C C . GLN B 1 139 ? 17.904 41.851 11.723 1.00 15.68 139 GLN B C 1
ATOM 2754 O O . GLN B 1 139 ? 18.328 42.988 11.548 1.00 15.86 139 GLN B O 1
ATOM 2765 N N . ARG B 1 140 ? 17.310 41.456 12.847 1.00 16.57 140 ARG B N 1
ATOM 2766 C CA . ARG B 1 140 ? 17.323 42.261 14.062 1.00 17.39 140 ARG B CA 1
ATOM 2767 C C . ARG B 1 140 ? 18.614 41.845 14.769 1.00 18.40 140 ARG B C 1
ATOM 2768 O O . ARG B 1 140 ? 18.709 40.710 15.238 1.00 17.86 140 ARG B O 1
ATOM 2776 N N . PRO B 1 141 ? 19.626 42.739 14.805 1.00 19.75 141 PRO B N 1
ATOM 2777 C CA . PRO B 1 141 ? 20.945 42.355 15.329 1.00 20.05 141 PRO B CA 1
ATOM 2778 C C . PRO B 1 141 ? 20.891 41.746 16.730 1.00 20.46 141 PRO B C 1
ATOM 2779 O O . PRO B 1 141 ? 20.306 42.334 17.637 1.00 20.82 141 PRO B O 1
ATOM 2783 N N . GLY B 1 142 ? 21.470 40.559 16.883 1.00 20.86 142 GLY B N 1
ATOM 2784 C CA . GLY B 1 142 ? 21.487 39.857 18.168 1.00 20.91 142 GLY B CA 1
ATOM 2785 C C . GLY B 1 142 ? 20.170 39.220 18.583 1.00 21.25 142 GLY B C 1
ATOM 2786 O O . GLY B 1 142 ? 20.051 38.727 19.702 1.00 21.96 142 GLY B O 1
ATOM 2787 N N . LYS B 1 143 ? 19.181 39.207 17.689 1.00 21.02 143 LYS B N 1
ATOM 2788 C CA . LYS B 1 143 ? 17.854 38.680 18.019 1.00 20.77 143 LYS B CA 1
ATOM 2789 C C . LYS B 1 143 ? 17.402 37.596 17.050 1.00 20.40 143 LYS B C 1
ATOM 2790 O O . LYS B 1 143 ? 17.076 36.479 17.461 1.00 21.66 143 LYS B O 1
ATOM 2796 N N . GLY B 1 144 ? 17.369 37.930 15.765 1.00 19.08 144 GLY B N 1
ATOM 2797 C CA . GLY B 1 144 ? 16.923 36.995 14.732 1.00 18.13 144 GLY B CA 1
ATOM 2798 C C . GLY B 1 144 ? 16.277 37.716 13.564 1.00 16.75 144 GLY B C 1
ATOM 2799 O O . GLY B 1 144 ? 16.254 38.940 13.528 1.00 16.18 144 GLY B O 1
ATOM 2800 N N . PRO B 1 145 ? 15.769 36.954 12.588 1.00 16.00 145 PRO B N 1
ATOM 2801 C CA . PRO B 1 145 ? 15.188 37.548 11.393 1.00 15.14 145 PRO B CA 1
ATOM 2802 C C . PRO B 1 145 ? 13.774 38.083 11.603 1.00 14.24 145 PRO B C 1
ATOM 2803 O O . PRO B 1 145 ? 13.088 37.692 12.549 1.00 14.37 145 PRO B O 1
ATOM 2807 N N . SER B 1 146 ? 13.378 38.983 10.713 1.00 13.41 146 SER B N 1
ATOM 2808 C CA . SER B 1 146 ? 12.006 39.464 10.604 1.00 13.11 146 SER B CA 1
ATOM 2809 C C . SER B 1 146 ? 11.669 39.636 9.140 1.00 12.57 146 SER B C 1
ATOM 2810 O O . SER B 1 146 ? 12.551 39.800 8.298 1.00 12.72 146 SER B O 1
ATOM 2813 N N . THR B 1 147 ? 10.376 39.607 8.836 1.00 12.18 147 THR B N 1
ATOM 2814 C CA . THR B 1 147 ? 9.890 39.948 7.505 1.00 12.02 147 THR B CA 1
ATOM 2815 C C . THR B 1 147 ? 8.693 40.872 7.655 1.00 11.42 147 THR B C 1
ATOM 2816 O O . THR B 1 147 ? 7.767 40.571 8.407 1.00 13.34 147 THR B O 1
ATOM 2820 N N . LEU B 1 148 ? 8.731 42.007 6.976 1.00 10.49 148 LEU B N 1
ATOM 2821 C CA . LEU B 1 148 ? 7.602 42.926 6.959 1.00 10.68 148 LEU B CA 1
ATOM 2822 C C . LEU B 1 148 ? 7.004 42.899 5.566 1.00 10.17 148 LEU B C 1
ATOM 2823 O O . LEU B 1 148 ? 7.707 43.104 4.572 1.00 10.47 148 LEU B O 1
ATOM 2828 N N . TYR B 1 149 ? 5.701 42.628 5.502 1.00 9.90 149 TYR B N 1
ATOM 2829 C CA . TYR B 1 149 ? 4.963 42.620 4.254 1.00 10.20 149 TYR B CA 1
ATOM 2830 C C . TYR B 1 149 ? 4.201 43.930 4.154 1.00 10.00 149 TYR B C 1
ATOM 2831 O O . TYR B 1 149 ? 3.440 44.279 5.072 1.00 10.58 149 TYR B O 1
ATOM 2840 N N . LEU B 1 150 ? 4.417 44.643 3.050 1.00 10.49 150 LEU B N 1
ATOM 2841 C CA . LEU B 1 150 ? 3.773 45.921 2.776 1.00 11.24 150 LEU B CA 1
ATOM 2842 C C . LEU B 1 150 ? 2.847 45.774 1.596 1.00 11.37 150 LEU B C 1
ATOM 2843 O O . LEU B 1 150 ? 3.169 45.093 0.628 1.00 11.58 150 LEU B O 1
ATOM 2848 N N . ASP B 1 151 ? 1.701 46.438 1.657 1.00 12.11 151 ASP B N 1
ATOM 2849 C CA . ASP B 1 151 ? 0.814 46.503 0.506 1.00 13.23 151 ASP B CA 1
ATOM 2850 C C . ASP B 1 151 ? 1.608 47.045 -0.676 1.00 13.92 151 ASP B C 1
ATOM 2851 O O . ASP B 1 151 ? 2.222 48.107 -0.587 1.00 14.06 151 ASP B O 1
ATOM 2856 N N . ALA B 1 152 ? 1.587 46.321 -1.791 1.00 14.93 152 ALA B N 1
ATOM 2857 C CA . ALA B 1 152 ? 2.439 46.662 -2.929 1.00 15.76 152 ALA B CA 1
ATOM 2858 C C . ALA B 1 152 ? 2.051 47.983 -3.593 1.00 16.67 152 ALA B C 1
ATOM 2859 O O . ALA B 1 152 ? 2.892 48.648 -4.186 1.00 17.77 152 ALA B O 1
ATOM 2861 N N . ALA B 1 153 ? 0.779 48.360 -3.494 1.00 16.94 153 ALA B N 1
ATOM 2862 C CA . ALA B 1 153 ? 0.292 49.593 -4.105 1.00 16.96 153 ALA B CA 1
ATOM 2863 C C . ALA B 1 153 ? 0.452 50.809 -3.191 1.00 17.34 153 ALA B C 1
ATOM 2864 O O . ALA B 1 153 ? 0.862 51.872 -3.642 1.00 19.06 153 ALA B O 1
ATOM 2866 N N . SER B 1 154 ? 0.132 50.657 -1.907 1.00 16.63 154 SER B N 1
ATOM 2867 C CA . SER B 1 154 ? 0.079 51.795 -0.978 1.00 16.08 154 SER B CA 1
ATOM 2868 C C . SER B 1 154 ? 1.293 51.939 -0.058 1.00 15.63 154 SER B C 1
ATOM 2869 O O . SER B 1 154 ? 1.506 52.998 0.522 1.00 16.59 154 SER B O 1
ATOM 2872 N N . GLY B 1 155 ? 2.051 50.865 0.121 1.00 14.12 155 GLY B N 1
ATOM 2873 C CA . GLY B 1 155 ? 3.190 50.874 1.031 1.00 13.63 155 GLY B CA 1
ATOM 2874 C C . GLY B 1 155 ? 2.842 50.775 2.510 1.00 13.18 155 GLY B C 1
ATOM 2875 O O . GLY B 1 155 ? 3.717 50.925 3.364 1.00 13.74 155 GLY B O 1
ATOM 2876 N N . THR B 1 156 ? 1.578 50.504 2.829 1.00 12.57 156 THR B N 1
ATOM 2877 C CA . THR B 1 156 ? 1.156 50.394 4.219 1.00 12.10 156 THR B CA 1
ATOM 2878 C C . THR B 1 156 ? 1.462 48.987 4.748 1.00 11.07 156 THR B C 1
ATOM 2879 O O . THR B 1 156 ? 1.448 48.018 3.985 1.00 11.57 156 THR B O 1
ATOM 2883 N N . PRO B 1 157 ? 1.744 48.853 6.055 1.00 11.19 157 PRO B N 1
ATOM 2884 C CA A PRO B 1 157 ? 2.026 47.527 6.596 0.50 10.99 157 PRO B CA 1
ATOM 2885 C CA B PRO B 1 157 ? 2.019 47.527 6.607 0.50 11.06 157 PRO B CA 1
ATOM 2886 C C . PRO B 1 157 ? 0.816 46.595 6.548 1.00 10.60 157 PRO B C 1
ATOM 2887 O O . PRO B 1 157 ? -0.310 47.024 6.824 1.00 10.86 157 PRO B O 1
ATOM 2894 N N . LEU B 1 158 ? 1.061 45.335 6.195 1.00 9.58 158 LEU B N 1
ATOM 2895 C CA . LEU B 1 158 ? 0.026 44.306 6.175 1.00 10.09 158 LEU B CA 1
ATOM 2896 C C . LEU B 1 158 ? 0.308 43.175 7.155 1.00 9.39 158 LEU B C 1
ATOM 2897 O O . LEU B 1 158 ? -0.609 42.695 7.808 1.00 9.25 158 LEU B O 1
ATOM 2902 N N . ARG B 1 159 ? 1.571 42.751 7.268 1.00 9.42 159 ARG B N 1
ATOM 2903 C CA . ARG B 1 159 ? 1.924 41.656 8.162 1.00 9.94 159 ARG B CA 1
ATOM 2904 C C . ARG B 1 159 ? 3.364 41.823 8.633 1.00 9.90 159 ARG B C 1
ATOM 2905 O O . ARG B 1 159 ? 4.270 42.016 7.819 1.00 10.24 159 ARG B O 1
ATOM 2913 N N . MET B 1 160 ? 3.545 41.740 9.948 1.00 10.69 160 MET B N 1
ATOM 2914 C CA A MET B 1 160 ? 4.851 41.780 10.599 0.50 11.43 160 MET B CA 1
ATOM 2915 C CA B MET B 1 160 ? 4.866 41.763 10.574 0.50 10.88 160 MET B CA 1
ATOM 2916 C C . MET B 1 160 ? 5.144 40.364 11.094 1.00 10.89 160 MET B C 1
ATOM 2917 O O . MET B 1 160 ? 4.392 39.828 11.923 1.00 11.42 160 MET B O 1
ATOM 2926 N N . VAL B 1 161 ? 6.227 39.767 10.590 1.00 11.15 161 VAL B N 1
ATOM 2927 C CA . VAL B 1 161 ? 6.678 38.448 11.026 1.00 11.55 161 VAL B CA 1
ATOM 2928 C C . VAL B 1 161 ? 7.955 38.675 11.842 1.00 11.61 161 VAL B C 1
ATOM 2929 O O . VAL B 1 161 ? 8.942 39.179 11.319 1.00 12.12 161 VAL B O 1
ATOM 2933 N N . THR B 1 162 ? 7.911 38.350 13.127 1.00 12.10 162 THR B N 1
ATOM 2934 C CA . THR B 1 162 ? 9.075 38.473 14.004 1.00 13.01 162 THR B CA 1
ATOM 2935 C C . THR B 1 162 ? 9.566 37.066 14.312 1.00 13.51 162 THR B C 1
ATOM 2936 O O . THR B 1 162 ? 8.900 36.298 15.010 1.00 13.57 162 THR B O 1
ATOM 2940 N N . GLY B 1 163 ? 10.744 36.742 13.780 1.00 14.62 163 GLY B N 1
ATOM 2941 C CA . GLY B 1 163 ? 11.255 35.368 13.780 1.00 16.15 163 GLY B CA 1
ATOM 2942 C C . GLY B 1 163 ? 11.152 34.769 12.389 1.00 17.40 163 GLY B C 1
ATOM 2943 O O . GLY B 1 163 ? 10.774 35.445 11.437 1.00 18.09 163 GLY B O 1
ATOM 2944 N N . ASP B 1 164 ? 11.521 33.497 12.267 1.00 20.11 164 ASP B N 1
ATOM 2945 C CA . ASP B 1 164 ? 11.443 32.777 10.990 1.00 20.54 164 ASP B CA 1
ATOM 2946 C C . ASP B 1 164 ? 10.112 32.028 10.909 1.00 21.45 164 ASP B C 1
ATOM 2947 O O . ASP B 1 164 ? 9.897 31.089 11.660 1.00 21.68 164 ASP B O 1
ATOM 2952 N N . GLU B 1 165 ? 9.238 32.442 9.987 1.00 22.67 165 GLU B N 1
ATOM 2953 C CA . GLU B 1 165 ? 7.883 31.875 9.865 1.00 23.04 165 GLU B CA 1
ATOM 2954 C C . GLU B 1 165 ? 7.910 30.372 9.593 1.00 23.32 165 GLU B C 1
ATOM 2955 O O . GLU B 1 165 ? 6.990 29.652 9.982 1.00 24.04 165 GLU B O 1
ATOM 2961 N N . ALA B 1 166 ? 8.974 29.908 8.936 1.00 23.52 166 ALA B N 1
ATOM 2962 C CA . ALA B 1 166 ? 9.164 28.484 8.654 1.00 23.20 166 ALA B CA 1
ATOM 2963 C C . ALA B 1 166 ? 9.752 27.692 9.830 1.00 23.20 166 ALA B C 1
ATOM 2964 O O . ALA B 1 166 ? 10.002 26.493 9.693 1.00 23.69 166 ALA B O 1
ATOM 2966 N N . SER B 1 167 ? 9.981 28.350 10.968 1.00 22.60 167 SER B N 1
ATOM 2967 C CA . SER B 1 167 ? 10.473 27.686 12.182 1.00 21.92 167 SER B CA 1
ATOM 2968 C C . SER B 1 167 ? 9.656 28.090 13.425 1.00 21.09 167 SER B C 1
ATOM 2969 O O . SER B 1 167 ? 8.980 27.252 14.026 1.00 21.60 167 SER B O 1
ATOM 2972 N N . ARG B 1 168 ? 9.737 29.362 13.808 1.00 19.44 168 ARG B N 1
ATOM 2973 C CA . ARG B 1 168 ? 8.963 29.894 14.935 1.00 18.39 168 ARG B CA 1
ATOM 2974 C C . ARG B 1 168 ? 8.906 31.411 14.860 1.00 16.77 168 ARG B C 1
ATOM 2975 O O . ARG B 1 168 ? 9.943 32.074 14.876 1.00 17.28 168 ARG B O 1
ATOM 2983 N N . ALA B 1 169 ? 7.695 31.968 14.811 1.00 14.77 169 ALA B N 1
ATOM 2984 C CA . ALA B 1 169 ? 7.539 33.407 14.613 1.00 13.90 169 ALA B CA 1
ATOM 2985 C C . ALA B 1 169 ? 6.237 33.913 15.165 1.00 12.71 169 ALA B C 1
ATOM 2986 O O . ALA B 1 169 ? 5.249 33.185 15.212 1.00 12.62 169 ALA B O 1
ATOM 2988 N N . SER B 1 170 ? 6.261 35.171 15.584 1.00 12.00 170 SER B N 1
ATOM 2989 C CA A SER B 1 170 ? 5.062 35.952 15.864 0.50 12.05 170 SER B CA 1
ATOM 2990 C CA B SER B 1 170 ? 5.016 35.872 15.844 0.50 11.91 170 SER B CA 1
ATOM 2991 C C . SER B 1 170 ? 4.572 36.559 14.558 1.00 11.66 170 SER B C 1
ATOM 2992 O O . SER B 1 170 ? 5.386 37.061 13.779 1.00 11.86 170 SER B O 1
ATOM 2997 N N . LEU B 1 171 ? 3.261 36.536 14.334 1.00 11.54 171 LEU B N 1
ATOM 2998 C CA . LEU B 1 171 ? 2.638 37.177 13.180 1.00 12.01 171 LEU B CA 1
ATOM 2999 C C . LEU B 1 171 ? 1.655 38.215 13.684 1.00 10.86 171 LEU B C 1
ATOM 3000 O O . LEU B 1 171 ? 0.860 37.945 14.585 1.00 11.60 171 LEU B O 1
ATOM 3005 N N . ARG B 1 172 ? 1.722 39.410 13.111 1.00 10.26 172 ARG B N 1
ATOM 3006 C CA . ARG B 1 172 ? 0.756 40.477 13.389 1.00 11.14 172 ARG B CA 1
ATOM 3007 C C . ARG B 1 172 ? 0.246 40.998 12.056 1.00 9.86 172 ARG B C 1
ATOM 3008 O O . ARG B 1 172 ? 1.037 41.436 11.222 1.00 10.25 172 ARG B O 1
ATOM 3016 N N . ASP B 1 173 ? -1.070 40.943 11.865 1.00 9.18 173 ASP B N 1
ATOM 3017 C CA . ASP B 1 173 ? -1.734 41.370 10.642 1.00 9.09 173 ASP B CA 1
ATOM 3018 C C . ASP B 1 173 ? -2.449 42.687 10.895 1.00 8.60 173 ASP B C 1
ATOM 3019 O O . ASP B 1 173 ? -3.006 42.893 11.965 1.00 9.02 173 ASP B O 1
ATOM 3024 N N . PHE B 1 174 ? -2.462 43.547 9.884 1.00 8.42 174 PHE B N 1
ATOM 3025 C CA . PHE B 1 174 ? -3.027 44.907 9.964 1.00 8.59 174 PHE B CA 1
ATOM 3026 C C . PHE B 1 174 ? -4.068 45.052 8.854 1.00 8.44 174 PHE B C 1
ATOM 3027 O O . PHE B 1 174 ? -3.746 45.438 7.735 1.00 9.03 174 PHE B O 1
ATOM 3035 N N . PRO B 1 175 ? -5.329 44.660 9.125 1.00 9.09 175 PRO B N 1
ATOM 3036 C CA A PRO B 1 175 ? -6.329 44.574 8.067 0.85 9.12 175 PRO B CA 1
ATOM 3037 C CA B PRO B 1 175 ? -6.297 44.568 8.032 0.15 8.89 175 PRO B CA 1
ATOM 3038 C C . PRO B 1 175 ? -6.939 45.874 7.556 1.00 8.94 175 PRO B C 1
ATOM 3039 O O . PRO B 1 175 ? -7.607 45.853 6.521 1.00 9.53 175 PRO B O 1
ATOM 3046 N N . ASN B 1 176 ? -6.759 46.983 8.268 1.00 8.67 176 ASN B N 1
ATOM 3047 C CA . ASN B 1 176 ? -7.474 48.219 7.931 1.00 8.91 176 ASN B CA 1
ATOM 3048 C C . ASN B 1 176 ? -6.665 49.468 8.240 1.00 8.93 176 ASN B C 1
ATOM 3049 O O . ASN B 1 176 ? -7.132 50.384 8.914 1.00 9.40 176 ASN B O 1
ATOM 3054 N N . VAL B 1 177 ? -5.454 49.520 7.695 1.00 8.88 177 VAL B N 1
ATOM 3055 C CA . VAL B 1 177 ? -4.581 50.647 7.953 1.00 9.31 177 VAL B CA 1
ATOM 3056 C C . VAL B 1 177 ? -5.172 51.957 7.438 1.00 9.37 177 VAL B C 1
ATOM 3057 O O . VAL B 1 177 ? -5.643 52.042 6.301 1.00 10.15 177 VAL B O 1
ATOM 3061 N N . SER B 1 178 ? -5.132 52.964 8.302 1.00 9.03 178 SER B N 1
ATOM 3062 C CA . SER B 1 178 ? -5.497 54.324 7.974 1.00 10.03 178 SER B CA 1
ATOM 3063 C C . SER B 1 178 ? -4.282 55.229 8.120 1.00 9.94 178 SER B C 1
ATOM 3064 O O . SER B 1 178 ? -3.547 55.128 9.111 1.00 9.82 178 SER B O 1
ATOM 3067 N N . GLU B 1 179 ? -4.097 56.129 7.158 1.00 10.81 179 GLU B N 1
ATOM 3068 C CA . GLU B 1 179 ? -3.050 57.158 7.229 1.00 12.28 179 GLU B CA 1
ATOM 3069 C C . GLU B 1 179 ? -3.600 58.519 7.649 1.00 12.64 179 GLU B C 1
ATOM 3070 O O . GLU B 1 179 ? -2.924 59.538 7.519 1.00 13.74 179 GLU B O 1
ATOM 3076 N N . ALA B 1 180 ? -4.812 58.548 8.188 1.00 12.84 180 ALA B N 1
ATOM 3077 C CA . ALA B 1 180 ? -5.422 59.803 8.625 1.00 13.90 180 ALA B CA 1
ATOM 3078 C C . ALA B 1 180 ? -4.715 60.392 9.845 1.00 14.53 180 ALA B C 1
ATOM 3079 O O . ALA B 1 180 ? -3.999 59.699 10.575 1.00 14.25 180 ALA B O 1
ATOM 3081 N N . GLU B 1 181 ? -4.929 61.686 10.067 1.00 15.83 181 GLU B N 1
ATOM 3082 C CA . GLU B 1 181 ? -4.392 62.352 11.246 1.00 16.17 181 GLU B CA 1
ATOM 3083 C C . GLU B 1 181 ? -4.912 61.663 12.511 1.00 15.94 181 GLU B C 1
ATOM 3084 O O . GLU B 1 181 ? -6.041 61.185 12.555 1.00 16.64 181 GLU B O 1
ATOM 3090 N N . ILE B 1 182 ? -4.056 61.613 13.526 1.00 15.32 182 ILE B N 1
ATOM 3091 C CA . ILE B 1 182 ? -4.343 60.976 14.800 1.00 14.85 182 ILE B CA 1
ATOM 3092 C C . ILE B 1 182 ? -4.442 62.092 15.839 1.00 14.50 182 ILE B C 1
ATOM 3093 O O . ILE B 1 182 ? -3.499 62.870 15.994 1.00 14.63 182 ILE B O 1
ATOM 3098 N N . PRO B 1 183 ? -5.577 62.195 16.545 1.00 14.65 183 PRO B N 1
ATOM 3099 C CA . PRO B 1 183 ? -5.688 63.206 17.601 1.00 14.48 183 PRO B CA 1
ATOM 3100 C C . PRO B 1 183 ? -4.627 63.016 18.676 1.00 13.85 183 PRO B C 1
ATOM 3101 O O . PRO B 1 183 ? -4.343 61.882 19.065 1.00 13.58 183 PRO B O 1
ATOM 3105 N N . ASP B 1 184 ? -4.046 64.108 19.160 1.00 13.34 184 ASP B N 1
ATOM 3106 C CA . ASP B 1 184 ? -2.958 63.974 20.126 1.00 13.35 184 ASP B CA 1
ATOM 3107 C C . ASP B 1 184 ? -3.412 63.317 21.429 1.00 12.99 184 ASP B C 1
ATOM 3108 O O . ASP B 1 184 ? -2.612 62.662 22.083 1.00 12.40 184 ASP B O 1
ATOM 3113 N N . ALA B 1 185 ? -4.696 63.426 21.774 1.00 12.71 185 ALA B N 1
ATOM 3114 C CA . ALA B 1 185 ? -5.225 62.789 22.974 1.00 12.87 185 ALA B CA 1
ATOM 3115 C C . ALA B 1 185 ? -5.050 61.270 22.952 1.00 12.10 185 ALA B C 1
ATOM 3116 O O . ALA B 1 185 ? -4.979 60.649 24.004 1.00 12.33 185 ALA B O 1
ATOM 3118 N N . VAL B 1 186 ? -4.958 60.671 21.762 1.00 11.28 186 VAL B N 1
ATOM 3119 C CA . VAL B 1 186 ? -4.702 59.236 21.653 1.00 11.19 186 VAL B CA 1
ATOM 3120 C C . VAL B 1 186 ? -3.434 58.849 22.418 1.00 10.51 186 VAL B C 1
ATOM 3121 O O . VAL B 1 186 ? -3.347 57.761 22.974 1.00 10.44 186 VAL B O 1
ATOM 3125 N N . PHE B 1 187 ? -2.451 59.747 22.445 1.00 10.17 187 PHE B N 1
ATOM 3126 C CA . PHE B 1 187 ? -1.159 59.450 23.056 1.00 11.22 187 PHE B CA 1
ATOM 3127 C C . PHE B 1 187 ? -0.985 60.035 24.457 1.00 11.78 187 PHE B C 1
ATOM 3128 O O . PHE B 1 187 ? 0.125 60.046 24.988 1.00 12.74 187 PHE B O 1
ATOM 3136 N N . ALA B 1 188 ? -2.070 60.500 25.069 1.00 12.84 188 ALA B N 1
ATOM 3137 C CA . ALA B 1 188 ? -2.006 61.055 26.424 1.00 14.38 188 ALA B CA 1
ATOM 3138 C C . ALA B 1 188 ? -1.933 59.947 27.479 1.00 15.57 188 ALA B C 1
ATOM 3139 O O . ALA B 1 188 ? -2.547 58.892 27.339 1.00 16.61 188 ALA B O 1
ATOM 3141 N N . ALA B 1 189 ? -1.188 60.202 28.553 1.00 16.83 189 ALA B N 1
ATOM 3142 C CA . ALA B 1 189 ? -1.138 59.306 29.708 1.00 17.76 189 ALA B CA 1
ATOM 3143 C C . ALA B 1 189 ? -1.717 59.998 30.942 1.00 18.81 189 ALA B C 1
ATOM 3144 O O . ALA B 1 189 ? -1.872 61.227 30.977 1.00 19.41 189 ALA B O 1
ATOM 3146 N N . LYS B 1 190 ? -2.057 59.201 31.951 1.00 19.57 190 LYS B N 1
ATOM 3147 C CA . LYS B 1 190 ? -2.435 59.732 33.262 1.00 20.51 190 LYS B CA 1
ATOM 3148 C C . LYS B 1 190 ? -2.003 58.768 34.347 1.00 21.23 190 LYS B C 1
ATOM 3149 O O . LYS B 1 190 ? -1.702 57.615 34.068 1.00 21.00 190 LYS B O 1
ATOM 3155 N N . ARG B 1 191 ? -1.979 59.246 35.585 1.00 22.71 191 ARG B N 1
ATOM 3156 C CA . ARG B 1 191 ? -1.684 58.390 36.723 1.00 23.63 191 ARG B CA 1
ATOM 3157 C C . ARG B 1 191 ? -2.936 57.616 37.126 1.00 23.99 191 ARG B C 1
ATOM 3158 O O . ARG B 1 191 ? -4.032 58.172 37.191 1.00 23.94 191 ARG B O 1
ATOM 3166 N N . LEU B 1 192 ? -2.760 56.326 37.379 1.00 24.72 192 LEU B N 1
ATOM 3167 C CA . LEU B 1 192 ? -3.834 55.457 37.836 1.00 25.39 192 LEU B CA 1
ATOM 3168 C C . LEU B 1 192 ? -3.368 54.819 39.136 1.00 26.03 192 LEU B C 1
ATOM 3169 O O . LEU B 1 192 ? -2.603 53.851 39.129 1.00 26.24 192 LEU B O 1
ATOM 3174 N N . GLU B 1 193 ? -3.808 55.400 40.248 1.00 26.67 193 GLU B N 1
ATOM 3175 C CA . GLU B 1 193 ? -3.467 54.917 41.581 1.00 27.06 193 GLU B CA 1
ATOM 3176 C C . GLU B 1 193 ? -4.665 54.183 42.161 1.00 27.59 193 GLU B C 1
ATOM 3177 O O . GLU B 1 193 ? -5.678 54.807 42.491 1.00 27.92 193 GLU B O 1
ATOM 3179 N N . HIS B 1 194 ? -4.542 52.861 42.274 1.00 27.98 194 HIS B N 1
ATOM 3180 C CA . HIS B 1 194 ? -5.611 52.007 42.787 1.00 28.05 194 HIS B CA 1
ATOM 3181 C C . HIS B 1 194 ? -5.204 51.401 44.122 1.00 28.60 194 HIS B C 1
ATOM 3182 O O . HIS B 1 194 ? -4.617 52.076 44.967 1.00 28.78 194 HIS B O 1
#

InterPro domains:
  IPR019902 Violacein biosynthesis enzyme, VioE [TIGR03650] (6-189)
  IPR019902 Violacein biosynthesis enzyme, VioE [cd16330] (5-179)
  IPR038642 VioE superfamily [G3DSA:2.50.20.30] (1-191)
  IPR040857 VioE domain [PF18234] (6-187)

B-factor: mean 18.12, std 9.57, range [3.84, 74.74]